Protein AF-A0A956IUW8-F1 (afdb_monomer)

Sequence (593 aa):
MRTRLPLTLGLLLALGGCNRPQGAADGGAAQDTKAEAGAAEAGPGASDAAPASGDVVAAVSAVSGPSGIRTADLAEGTFLGKGAKLRAGQVIQVPRGTLAELSLEGGGTLRINEASELVVHPASDRKVELRSGELVAIVTAGQTPLTIASGEDLLEVSQGEARALNRDGHRDYAVVYGAAKLRSGDKSVDLGPGATLQTPIEEAAPPQPVVSLRPLEDTSWARSFDLAAKMADEVPVGVGALTARRAGETQERYSLRLVDQKVNVTISGRIALTEVEQTFYNEAPLVLEGTYRFPLPADASISGLSLLVGNRWEDAAMLEKERARAIFKEIVEATVPRDPALLEWEQGNIFKLKIFPIPGRGERKIRLRYTQVLPAVGESLRYRYPLSGASSGASGTAIGDFDFKVTIDKGELPSDALAALKTPMADLERREHGDRIELSAHEREFRPVHDLGVDIPLPPEDRRMHAETHLDRDGQAYFMVAVQPDLPLAADDRPTHYAFVLDRSHSTTPELFTAASSLVQAIAGALDIDDRVTILACDTACDAAPGGLQAPTADALTAADAFLRGQTLAGASDLGGMLRSAADALHEADAKG

Mean predicted aligned error: 20.15 Å

Foldseek 3Di:
DDDDDDFDWKWKDDDDDDDDDDDDDDDDDDDDDDDDDDDDDDDDDDDPDDDDDFDFFKFWQAKDFDQEKDWPPDDPSDYDGHGDTDGAFIKIAAAPRMKTKMAGDQGKIKIFDHGWIKGDHHPVVLEIETAAAKMKIADDAPGCWHWYHYPQKIKTQNHAMKMWHDHPNKIKIAGQADWIKMDHPPDIDIHHHQDMDIPPHDDDDDDDNPNDCCVCVVDCCVVVVVVVVVVCVVQQALPKWKFWDAVPDDDRPDTWAWAEKAWEWEAFQQKIKIKIKTKTFAQAQDWIKIKIKGQDDPQKDWPWKWKDDPNDTDTIDMGGQVVLVVVLVVQSPDPDDDWMKIWDDDPDRMTIIITPTDHRRDMIMMMTIMMGGFDDDPFWGKDWRMGGQAVQVDWGRFHAKYKYKYKYFQVNADPVLVVVKDFPPDQFDWDDDPRIIMTIDIDGSDTDNHITIITGGDDPVVSAWDKDWDQDPVRDIDMDIDGDDDDPDDPPPDAEWEEAEAELAPSADPVNLVVSLVVCLVVLLVGDQSHWYWYWYDAPAIDTFPPQTGGSDPVSSVSRSVVSVPDHRHHHHPVVNRVVVRVVSRVVVVVPD

pLDDT: mean 72.69, std 20.97, range [21.41, 97.19]

Structure (mmCIF, N/CA/C/O backbone):
data_AF-A0A956IUW8-F1
#
_entry.id   AF-A0A956IUW8-F1
#
loop_
_atom_site.group_PDB
_atom_site.id
_atom_site.type_symbol
_atom_site.label_atom_id
_atom_site.label_alt_id
_atom_site.label_comp_id
_atom_site.label_asym_id
_atom_site.label_entity_id
_atom_site.label_seq_id
_atom_site.pdbx_PDB_ins_code
_atom_site.Cartn_x
_atom_site.Cartn_y
_atom_site.Cartn_z
_atom_site.occupancy
_atom_site.B_iso_or_equiv
_atom_site.auth_seq_id
_atom_site.auth_comp_id
_atom_site.auth_asym_id
_atom_site.auth_atom_id
_atom_site.pdbx_PDB_model_num
ATOM 1 N N . MET A 1 1 ? -7.632 -36.272 -3.424 1.00 32.16 1 MET A N 1
ATOM 2 C CA . MET A 1 1 ? -8.021 -35.639 -2.138 1.00 32.16 1 MET A CA 1
ATOM 3 C C . MET A 1 1 ? -9.072 -34.559 -2.390 1.00 32.16 1 MET A C 1
ATOM 5 O O . MET A 1 1 ? -9.225 -34.168 -3.538 1.00 32.16 1 MET A O 1
ATOM 9 N N . ARG A 1 2 ? -9.795 -34.086 -1.361 1.00 21.86 2 ARG A N 1
ATOM 10 C CA . ARG A 1 2 ? -10.688 -32.916 -1.477 1.00 21.86 2 ARG A CA 1
ATOM 11 C C . ARG A 1 2 ? -9.903 -31.635 -1.186 1.00 21.86 2 ARG A C 1
ATOM 13 O O . ARG A 1 2 ? -9.500 -31.433 -0.045 1.00 21.86 2 ARG A O 1
ATOM 20 N N . THR A 1 3 ? -9.719 -30.782 -2.186 1.00 22.61 3 THR A N 1
ATOM 21 C CA . THR A 1 3 ? -9.330 -29.379 -1.990 1.00 22.61 3 THR A CA 1
ATOM 22 C C . THR A 1 3 ? -10.438 -28.645 -1.230 1.00 22.61 3 THR A C 1
ATOM 24 O O . THR A 1 3 ? -11.620 -28.814 -1.534 1.00 22.61 3 THR A O 1
ATOM 27 N N . ARG A 1 4 ? -10.071 -27.851 -0.219 1.00 23.38 4 ARG A N 1
ATOM 28 C CA . ARG A 1 4 ? -10.976 -26.891 0.433 1.00 23.38 4 ARG A CA 1
ATOM 29 C C . ARG A 1 4 ? -10.746 -25.510 -0.180 1.00 23.38 4 ARG A C 1
ATOM 31 O O . ARG A 1 4 ? -9.607 -25.167 -0.479 1.00 23.38 4 ARG A O 1
ATOM 38 N N . LEU A 1 5 ? -11.820 -24.744 -0.358 1.00 21.41 5 LEU A N 1
ATOM 39 C CA . LEU A 1 5 ? -11.738 -23.325 -0.711 1.00 21.41 5 LEU A CA 1
ATOM 40 C C . LEU A 1 5 ? -11.191 -22.514 0.482 1.00 21.41 5 LEU A C 1
ATOM 42 O O . LEU A 1 5 ? -11.357 -22.952 1.626 1.00 21.41 5 LEU A O 1
ATOM 46 N N . PRO A 1 6 ? -10.592 -21.332 0.245 1.00 23.91 6 PRO A N 1
ATOM 47 C CA . PRO A 1 6 ? -10.298 -20.382 1.313 1.00 23.91 6 PRO A CA 1
ATOM 48 C C . PRO A 1 6 ? -11.608 -19.867 1.932 1.00 23.91 6 PRO A C 1
ATOM 50 O O . PRO A 1 6 ? -12.455 -19.308 1.238 1.00 23.91 6 PRO A O 1
ATOM 53 N N . LEU A 1 7 ? -11.777 -20.062 3.241 1.00 24.36 7 LEU A N 1
ATOM 54 C CA . LEU A 1 7 ? -12.889 -19.494 4.011 1.00 24.36 7 LEU A CA 1
ATOM 55 C C . LEU A 1 7 ? -12.572 -18.041 4.379 1.00 24.36 7 LEU A C 1
ATOM 57 O O . LEU A 1 7 ? -11.457 -17.730 4.794 1.00 24.36 7 LEU A O 1
ATOM 61 N N . THR A 1 8 ? -13.544 -17.146 4.205 1.00 30.27 8 THR A N 1
ATOM 62 C CA . THR A 1 8 ? -13.378 -15.706 4.448 1.00 30.27 8 THR A CA 1
ATOM 63 C C . THR A 1 8 ? -14.008 -15.332 5.788 1.00 30.27 8 THR A C 1
ATOM 65 O O . THR A 1 8 ? -15.187 -14.979 5.861 1.00 30.27 8 THR A O 1
ATOM 68 N N . LEU A 1 9 ? -13.218 -15.423 6.859 1.00 29.03 9 LEU A N 1
ATOM 69 C CA . LEU A 1 9 ? -13.686 -15.154 8.219 1.00 29.03 9 LEU A CA 1
ATOM 70 C C . LEU A 1 9 ? -14.057 -13.672 8.446 1.00 29.03 9 LEU A C 1
ATOM 72 O O . LEU A 1 9 ? -13.603 -12.763 7.749 1.00 29.03 9 LEU A O 1
ATOM 76 N N . GLY A 1 10 ? -14.893 -13.438 9.458 1.00 34.81 10 GLY A N 1
ATOM 77 C CA . GLY A 1 10 ? -15.290 -12.126 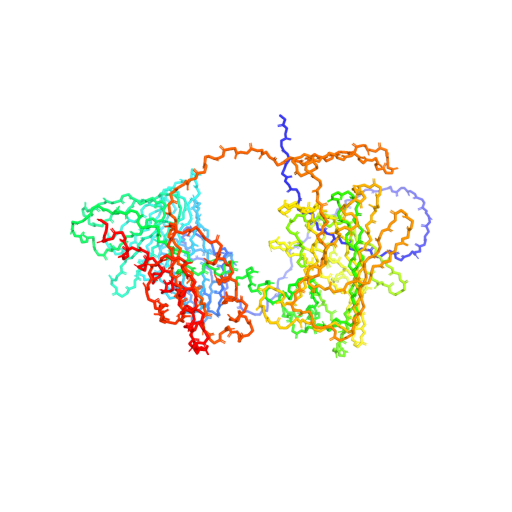9.968 1.00 34.81 10 GLY A CA 1
ATOM 78 C C . GLY A 1 10 ? -15.537 -12.199 11.478 1.00 34.81 10 GLY A C 1
ATOM 79 O O . GLY A 1 10 ? -16.311 -13.022 11.949 1.00 34.81 10 GLY A O 1
ATOM 80 N N . LEU A 1 11 ? -14.841 -11.363 12.241 1.00 40.12 11 LEU A N 1
ATOM 81 C CA . LEU A 1 11 ? -14.861 -11.290 13.712 1.00 40.12 11 LEU A CA 1
ATOM 82 C C . LEU A 1 11 ? -16.165 -10.687 14.257 1.00 40.12 11 LEU A C 1
ATOM 84 O O . LEU A 1 11 ? -16.755 -9.803 13.629 1.00 40.12 11 LEU A O 1
ATOM 88 N N . LEU A 1 12 ? -16.519 -11.047 15.494 1.00 33.72 12 LEU A N 1
ATOM 89 C CA . LEU A 1 12 ? -17.507 -10.306 16.284 1.00 33.72 12 LEU A CA 1
ATOM 90 C C . LEU A 1 12 ? -17.184 -10.321 17.789 1.00 33.72 12 LEU A C 1
ATOM 92 O O . LEU A 1 12 ? -16.767 -11.340 18.340 1.00 33.72 12 LEU A O 1
ATOM 96 N N . LEU A 1 13 ? -17.434 -9.197 18.464 1.00 34.41 13 LEU A N 1
ATOM 97 C CA . LEU A 1 13 ? -17.529 -9.101 19.928 1.00 34.41 13 LEU A CA 1
ATOM 98 C C . LEU A 1 13 ? -18.975 -9.319 20.397 1.00 34.41 13 LEU A C 1
ATOM 100 O O . LEU A 1 13 ? -19.903 -8.726 19.853 1.00 34.41 13 LEU A O 1
ATOM 104 N N . ALA A 1 14 ? -19.157 -10.116 21.452 1.00 32.19 14 ALA A N 1
ATOM 105 C CA . ALA A 1 14 ? -20.437 -10.286 22.138 1.00 32.19 14 ALA A CA 1
ATOM 106 C C . ALA A 1 14 ? -20.224 -10.279 23.662 1.00 32.19 14 ALA A C 1
ATOM 108 O O . ALA A 1 14 ? -19.811 -11.278 24.251 1.00 32.19 14 ALA A O 1
ATOM 109 N N . LEU A 1 15 ? -20.494 -9.142 24.309 1.00 33.22 15 LEU A N 1
ATOM 110 C CA . LEU A 1 15 ? -20.246 -8.964 25.743 1.00 33.22 15 LEU A CA 1
ATOM 111 C C . LEU A 1 15 ? -21.325 -9.642 26.610 1.00 33.22 15 LEU A C 1
ATOM 113 O O . LEU A 1 15 ? -22.527 -9.363 26.500 1.00 33.22 15 LEU A O 1
ATOM 117 N N . GLY A 1 16 ? -20.876 -10.530 27.502 1.00 26.36 16 GLY A N 1
ATOM 118 C CA . GLY A 1 16 ? -21.711 -11.292 28.431 1.00 26.36 16 GLY A CA 1
ATOM 119 C C . GLY A 1 16 ? -21.682 -10.741 29.859 1.00 26.36 16 GLY A C 1
ATOM 120 O O . GLY A 1 16 ? -20.725 -10.964 30.594 1.00 26.36 16 GLY A O 1
ATOM 121 N N . GLY A 1 17 ? -22.759 -10.071 30.279 1.00 27.06 17 GLY A N 1
ATOM 122 C CA . GLY A 1 17 ? -23.008 -9.736 31.686 1.00 27.06 17 GLY A CA 1
ATOM 123 C C . GLY A 1 17 ? -23.751 -10.867 32.408 1.00 27.06 17 GLY A C 1
ATOM 124 O O . GLY A 1 17 ? -24.813 -11.293 31.958 1.00 27.06 17 GLY A O 1
ATOM 125 N N . CYS A 1 18 ? -23.207 -11.360 33.522 1.00 26.03 18 CYS A N 1
ATOM 126 C CA . CYS A 1 18 ? -23.746 -12.514 34.248 1.00 26.03 18 CYS A CA 1
ATOM 127 C C . CYS A 1 18 ? -24.928 -12.176 35.173 1.00 26.03 18 CYS A C 1
ATOM 129 O O . CYS A 1 18 ? -24.801 -11.294 36.021 1.00 26.03 18 CYS A O 1
ATOM 131 N N . ASN A 1 19 ? -25.970 -13.020 35.178 1.00 26.56 19 ASN A N 1
ATOM 132 C CA . ASN A 1 19 ? -26.501 -13.545 36.444 1.00 26.56 19 ASN A CA 1
ATOM 133 C C . ASN A 1 19 ? -27.151 -14.943 36.295 1.00 26.56 19 ASN A C 1
ATOM 135 O O . ASN A 1 19 ? -27.389 -15.417 35.188 1.00 26.56 19 ASN A O 1
ATOM 139 N N . ARG A 1 20 ? -27.346 -15.620 37.433 1.00 28.64 20 ARG A N 1
ATOM 140 C CA . ARG A 1 20 ? -27.762 -17.031 37.635 1.00 28.64 20 ARG A CA 1
ATOM 141 C C . ARG A 1 20 ? -29.307 -17.206 37.660 1.00 28.64 20 ARG A C 1
ATOM 143 O O . ARG A 1 20 ? -29.971 -16.173 37.730 1.00 28.64 20 ARG A O 1
ATOM 150 N N . PRO A 1 21 ? -29.905 -18.435 37.643 1.00 30.31 21 PRO A N 1
ATOM 151 C CA . PRO A 1 21 ? -29.431 -19.666 38.311 1.00 30.31 21 PRO A CA 1
ATOM 152 C C . PRO A 1 21 ? -29.606 -21.013 37.560 1.00 30.31 21 PRO A C 1
ATOM 154 O O . PRO A 1 21 ? -29.918 -21.069 36.378 1.00 30.31 21 PRO A O 1
ATOM 157 N N . GLN A 1 22 ? -29.339 -22.110 38.282 1.00 26.03 22 GLN A N 1
ATOM 158 C CA . GLN A 1 22 ? -29.505 -23.515 37.873 1.00 26.03 22 GLN A CA 1
ATOM 159 C C . GLN A 1 22 ? -30.969 -23.976 38.020 1.00 26.03 22 GLN A C 1
ATOM 161 O O . GLN A 1 22 ? -31.631 -23.542 38.963 1.00 26.03 22 GLN A O 1
ATOM 166 N N . GLY A 1 23 ? -31.435 -24.945 37.216 1.00 25.64 23 GLY A N 1
ATOM 167 C CA . GLY A 1 23 ? -32.666 -25.682 37.549 1.00 25.64 23 GLY A CA 1
ATOM 168 C C . GLY A 1 23 ? -33.265 -26.591 36.466 1.00 25.64 23 GLY A C 1
ATOM 169 O O . GLY A 1 23 ? -33.839 -26.092 35.511 1.00 25.64 23 GLY A O 1
ATOM 170 N N . ALA A 1 24 ? -33.248 -27.904 36.737 1.00 25.30 24 ALA A N 1
ATOM 171 C CA . ALA A 1 24 ? -34.145 -28.940 36.194 1.00 25.30 24 ALA A CA 1
ATOM 172 C C . ALA A 1 24 ? -34.130 -29.231 34.671 1.00 25.30 24 ALA A C 1
ATOM 174 O O . ALA A 1 24 ? -33.376 -28.649 33.897 1.00 25.30 24 ALA A O 1
ATOM 175 N N . ALA A 1 25 ? -34.908 -30.252 34.297 1.00 25.83 25 ALA A N 1
ATOM 176 C CA . ALA A 1 25 ? -35.001 -30.864 32.972 1.00 25.83 25 ALA A CA 1
ATOM 177 C C . ALA A 1 25 ? -36.484 -31.007 32.552 1.00 25.83 25 ALA A C 1
ATOM 179 O O . ALA A 1 25 ? -37.342 -30.332 33.115 1.00 25.83 25 ALA A O 1
ATOM 180 N N . ASP A 1 26 ? -36.753 -31.906 31.600 1.00 26.78 26 ASP A N 1
ATOM 181 C CA . ASP A 1 26 ? -38.023 -32.121 30.891 1.00 26.78 26 ASP A CA 1
ATOM 182 C C . ASP A 1 26 ? -38.423 -30.956 29.953 1.00 26.78 26 ASP A C 1
ATOM 184 O O . ASP A 1 26 ? -38.070 -29.800 30.157 1.00 26.78 26 ASP A O 1
ATOM 188 N N . GLY A 1 27 ? -39.124 -31.181 28.839 1.00 24.72 27 GLY A N 1
ATOM 189 C CA . GLY A 1 27 ? -39.624 -32.453 28.307 1.00 24.72 27 GLY A CA 1
ATOM 190 C C . GLY A 1 27 ? -41.054 -32.307 27.794 1.00 24.72 27 GLY A C 1
ATOM 191 O O . GLY A 1 27 ? -42.001 -32.622 28.504 1.00 24.72 27 GLY A O 1
ATOM 192 N N . GLY A 1 28 ? -41.227 -31.827 26.560 1.00 24.25 28 GLY A N 1
ATOM 193 C CA . GLY A 1 28 ? -42.555 -31.647 25.971 1.00 24.25 28 GLY A CA 1
ATOM 194 C C . GLY A 1 28 ? -42.504 -31.308 24.485 1.00 24.25 28 GLY A C 1
ATOM 195 O O . GLY A 1 28 ? -41.657 -30.529 24.053 1.00 24.25 28 GLY A O 1
ATOM 196 N N . ALA A 1 29 ? -43.415 -31.898 23.711 1.00 24.56 29 ALA A N 1
ATOM 197 C CA . ALA A 1 29 ? -43.579 -31.644 22.285 1.00 24.56 29 ALA A CA 1
ATOM 198 C C . ALA A 1 29 ? -45.069 -31.485 21.941 1.00 24.56 29 ALA A C 1
ATOM 200 O O . ALA A 1 29 ? -45.883 -32.332 22.302 1.00 24.56 29 ALA A O 1
ATOM 201 N N . ALA A 1 30 ? -45.388 -30.403 21.234 1.00 24.67 30 ALA A N 1
ATOM 202 C CA . ALA A 1 30 ? -46.651 -30.099 20.555 1.00 24.67 30 ALA A CA 1
ATOM 203 C C . ALA A 1 30 ? -46.303 -29.044 19.466 1.00 24.67 30 ALA A C 1
ATOM 205 O O . ALA A 1 30 ? -45.335 -28.307 19.651 1.00 24.67 30 ALA A O 1
ATOM 206 N N . GLN A 1 31 ? -46.875 -28.981 18.258 1.00 23.14 31 GLN A N 1
ATOM 207 C CA . GLN A 1 31 ? -48.290 -29.034 17.849 1.00 23.14 31 GLN A CA 1
ATOM 208 C C . GLN A 1 31 ? -49.114 -27.873 18.440 1.00 23.14 31 GLN A C 1
ATOM 210 O O . GLN A 1 31 ? -49.134 -27.693 19.649 1.00 23.14 31 GLN A O 1
ATOM 215 N N . ASP A 1 32 ? -49.799 -27.017 17.676 1.00 23.27 32 ASP A N 1
ATOM 216 C CA . ASP A 1 32 ? -49.875 -26.819 16.213 1.00 23.27 32 ASP A CA 1
ATOM 217 C C . ASP A 1 32 ? -49.786 -25.290 15.923 1.00 23.27 32 ASP A C 1
ATOM 219 O O . ASP A 1 32 ? -49.632 -24.486 16.839 1.00 23.27 32 ASP A O 1
ATOM 223 N N . THR A 1 33 ? -49.835 -24.769 14.693 1.00 24.31 33 THR A N 1
ATOM 224 C CA . THR A 1 33 ? -51.092 -24.479 13.960 1.00 24.31 33 THR A CA 1
ATOM 225 C C . THR A 1 33 ? -50.791 -23.782 12.620 1.00 24.31 33 THR A C 1
ATOM 227 O O . THR A 1 33 ? -49.668 -23.353 12.364 1.00 24.31 33 THR A O 1
ATOM 230 N N . LYS A 1 34 ? -51.801 -23.685 11.739 1.00 23.62 34 LYS A N 1
ATOM 231 C CA . LYS A 1 34 ? -51.696 -23.159 10.367 1.00 23.62 34 LYS A CA 1
ATOM 232 C C . LYS A 1 34 ? -52.861 -22.207 10.051 1.00 23.62 34 LYS A C 1
ATOM 234 O O . LYS A 1 34 ? -53.966 -22.683 9.813 1.00 23.62 34 LYS A O 1
ATOM 239 N N . ALA A 1 35 ? -52.589 -20.903 10.022 1.00 23.20 35 ALA A N 1
ATOM 240 C CA . ALA A 1 35 ? -53.462 -19.792 9.599 1.00 23.20 35 ALA A CA 1
ATOM 241 C C . ALA A 1 35 ? -52.625 -18.490 9.644 1.00 23.20 35 ALA A C 1
ATOM 243 O O . ALA A 1 35 ? -51.681 -18.437 10.426 1.00 23.20 35 ALA A O 1
ATOM 244 N N . GLU A 1 36 ? -52.877 -17.397 8.921 1.00 21.69 36 GLU A N 1
ATOM 245 C CA . GLU A 1 36 ? -53.487 -17.156 7.598 1.00 21.69 36 GLU A CA 1
ATOM 246 C C . GLU A 1 36 ? -52.987 -15.760 7.124 1.00 21.69 36 GLU A C 1
ATOM 248 O O . GLU A 1 36 ? -52.139 -15.162 7.788 1.00 21.69 36 GLU A O 1
ATOM 253 N N . ALA A 1 37 ? -53.427 -15.235 5.974 1.00 24.94 37 ALA A N 1
ATOM 254 C CA . ALA A 1 37 ? -52.898 -13.968 5.439 1.00 24.94 37 ALA A CA 1
ATOM 255 C C . ALA A 1 37 ? -53.484 -12.706 6.115 1.00 24.94 37 ALA A C 1
ATOM 257 O O . ALA A 1 37 ? -54.665 -12.672 6.453 1.00 24.94 37 ALA A O 1
ATOM 258 N N . GLY A 1 38 ? -52.688 -11.632 6.224 1.00 22.11 38 GLY A N 1
ATOM 259 C CA . GLY A 1 38 ? -53.137 -10.345 6.771 1.00 22.11 38 GLY A CA 1
ATOM 260 C C . GLY A 1 38 ? -52.308 -9.143 6.303 1.00 22.11 38 GLY A C 1
ATOM 261 O O . GLY A 1 38 ? -51.179 -8.991 6.741 1.00 22.11 38 GLY A O 1
ATOM 262 N N . ALA A 1 39 ? -52.920 -8.322 5.438 1.00 23.53 39 ALA A N 1
ATOM 263 C CA . ALA A 1 39 ? -52.628 -6.921 5.078 1.00 23.53 39 ALA A CA 1
ATOM 264 C C . ALA A 1 39 ? -51.166 -6.435 4.904 1.00 23.53 39 ALA A C 1
ATOM 266 O O . ALA A 1 39 ? -50.355 -6.443 5.823 1.00 23.53 39 ALA A O 1
ATOM 267 N N . ALA A 1 40 ? -50.895 -5.830 3.743 1.00 23.78 40 ALA A N 1
ATOM 268 C CA . ALA A 1 40 ? -49.790 -4.887 3.566 1.00 23.78 40 ALA A CA 1
ATOM 269 C C . ALA A 1 40 ? -50.284 -3.441 3.760 1.00 23.78 40 ALA A C 1
ATOM 271 O O . ALA A 1 40 ? -51.382 -3.106 3.315 1.00 23.78 40 ALA A O 1
ATOM 272 N N . GLU A 1 41 ? -49.445 -2.577 4.333 1.00 25.81 41 GLU A N 1
ATOM 273 C CA . GLU A 1 41 ? -49.547 -1.119 4.187 1.00 25.81 41 GLU A CA 1
ATOM 274 C C . GLU A 1 41 ? -48.366 -0.614 3.348 1.00 25.81 41 GLU A C 1
ATOM 276 O O . GLU A 1 41 ? -47.261 -1.153 3.433 1.00 25.81 41 GLU A O 1
ATOM 281 N N . ALA A 1 42 ? -48.599 0.403 2.516 1.00 26.25 42 ALA A N 1
ATOM 282 C CA . ALA A 1 42 ? -47.621 0.907 1.554 1.00 26.25 42 ALA A CA 1
ATOM 283 C C . ALA A 1 42 ? -47.267 2.380 1.815 1.00 26.25 42 ALA A C 1
ATOM 285 O O . ALA A 1 42 ? -48.147 3.220 2.007 1.00 26.25 42 ALA A O 1
ATOM 286 N N . GLY A 1 43 ? -45.968 2.689 1.766 1.00 23.89 43 GLY A N 1
ATOM 287 C CA . GLY A 1 43 ? -45.395 4.037 1.823 1.00 23.89 43 GLY A CA 1
ATOM 288 C C . GLY A 1 43 ? -44.447 4.259 0.634 1.00 23.89 43 GLY A C 1
ATOM 289 O O . GLY A 1 43 ? -43.885 3.287 0.130 1.00 23.89 43 GLY A O 1
ATOM 290 N N . PRO A 1 44 ? -44.325 5.489 0.105 1.00 32.22 44 PRO A N 1
ATOM 291 C CA . PRO A 1 44 ? -44.239 5.669 -1.347 1.00 32.22 44 PRO A CA 1
ATOM 292 C C . PRO A 1 44 ? -42.813 5.795 -1.902 1.00 32.22 44 PRO A C 1
ATOM 294 O O . PRO A 1 44 ? -41.924 6.316 -1.233 1.00 32.22 44 PRO A O 1
ATOM 297 N N . GLY A 1 45 ? -42.625 5.436 -3.181 1.00 27.95 45 GLY A N 1
ATOM 298 C CA . GLY A 1 45 ? -41.442 5.870 -3.942 1.00 27.95 45 GLY A CA 1
ATOM 299 C C . GLY A 1 45 ? -40.977 4.996 -5.112 1.00 27.95 45 GLY A C 1
ATOM 300 O O . GLY A 1 45 ? -40.155 5.463 -5.893 1.00 27.95 45 GLY A O 1
ATOM 301 N N . ALA A 1 46 ? -41.482 3.768 -5.270 1.00 27.98 46 ALA A N 1
ATOM 302 C CA . ALA A 1 46 ? -41.134 2.884 -6.389 1.00 27.98 46 ALA A CA 1
ATOM 303 C C . ALA A 1 46 ? -42.375 2.531 -7.223 1.00 27.98 46 ALA A C 1
ATOM 305 O O . ALA A 1 46 ? -43.450 2.294 -6.677 1.00 27.98 46 ALA A O 1
ATOM 306 N N . SER A 1 47 ? -42.226 2.518 -8.550 1.00 31.02 47 SER A N 1
ATOM 307 C CA . SER A 1 47 ? -43.313 2.242 -9.493 1.00 31.02 47 SER A CA 1
ATOM 308 C C . SER A 1 47 ? -43.347 0.760 -9.873 1.00 31.02 47 SER A C 1
ATOM 310 O O . SER A 1 47 ? -42.662 0.358 -10.814 1.00 31.02 47 SER A O 1
ATOM 312 N N . ASP A 1 48 ? -44.190 -0.031 -9.207 1.00 32.84 48 ASP A N 1
ATOM 313 C CA . ASP A 1 48 ? -44.543 -1.386 -9.655 1.00 32.84 48 ASP A CA 1
ATOM 314 C C . ASP A 1 48 ? -45.395 -1.325 -10.937 1.00 32.84 48 ASP A C 1
ATOM 316 O O . ASP A 1 48 ? -46.627 -1.362 -10.919 1.00 32.84 48 ASP A O 1
ATOM 320 N N . ALA A 1 49 ? -44.723 -1.210 -12.083 1.00 29.80 49 ALA A N 1
ATOM 321 C CA . ALA A 1 49 ? -45.348 -1.329 -13.393 1.00 29.80 49 ALA A CA 1
ATOM 322 C C . ALA A 1 49 ? -45.603 -2.811 -13.722 1.00 29.80 49 ALA A C 1
ATOM 324 O O . ALA A 1 49 ? -44.669 -3.609 -13.835 1.00 29.80 49 ALA A O 1
ATOM 325 N N . ALA A 1 50 ? -46.876 -3.181 -13.899 1.00 31.16 50 ALA A N 1
ATOM 326 C CA . ALA A 1 50 ? -47.270 -4.541 -14.266 1.00 31.16 50 ALA A CA 1
ATOM 327 C C . ALA A 1 50 ? -46.624 -4.986 -15.604 1.00 31.16 50 ALA A C 1
ATOM 329 O O . ALA A 1 50 ? -46.428 -4.164 -16.504 1.00 31.16 50 ALA A O 1
ATOM 330 N N . PRO A 1 51 ? -46.263 -6.274 -15.761 1.00 33.41 51 PRO A N 1
ATOM 331 C CA . PRO A 1 51 ? -45.309 -6.683 -16.787 1.00 33.41 51 PRO A CA 1
ATOM 332 C C . PRO A 1 51 ? -45.908 -6.765 -18.197 1.00 33.41 51 PRO A C 1
ATOM 334 O O . PRO A 1 51 ? -46.802 -7.565 -18.465 1.00 33.41 51 PRO A O 1
ATOM 337 N N . ALA A 1 52 ? -45.297 -6.041 -19.138 1.00 37.91 52 ALA A N 1
ATOM 338 C CA . ALA A 1 52 ? -45.293 -6.441 -20.542 1.00 37.91 52 ALA A CA 1
ATOM 339 C C . ALA A 1 52 ? -44.400 -7.687 -20.726 1.00 37.91 52 ALA A C 1
ATOM 341 O O . ALA A 1 52 ? -43.340 -7.804 -20.100 1.00 37.91 52 ALA A O 1
ATOM 342 N N . SER A 1 53 ? -44.835 -8.625 -21.569 1.00 46.72 53 SER A N 1
ATOM 343 C CA . SER A 1 53 ? -44.168 -9.912 -21.793 1.00 46.72 53 SER A CA 1
ATOM 344 C C . SER A 1 53 ? -42.909 -9.780 -22.657 1.00 46.72 53 SER A C 1
ATOM 346 O O . SER A 1 53 ? -42.994 -9.326 -23.796 1.00 46.72 53 SER A O 1
ATOM 348 N N . GLY A 1 54 ? -41.771 -10.245 -22.144 1.00 56.16 54 GLY A N 1
ATOM 349 C CA . GLY A 1 54 ? -40.516 -10.383 -22.883 1.00 56.16 54 GLY A CA 1
ATOM 350 C C . GLY A 1 54 ? -39.429 -10.997 -22.000 1.00 56.16 54 GLY A C 1
ATOM 351 O O . GLY A 1 54 ? -39.416 -10.750 -20.791 1.00 56.16 54 GLY A O 1
ATOM 352 N N . ASP A 1 55 ? -38.552 -11.802 -22.598 1.00 72.75 55 ASP A N 1
ATOM 353 C CA . ASP A 1 55 ? -37.530 -12.571 -21.879 1.00 72.75 55 ASP A CA 1
ATOM 354 C C . ASP A 1 55 ? -36.419 -11.679 -21.301 1.00 72.75 55 ASP A C 1
ATOM 356 O O . ASP A 1 55 ? -36.096 -10.616 -21.844 1.00 72.75 55 ASP A O 1
ATOM 360 N N . VAL A 1 56 ? -35.850 -12.107 -20.168 1.00 81.50 56 VAL A N 1
ATOM 361 C CA . VAL A 1 56 ? -34.911 -11.320 -19.352 1.00 81.50 56 VAL A CA 1
ATOM 362 C C . VAL A 1 56 ? -33.467 -11.647 -19.726 1.00 81.50 56 VAL A C 1
ATOM 364 O O . VAL A 1 56 ? -32.817 -12.482 -19.107 1.00 81.50 56 VAL A O 1
ATOM 367 N N . VAL A 1 57 ? -32.958 -10.937 -20.728 1.00 86.81 57 VAL A N 1
ATOM 368 C CA . VAL A 1 57 ? -31.638 -11.183 -21.336 1.00 86.81 57 VAL A CA 1
ATOM 369 C C . VAL A 1 57 ? -30.454 -10.691 -20.502 1.00 86.81 57 VAL A C 1
ATOM 371 O O . VAL A 1 57 ? -29.318 -11.096 -20.744 1.00 86.81 57 VAL A O 1
ATOM 374 N N . ALA A 1 58 ? -30.686 -9.792 -19.542 1.00 86.88 58 ALA A N 1
ATOM 375 C CA . ALA A 1 58 ? -29.636 -9.254 -18.682 1.00 86.88 58 ALA A CA 1
ATOM 376 C C . ALA A 1 58 ? -30.175 -8.767 -17.329 1.00 86.88 58 ALA A C 1
ATOM 378 O O . ALA A 1 58 ? -31.356 -8.436 -17.180 1.00 86.88 58 ALA A O 1
ATOM 379 N N . ALA A 1 59 ? -29.283 -8.668 -16.345 1.00 89.75 59 ALA A N 1
ATOM 380 C CA . ALA A 1 59 ? -29.559 -8.064 -15.045 1.00 89.75 59 ALA A CA 1
ATOM 381 C C . ALA A 1 59 ? -28.488 -7.029 -14.683 1.00 89.75 59 ALA A C 1
ATOM 383 O O . ALA A 1 59 ? -27.296 -7.251 -14.892 1.00 89.75 59 ALA A O 1
ATOM 384 N N . VAL A 1 60 ? -28.911 -5.904 -14.108 1.00 87.44 60 VAL A N 1
ATOM 385 C CA . VAL A 1 60 ? -28.021 -4.818 -13.680 1.00 87.44 60 VAL A CA 1
ATOM 386 C C . VAL A 1 60 ? -27.255 -5.250 -12.427 1.00 87.44 60 VAL A C 1
ATOM 388 O O . VAL A 1 60 ? -27.829 -5.323 -11.336 1.00 87.44 60 VAL A O 1
ATOM 391 N N . SER A 1 61 ? -25.961 -5.539 -12.553 1.00 80.31 61 SER A N 1
ATOM 392 C CA . SER A 1 61 ? -25.118 -5.998 -11.443 1.00 80.31 61 SER A CA 1
ATOM 393 C C . SER A 1 61 ? -24.481 -4.846 -10.663 1.00 80.31 61 SER A C 1
ATOM 395 O O . SER A 1 61 ? -24.313 -4.975 -9.445 1.00 80.31 61 SER A O 1
ATOM 397 N N . ALA A 1 62 ? -24.225 -3.696 -11.290 1.00 70.81 62 ALA A N 1
ATOM 398 C CA . ALA A 1 62 ? -23.825 -2.463 -10.607 1.00 70.81 62 ALA A CA 1
ATOM 399 C C . ALA A 1 62 ? -24.246 -1.204 -11.385 1.00 70.81 62 ALA A C 1
ATOM 401 O O . ALA A 1 62 ? -24.416 -1.232 -12.601 1.00 70.81 62 ALA A O 1
ATOM 402 N N . VAL A 1 63 ? -24.393 -0.088 -10.666 1.00 75.25 63 VAL A N 1
ATOM 403 C CA . VAL A 1 63 ? -24.576 1.263 -11.222 1.00 75.25 63 VAL A CA 1
ATOM 404 C C . VAL A 1 63 ? -23.826 2.240 -10.320 1.00 75.25 63 VAL A C 1
ATOM 406 O O . VAL A 1 63 ? -23.867 2.085 -9.098 1.00 75.25 63 VAL A O 1
ATOM 409 N N . SER A 1 64 ? -23.159 3.235 -10.899 1.00 63.25 64 SER A N 1
ATOM 410 C CA . SER A 1 64 ? -22.486 4.316 -10.169 1.00 63.25 64 SER A CA 1
ATOM 411 C C . SER A 1 64 ? -22.770 5.652 -10.849 1.00 63.25 64 SER A C 1
ATOM 413 O O . SER A 1 64 ? -22.767 5.714 -12.073 1.00 63.25 64 SER A O 1
ATOM 415 N N . GLY A 1 65 ? -23.028 6.714 -10.085 1.00 65.69 65 GLY A N 1
ATOM 416 C CA . GLY A 1 65 ? -23.400 8.034 -10.611 1.00 65.69 65 GLY A CA 1
ATOM 417 C C . GLY A 1 65 ? -24.848 8.454 -10.310 1.00 65.69 65 GLY A C 1
ATOM 418 O O . GLY A 1 65 ? -25.611 7.684 -9.725 1.00 65.69 65 GLY A O 1
ATOM 419 N N . PRO A 1 66 ? -25.240 9.695 -10.662 1.00 56.31 66 PRO A N 1
ATOM 420 C CA . PRO A 1 66 ? -26.417 10.351 -10.088 1.00 56.31 66 PRO A CA 1
ATOM 421 C C . PRO A 1 66 ? -27.735 10.114 -10.842 1.00 56.31 66 PRO A C 1
ATOM 423 O O . PRO A 1 66 ? -28.780 10.495 -10.324 1.00 56.31 66 PRO A O 1
ATOM 426 N N . SER A 1 67 ? -27.714 9.557 -12.061 1.00 64.25 67 SER A N 1
ATOM 427 C CA . SER A 1 67 ? -28.907 9.482 -12.935 1.00 64.25 67 SER A CA 1
ATOM 428 C C . SER A 1 67 ? -29.422 8.072 -13.237 1.00 64.25 67 SER A C 1
ATOM 430 O O . SER A 1 67 ? -30.484 7.950 -13.848 1.00 64.25 67 SER A O 1
ATOM 432 N N . GLY A 1 68 ? -28.689 7.035 -12.817 1.00 73.69 68 GLY A N 1
ATOM 433 C CA . GLY A 1 68 ? -29.016 5.626 -13.050 1.00 73.69 68 GLY A CA 1
ATOM 434 C C . GLY A 1 68 ? -29.091 5.210 -14.526 1.00 73.69 68 GLY A C 1
ATOM 435 O O . GLY A 1 68 ? -28.816 5.999 -15.428 1.00 73.69 68 GLY A O 1
ATOM 436 N N . ILE A 1 69 ? -29.458 3.953 -14.784 1.00 86.00 69 ILE A N 1
ATOM 437 C CA . ILE A 1 69 ? -29.708 3.468 -16.151 1.00 86.00 69 ILE A CA 1
ATOM 438 C C . ILE A 1 69 ? -31.123 3.879 -16.572 1.00 86.00 69 ILE A C 1
ATOM 440 O O . ILE A 1 69 ? -32.056 3.785 -15.775 1.00 86.00 69 ILE A O 1
ATOM 444 N N . ARG A 1 70 ? -31.311 4.293 -17.826 1.00 85.62 70 ARG A N 1
ATOM 445 C CA . ARG A 1 70 ? -32.627 4.626 -18.391 1.00 85.62 70 ARG A CA 1
ATOM 446 C C . ARG A 1 70 ? -32.991 3.693 -19.540 1.00 85.62 70 ARG A C 1
ATOM 448 O O . ARG A 1 70 ? -32.118 3.168 -20.225 1.00 85.62 70 ARG A O 1
ATOM 455 N N . THR A 1 71 ? -34.287 3.514 -19.756 1.00 84.94 71 THR A N 1
ATOM 456 C CA . THR A 1 71 ? -34.861 2.771 -20.882 1.00 84.94 71 THR A CA 1
ATOM 457 C C . THR A 1 71 ? -36.108 3.506 -21.375 1.00 84.94 71 THR A C 1
ATOM 459 O O . THR A 1 71 ? -36.720 4.262 -20.621 1.00 84.94 71 THR A O 1
ATOM 462 N N . ALA A 1 72 ? -36.485 3.324 -22.643 1.00 72.88 72 ALA A N 1
ATOM 463 C CA . ALA A 1 72 ? -37.569 4.098 -23.270 1.00 72.88 72 ALA A CA 1
ATOM 464 C C . ALA A 1 72 ? -38.980 3.832 -22.691 1.00 72.88 72 ALA A C 1
ATOM 466 O O . ALA A 1 72 ? -39.914 4.574 -22.988 1.00 72.88 72 ALA A O 1
ATOM 467 N N . ASP A 1 73 ? -39.139 2.782 -21.883 1.00 71.00 73 ASP A N 1
ATOM 468 C CA . ASP A 1 73 ? -40.366 2.402 -21.173 1.00 71.00 73 ASP A CA 1
ATOM 469 C C . ASP A 1 73 ? -40.450 2.936 -19.727 1.00 71.00 73 ASP A C 1
ATOM 471 O O . ASP A 1 73 ? -41.466 2.731 -19.060 1.00 71.00 73 ASP A O 1
ATOM 475 N N . LEU A 1 74 ? -39.421 3.638 -19.236 1.00 75.88 74 LEU A N 1
ATOM 476 C CA . LEU A 1 74 ? -39.441 4.286 -17.922 1.00 75.88 74 LEU A CA 1
ATOM 477 C C . LEU A 1 74 ? -40.104 5.670 -17.948 1.00 75.88 74 LEU A C 1
ATOM 479 O O . LEU A 1 74 ? -39.953 6.448 -18.888 1.00 75.88 74 LEU A O 1
ATOM 483 N N . ALA A 1 75 ? -40.785 6.008 -16.851 1.00 70.94 75 ALA A N 1
ATOM 484 C CA . ALA A 1 75 ? -41.335 7.341 -16.633 1.00 70.94 75 ALA A CA 1
ATOM 485 C C . ALA A 1 75 ? -40.220 8.379 -16.412 1.00 70.94 75 ALA A C 1
ATOM 487 O O . ALA A 1 75 ? -39.182 8.080 -15.811 1.00 70.94 75 ALA A O 1
ATOM 488 N N . GLU A 1 76 ? -40.444 9.617 -16.854 1.00 64.94 76 GLU A N 1
ATOM 489 C CA . GLU A 1 76 ? -39.465 10.697 -16.724 1.00 64.94 76 GLU A CA 1
ATOM 490 C C . GLU A 1 76 ? -39.051 10.915 -15.255 1.00 64.94 76 GLU A C 1
ATOM 492 O O . GLU A 1 76 ? -39.883 10.983 -14.352 1.00 64.94 76 GLU A O 1
ATOM 497 N N . GLY A 1 77 ? -37.738 10.978 -15.011 1.00 59.75 77 GLY A N 1
ATOM 498 C CA . GLY A 1 77 ? -37.155 11.073 -13.667 1.00 59.75 77 GLY A CA 1
ATOM 499 C C . GLY A 1 77 ? -36.914 9.734 -12.954 1.00 59.75 77 GLY A C 1
ATOM 500 O O . GLY A 1 77 ? -36.209 9.724 -11.947 1.00 59.75 77 GLY A O 1
ATOM 501 N N . THR A 1 78 ? -37.417 8.606 -13.471 1.00 71.88 78 THR A N 1
ATOM 502 C CA . THR A 1 78 ? -37.118 7.265 -12.928 1.00 71.88 78 THR A CA 1
ATOM 503 C C . THR A 1 78 ? -35.893 6.626 -13.597 1.00 71.88 78 THR A C 1
ATOM 505 O O . THR A 1 78 ? -35.487 7.023 -14.692 1.00 71.88 78 THR A O 1
ATOM 508 N N . PHE A 1 79 ? -35.269 5.657 -12.921 1.00 81.69 79 PHE A N 1
ATOM 509 C CA . PHE A 1 79 ? -34.077 4.952 -13.401 1.00 81.69 79 PHE A CA 1
ATOM 510 C C . PHE A 1 79 ? -33.985 3.526 -12.838 1.00 81.69 79 PHE A C 1
ATOM 512 O O . PHE A 1 79 ? -34.501 3.232 -11.759 1.00 81.69 79 PHE A O 1
ATOM 519 N N . LEU A 1 80 ? -33.291 2.642 -13.557 1.00 80.69 80 LEU A N 1
ATOM 520 C CA . LEU A 1 80 ? -32.968 1.287 -13.116 1.00 80.69 80 LEU A CA 1
ATOM 521 C C . LEU A 1 80 ? -31.685 1.289 -12.272 1.00 80.69 80 LEU A C 1
ATOM 523 O O . LEU A 1 80 ? -30.669 1.882 -12.648 1.00 80.69 80 LEU A O 1
ATOM 527 N N . GLY A 1 81 ? -31.741 0.599 -11.132 1.00 74.44 81 GLY A N 1
ATOM 528 C CA . GLY A 1 81 ? -30.611 0.353 -10.234 1.00 74.44 81 GLY A CA 1
ATOM 529 C C . GLY A 1 81 ? -30.173 -1.116 -10.215 1.00 74.44 81 GLY A C 1
ATOM 530 O O . GLY A 1 81 ? -30.686 -1.952 -10.960 1.00 74.44 81 GLY A O 1
ATOM 531 N N . LYS A 1 82 ? -29.231 -1.445 -9.323 1.00 83.56 82 LYS A N 1
ATOM 532 C CA . LYS A 1 82 ? -28.747 -2.820 -9.107 1.00 83.56 82 LYS A CA 1
ATOM 533 C C . LYS A 1 82 ? -29.904 -3.785 -8.810 1.00 83.56 82 LYS A C 1
ATOM 535 O O . LYS A 1 82 ? -30.740 -3.510 -7.956 1.00 83.56 82 LYS A O 1
ATOM 540 N N . GLY A 1 83 ? -29.914 -4.930 -9.489 1.00 78.00 83 GLY A N 1
ATOM 541 C CA . GLY A 1 83 ? -30.958 -5.955 -9.406 1.00 78.00 83 GLY A CA 1
ATOM 542 C C . GLY A 1 83 ? -32.094 -5.797 -10.423 1.00 78.00 83 GLY A C 1
ATOM 543 O O . GLY A 1 83 ? -32.894 -6.722 -10.567 1.00 78.00 83 GLY A O 1
ATOM 544 N N . ALA A 1 84 ? -32.162 -4.680 -11.158 1.00 84.44 84 ALA A N 1
ATOM 545 C CA . ALA A 1 84 ? -33.134 -4.514 -12.234 1.00 84.44 84 ALA A CA 1
ATOM 546 C C . ALA A 1 84 ? -32.900 -5.521 -13.374 1.00 84.44 84 ALA A C 1
ATOM 548 O O . ALA A 1 84 ? -31.765 -5.885 -13.688 1.00 84.44 84 ALA A O 1
ATOM 549 N N . LYS A 1 85 ? -33.998 -5.959 -13.994 1.00 87.50 85 LYS A N 1
ATOM 550 C CA . LYS A 1 85 ? -34.033 -6.949 -15.076 1.00 87.50 85 LYS A CA 1
ATOM 551 C C . LYS A 1 85 ? -34.329 -6.260 -16.405 1.00 87.50 85 LYS A C 1
ATOM 553 O O . LYS A 1 85 ? -35.282 -5.490 -16.487 1.00 87.50 85 LYS A O 1
ATOM 558 N N . LEU A 1 86 ? -33.523 -6.554 -17.419 1.00 87.12 86 LEU A N 1
ATOM 559 C CA . LEU A 1 86 ? -33.582 -5.954 -18.753 1.00 87.12 86 LEU A CA 1
ATOM 560 C C . LEU A 1 86 ? -34.125 -6.966 -19.764 1.00 87.12 86 LEU A C 1
ATOM 562 O O . LEU A 1 86 ? -33.823 -8.159 -19.670 1.00 87.12 86 LEU A O 1
ATOM 566 N N . ARG A 1 87 ? -34.930 -6.495 -20.720 1.00 86.62 87 ARG A N 1
ATOM 567 C CA . ARG A 1 87 ? -35.617 -7.337 -21.712 1.00 86.62 87 ARG A CA 1
ATOM 568 C C . ARG A 1 87 ? -34.918 -7.330 -23.073 1.00 86.62 87 ARG A C 1
ATOM 570 O O . ARG A 1 87 ? -34.266 -6.354 -23.440 1.00 86.62 87 ARG A O 1
ATOM 577 N N . ALA A 1 88 ? -35.107 -8.403 -23.842 1.00 84.94 88 ALA A N 1
ATOM 578 C CA . ALA A 1 88 ? -34.646 -8.484 -25.229 1.00 84.94 88 ALA A CA 1
ATOM 579 C C . ALA A 1 88 ? -35.125 -7.281 -26.066 1.00 84.94 88 ALA A C 1
ATOM 581 O O . ALA A 1 88 ? -36.307 -6.934 -26.040 1.00 84.94 88 ALA A O 1
ATOM 582 N N . GLY A 1 89 ? -34.221 -6.658 -26.825 1.00 81.69 89 GLY A N 1
ATOM 583 C CA . GLY A 1 89 ? -34.549 -5.538 -27.718 1.00 81.69 89 GLY A CA 1
ATOM 584 C C . GLY A 1 89 ? -34.823 -4.198 -27.019 1.00 81.69 89 GLY A C 1
ATOM 585 O O . GLY A 1 89 ? -35.130 -3.216 -27.693 1.00 81.69 89 GLY A O 1
ATOM 586 N N . GLN A 1 90 ? -34.707 -4.129 -25.689 1.00 85.75 90 GLN A N 1
ATOM 587 C CA . GLN A 1 90 ? -34.879 -2.893 -24.928 1.00 85.75 90 GLN A CA 1
ATOM 588 C C . GLN A 1 90 ? -33.692 -1.948 -25.171 1.00 85.75 90 GLN A C 1
ATOM 590 O O . GLN A 1 90 ? -32.534 -2.349 -25.050 1.00 85.75 90 GLN A O 1
ATOM 595 N N . VAL A 1 91 ? -33.981 -0.686 -25.504 1.00 89.38 91 VAL A N 1
ATOM 596 C CA . VAL A 1 91 ? -32.959 0.364 -25.631 1.00 89.38 91 VAL A CA 1
ATOM 597 C C . VAL A 1 91 ? -32.538 0.815 -24.238 1.00 89.38 91 VAL A C 1
ATOM 599 O O . VAL A 1 91 ? -33.375 1.258 -23.448 1.00 89.38 91 VAL A O 1
ATOM 602 N N . ILE A 1 92 ? -31.244 0.695 -23.955 1.00 90.88 92 ILE A N 1
ATOM 603 C CA . ILE A 1 92 ? -30.600 1.013 -22.683 1.00 90.88 92 ILE A CA 1
ATOM 604 C C . ILE A 1 92 ? -29.755 2.267 -22.892 1.00 90.88 92 ILE A C 1
ATOM 606 O O . ILE A 1 92 ? -28.872 2.285 -23.746 1.00 90.88 92 ILE A O 1
ATOM 610 N N . GLN A 1 93 ? -30.005 3.299 -22.093 1.00 90.69 93 GLN A N 1
ATOM 611 C CA . GLN A 1 93 ? -29.251 4.550 -22.091 1.00 90.69 93 GLN A CA 1
ATOM 612 C C . GLN A 1 93 ? -28.539 4.733 -20.749 1.00 90.69 93 GLN A C 1
ATOM 614 O O . GLN A 1 93 ? -29.147 4.614 -19.681 1.00 90.69 93 GLN A O 1
ATOM 619 N N . VAL A 1 94 ? -27.251 5.062 -20.806 1.00 85.88 94 VAL A N 1
ATOM 620 C CA . VAL A 1 94 ? -26.406 5.367 -19.646 1.00 85.88 94 VAL A CA 1
ATOM 621 C C . VAL A 1 94 ? -26.034 6.857 -19.710 1.00 85.88 94 VAL A C 1
ATOM 623 O O . VAL A 1 94 ? -25.220 7.247 -20.551 1.00 85.88 94 VAL A O 1
ATOM 626 N N . PRO A 1 95 ? -26.663 7.726 -18.889 1.00 79.56 95 PRO A N 1
ATOM 627 C CA . PRO A 1 95 ? -26.473 9.176 -18.954 1.00 79.56 95 PRO A CA 1
ATOM 628 C C . PRO A 1 95 ? -25.049 9.632 -18.607 1.00 79.56 95 PRO A C 1
ATOM 630 O O . PRO A 1 95 ? -24.258 8.885 -18.033 1.00 79.56 95 PRO A O 1
ATOM 633 N N . ARG A 1 96 ? -24.744 10.907 -18.891 1.00 77.56 96 ARG A N 1
ATOM 634 C CA . ARG A 1 96 ? -23.500 11.546 -18.428 1.00 77.56 96 ARG A CA 1
ATOM 635 C C . ARG A 1 96 ? -23.349 11.468 -16.903 1.00 77.56 96 ARG A C 1
ATOM 637 O O . ARG A 1 96 ? -24.338 11.486 -16.163 1.00 77.56 96 ARG A O 1
ATOM 644 N N . GLY A 1 97 ? -22.108 11.339 -16.446 1.00 61.16 97 GLY A N 1
ATOM 645 C CA . GLY A 1 97 ? -21.733 11.106 -15.052 1.00 61.16 97 GLY A CA 1
ATOM 646 C C . GLY A 1 97 ? -22.197 9.769 -14.458 1.00 61.16 97 GLY A C 1
ATOM 647 O O . GLY A 1 97 ? -22.103 9.608 -13.242 1.00 61.16 97 GLY A O 1
ATOM 648 N N . THR A 1 98 ? -22.726 8.836 -15.259 1.00 70.69 98 THR A N 1
ATOM 649 C CA . THR A 1 98 ? -23.232 7.531 -14.795 1.00 70.69 98 THR A CA 1
ATOM 650 C C . THR A 1 98 ? -22.517 6.382 -15.506 1.00 70.69 98 THR A C 1
ATOM 652 O O . THR A 1 98 ? -22.269 6.454 -16.702 1.00 70.69 98 THR A O 1
ATOM 655 N N . LEU A 1 99 ? -22.205 5.316 -14.769 1.00 76.31 99 LEU A N 1
ATOM 656 C CA . LEU A 1 99 ? -21.577 4.077 -15.233 1.00 76.31 99 LEU A CA 1
ATOM 657 C C . LEU A 1 99 ? -22.472 2.886 -14.877 1.00 76.31 99 LEU A C 1
ATOM 659 O O . LEU A 1 99 ? -23.125 2.894 -13.827 1.00 76.31 99 LEU A O 1
ATOM 663 N N . ALA A 1 100 ? -22.468 1.847 -15.710 1.00 79.81 100 ALA A N 1
ATOM 664 C CA . ALA A 1 100 ? -23.299 0.659 -15.520 1.00 79.81 100 ALA A CA 1
ATOM 665 C C . ALA A 1 100 ? -22.533 -0.649 -15.750 1.00 79.81 100 ALA A C 1
ATOM 667 O O . ALA A 1 100 ? -21.659 -0.728 -16.611 1.00 79.81 100 ALA A O 1
ATOM 668 N N . GLU A 1 101 ? -22.919 -1.692 -15.017 1.00 86.62 101 GLU A N 1
ATOM 669 C CA . GLU A 1 101 ? -22.476 -3.071 -15.220 1.00 86.62 101 GLU A CA 1
ATOM 670 C C . GLU A 1 101 ? -23.701 -3.988 -15.346 1.00 86.62 101 GLU A C 1
ATOM 672 O O . GLU A 1 101 ? -24.617 -3.930 -14.516 1.00 86.62 101 GLU A O 1
ATOM 677 N N . LEU A 1 102 ? -23.718 -4.827 -16.385 1.00 87.56 102 LEU A N 1
ATOM 678 C CA . LEU A 1 102 ? -24.771 -5.800 -16.667 1.00 87.56 102 LEU A CA 1
ATOM 679 C C . LEU A 1 102 ? -24.187 -7.215 -16.705 1.00 87.56 102 LEU A C 1
ATOM 681 O O . LEU A 1 102 ? -23.229 -7.480 -17.429 1.00 87.56 102 LEU A O 1
ATOM 685 N N . SER A 1 103 ? -24.822 -8.148 -16.004 1.00 89.12 103 SER A N 1
ATOM 686 C CA . SER A 1 103 ? -24.599 -9.586 -16.189 1.00 89.12 103 SER A CA 1
ATOM 687 C C . SER A 1 103 ? -25.539 -10.108 -17.277 1.00 89.12 103 SER A C 1
ATOM 689 O O . SER A 1 103 ? -26.750 -9.882 -17.189 1.00 89.12 103 SER A O 1
ATOM 691 N N . LEU A 1 104 ? -25.004 -10.791 -18.292 1.00 88.38 104 LEU A N 1
ATOM 692 C CA . LEU A 1 104 ? -25.791 -11.323 -19.410 1.00 88.38 104 LEU A CA 1
ATOM 693 C C . LEU A 1 104 ? -26.315 -12.738 -19.137 1.00 88.38 104 LEU A C 1
ATOM 695 O O . LEU A 1 104 ? -25.615 -13.588 -18.579 1.00 88.38 104 LEU A O 1
ATOM 699 N N . GLU A 1 105 ? -27.525 -13.024 -19.611 1.00 82.38 105 GLU A N 1
ATOM 700 C CA . GLU A 1 105 ? -28.021 -14.393 -19.721 1.00 82.38 105 GLU A CA 1
ATOM 701 C C . GLU A 1 105 ? -27.181 -15.170 -20.762 1.00 82.38 105 GLU A C 1
ATOM 703 O O . GLU A 1 105 ? -26.729 -14.632 -21.776 1.00 82.38 105 GLU A O 1
ATOM 708 N N . GLY A 1 106 ? -26.859 -16.430 -20.457 1.00 75.12 106 GLY A N 1
ATOM 709 C CA . GLY A 1 106 ? -25.814 -17.186 -21.166 1.00 75.12 106 GLY A CA 1
ATOM 710 C C . GLY A 1 106 ? -24.370 -16.853 -20.742 1.00 75.12 106 GLY A C 1
ATOM 711 O O . GLY A 1 106 ? -23.442 -17.523 -21.187 1.00 75.12 106 GLY A O 1
ATOM 712 N N . GLY A 1 107 ? -24.164 -15.880 -19.846 1.00 81.44 107 GLY A N 1
ATOM 713 C CA . GLY A 1 107 ? -22.873 -15.584 -19.217 1.00 81.44 107 GLY A CA 1
ATOM 714 C C . GLY A 1 107 ? -22.054 -14.483 -19.899 1.00 81.44 107 GLY A C 1
ATOM 715 O O . GLY A 1 107 ? -22.301 -14.098 -21.043 1.00 81.44 107 GLY A O 1
ATOM 716 N N . GLY A 1 108 ? -21.059 -13.980 -19.172 1.00 82.81 108 GLY A N 1
ATOM 717 C CA . GLY A 1 108 ? -20.296 -12.786 -19.534 1.00 82.81 108 GLY A CA 1
ATOM 718 C C . GLY A 1 108 ? -20.900 -11.505 -18.952 1.00 82.81 108 GLY A C 1
ATOM 719 O O . GLY A 1 108 ? -22.065 -11.468 -18.540 1.00 82.81 108 GLY A O 1
ATOM 720 N N . THR A 1 109 ? -20.083 -10.456 -18.906 1.00 86.88 109 THR A N 1
ATOM 721 C CA . THR A 1 109 ? -20.404 -9.181 -18.247 1.00 86.88 109 THR A CA 1
ATOM 722 C C . THR A 1 109 ? -20.163 -8.029 -19.209 1.00 86.88 109 THR A C 1
ATOM 724 O O . THR A 1 109 ? -19.104 -7.961 -19.831 1.00 86.88 109 THR A O 1
ATOM 727 N N . LEU A 1 110 ? -21.115 -7.102 -19.295 1.00 87.19 110 LEU A N 1
ATOM 728 C CA . LEU A 1 110 ? -20.929 -5.808 -19.947 1.00 87.19 110 LEU A CA 1
ATOM 729 C C . LEU A 1 110 ? -20.648 -4.731 -18.907 1.00 87.19 110 LEU A C 1
ATOM 731 O O . LEU A 1 110 ? -21.321 -4.663 -17.879 1.00 87.19 110 LEU A O 1
ATOM 735 N N . ARG A 1 111 ? -19.733 -3.828 -19.232 1.00 84.06 111 ARG A N 1
ATOM 736 C CA . ARG A 1 111 ? -19.582 -2.518 -18.595 1.00 84.06 111 ARG A CA 1
ATOM 737 C C . ARG A 1 111 ? -19.901 -1.466 -19.637 1.00 84.06 111 ARG A C 1
ATOM 739 O O . ARG A 1 111 ? -19.542 -1.637 -20.799 1.00 84.06 111 ARG A O 1
ATOM 746 N N . ILE A 1 112 ? -20.570 -0.399 -19.234 1.00 85.44 112 ILE A N 1
ATOM 747 C CA . ILE A 1 112 ? -21.028 0.658 -20.132 1.00 85.44 112 ILE A CA 1
ATOM 748 C C . ILE A 1 112 ? -20.589 1.993 -19.532 1.00 85.44 112 ILE A C 1
ATOM 750 O O . ILE A 1 112 ? -20.909 2.285 -18.372 1.00 85.44 112 ILE A O 1
ATOM 754 N N . ASN A 1 113 ? -19.838 2.771 -20.311 1.00 80.44 113 ASN A N 1
ATOM 755 C CA . ASN A 1 113 ? -19.348 4.083 -19.893 1.00 80.44 113 ASN A CA 1
ATOM 756 C C . ASN A 1 113 ? -20.453 5.146 -20.026 1.00 80.44 113 ASN A C 1
ATOM 758 O O . ASN A 1 113 ? -21.514 4.906 -20.613 1.00 80.44 113 ASN A O 1
ATOM 762 N N . GLU A 1 114 ? -20.201 6.341 -19.507 1.00 81.81 114 GLU A N 1
ATOM 763 C CA . GLU A 1 114 ? -21.151 7.442 -19.580 1.00 81.81 114 GLU A CA 1
ATOM 764 C C . GLU A 1 114 ? -21.431 7.908 -21.024 1.00 81.81 114 GLU A C 1
ATOM 766 O O . GLU A 1 114 ? -20.583 7.811 -21.918 1.00 81.81 114 GLU A O 1
ATOM 771 N N . ALA A 1 115 ? -22.635 8.451 -21.233 1.00 83.06 115 ALA A N 1
ATOM 772 C CA . ALA A 1 115 ? -23.148 8.884 -22.536 1.00 83.06 115 ALA A CA 1
ATOM 773 C C . ALA A 1 115 ? -23.182 7.769 -23.601 1.00 83.06 115 ALA A C 1
ATOM 775 O O . ALA A 1 115 ? -22.778 7.991 -24.744 1.00 83.06 115 ALA A O 1
ATOM 776 N N . SER A 1 116 ? -23.692 6.592 -23.225 1.00 87.56 116 SER A N 1
ATOM 777 C CA . SER A 1 116 ? -23.805 5.431 -24.118 1.00 87.56 116 SER A CA 1
ATOM 778 C C . SER A 1 116 ? -25.252 4.988 -24.338 1.00 87.56 116 SER A C 1
ATOM 780 O O . SER A 1 116 ? -26.061 5.016 -23.407 1.00 87.56 116 SER A O 1
ATOM 782 N N . GLU A 1 117 ? -25.562 4.522 -25.551 1.00 92.69 117 GLU A N 1
ATOM 783 C CA . GLU A 1 117 ? -26.810 3.829 -25.891 1.00 92.69 117 GLU A CA 1
ATOM 784 C C . GLU A 1 117 ? -26.509 2.456 -26.508 1.00 92.69 117 GLU A C 1
ATOM 786 O O . GLU A 1 117 ? -25.707 2.335 -27.440 1.00 92.69 117 GLU A O 1
ATOM 791 N N . LEU A 1 118 ? -27.186 1.420 -26.007 1.00 93.81 118 LEU A N 1
ATOM 792 C CA . LEU A 1 118 ? -27.064 0.049 -26.496 1.00 93.81 118 LEU A CA 1
ATOM 793 C C . LEU A 1 118 ? -28.397 -0.715 -26.487 1.00 93.81 118 LEU A C 1
ATOM 795 O O . LEU A 1 118 ? -29.349 -0.334 -25.806 1.00 93.81 118 LEU A O 1
ATOM 799 N N . VAL A 1 119 ? -28.435 -1.837 -27.204 1.00 92.75 119 VAL A N 1
ATOM 800 C CA . VAL A 1 119 ? -29.526 -2.823 -27.177 1.00 92.75 119 VAL A CA 1
ATOM 801 C C . VAL A 1 119 ? -28.943 -4.213 -26.923 1.00 92.75 119 VAL A C 1
ATOM 803 O O . VAL A 1 119 ? -27.963 -4.604 -27.557 1.00 92.75 119 VAL A O 1
ATOM 806 N N . VAL A 1 120 ? -29.550 -4.985 -26.019 1.00 87.94 120 VAL A N 1
ATOM 807 C CA . VAL A 1 120 ? -29.188 -6.395 -25.785 1.00 87.94 120 VAL A CA 1
ATOM 808 C C . VAL A 1 120 ? -30.199 -7.298 -26.498 1.00 87.94 120 VAL A C 1
ATOM 810 O O . VAL A 1 120 ? -31.412 -7.155 -26.320 1.00 87.94 120 VAL A O 1
ATOM 813 N N . HIS A 1 121 ? -29.708 -8.209 -27.339 1.00 87.69 121 HIS A N 1
ATOM 814 C CA . HIS A 1 121 ? -30.530 -9.184 -28.067 1.00 87.69 121 HIS A CA 1
ATOM 815 C C . HIS A 1 121 ? -30.858 -10.413 -27.190 1.00 87.69 121 HIS A C 1
ATOM 817 O O . HIS A 1 121 ? -30.288 -10.553 -26.106 1.00 87.69 121 HIS A O 1
ATOM 823 N N . PRO A 1 122 ? -31.771 -11.310 -27.619 1.00 83.00 122 PRO A N 1
ATOM 824 C CA . PRO A 1 122 ? -32.005 -12.595 -26.958 1.00 83.00 122 PRO A CA 1
ATOM 825 C C . PRO A 1 122 ? -30.717 -13.369 -26.641 1.00 83.00 122 PRO A C 1
ATOM 827 O O . PRO A 1 122 ? -29.755 -13.344 -27.409 1.00 83.00 122 PRO A O 1
ATOM 830 N N . ALA A 1 123 ? -30.714 -14.113 -25.530 1.00 76.00 123 ALA A N 1
ATOM 831 C CA . ALA A 1 123 ? -29.549 -14.884 -25.084 1.00 76.00 123 ALA A CA 1
ATOM 832 C C . ALA A 1 123 ? -29.083 -15.944 -26.108 1.00 76.00 123 ALA A C 1
ATOM 834 O O . ALA A 1 123 ? -27.899 -16.280 -26.146 1.00 76.00 123 ALA A O 1
ATOM 835 N N . SER A 1 124 ? -29.994 -16.416 -26.971 1.00 77.00 124 SER A N 1
ATOM 836 C CA . SER A 1 124 ? -29.711 -17.275 -28.132 1.00 77.00 124 SER A CA 1
ATOM 837 C C . SER A 1 124 ? -28.741 -16.654 -29.133 1.00 77.00 124 SER A C 1
ATOM 839 O O . SER A 1 124 ? -27.955 -17.369 -29.750 1.00 77.00 124 SER A O 1
ATOM 841 N N . ASP A 1 125 ? -28.801 -15.334 -29.290 1.00 80.50 125 ASP A N 1
ATOM 842 C CA . ASP A 1 125 ? -28.131 -14.601 -30.362 1.00 80.50 125 ASP A CA 1
ATOM 843 C C . ASP A 1 125 ? -26.741 -14.126 -29.923 1.00 80.50 125 ASP A C 1
ATOM 845 O O . ASP A 1 125 ? -25.942 -13.706 -30.758 1.00 80.50 125 ASP A O 1
ATOM 849 N N . ARG A 1 126 ? -26.468 -14.152 -28.605 1.00 88.06 126 ARG A N 1
ATOM 850 C CA . ARG A 1 126 ? -25.212 -13.708 -27.972 1.00 88.06 126 ARG A CA 1
ATOM 851 C C . ARG A 1 126 ? -24.736 -12.330 -28.461 1.00 88.06 126 ARG A C 1
ATOM 853 O O . ARG A 1 126 ? -23.537 -12.071 -28.548 1.00 88.06 126 ARG A O 1
ATOM 860 N N . LYS A 1 127 ? -25.682 -11.438 -28.776 1.00 91.69 127 LYS A N 1
ATOM 861 C CA . LYS A 1 127 ? -25.427 -10.178 -29.481 1.00 91.69 127 LYS A CA 1
ATOM 862 C C . LYS A 1 127 ? -25.784 -8.946 -28.649 1.00 91.69 127 LYS A C 1
ATOM 864 O O . LYS A 1 127 ? -26.816 -8.892 -27.980 1.00 91.69 127 LYS A O 1
ATOM 869 N N . VAL A 1 128 ? -24.956 -7.916 -28.774 1.00 92.75 128 VAL A N 1
ATOM 870 C CA . VAL A 1 128 ? -25.162 -6.577 -28.210 1.00 92.75 128 VAL A CA 1
ATOM 871 C C . VAL A 1 128 ? -24.969 -5.558 -29.330 1.00 92.75 128 VAL A C 1
ATOM 873 O O . VAL A 1 128 ? -24.035 -5.686 -30.111 1.00 92.75 128 VAL A O 1
ATOM 876 N N . GLU A 1 129 ? -25.841 -4.565 -29.446 1.00 94.81 129 GLU A N 1
ATOM 877 C CA . GLU A 1 129 ? -25.735 -3.468 -30.417 1.00 94.81 129 GLU A CA 1
ATOM 878 C C . GLU A 1 129 ? -25.330 -2.187 -29.680 1.00 94.81 129 GLU A C 1
ATOM 880 O O . GLU A 1 129 ? -26.107 -1.688 -28.871 1.00 94.81 129 GLU A O 1
ATOM 885 N N . LEU A 1 130 ? -24.131 -1.661 -29.943 1.00 93.81 130 LEU A N 1
ATOM 886 C CA . LEU A 1 130 ? -23.659 -0.364 -29.453 1.00 93.81 130 LEU A CA 1
ATOM 887 C C . LEU A 1 130 ? -23.999 0.717 -30.486 1.00 93.81 130 LEU A C 1
ATOM 889 O O . LEU A 1 130 ? -23.428 0.755 -31.579 1.00 93.81 130 LEU A O 1
ATOM 893 N N . ARG A 1 131 ? -24.917 1.617 -30.135 1.00 93.06 131 ARG A N 1
ATOM 894 C CA . ARG A 1 131 ? -25.373 2.697 -31.026 1.00 93.06 131 ARG A CA 1
ATOM 895 C C . ARG A 1 131 ? -24.532 3.955 -30.901 1.00 93.06 131 ARG A C 1
ATOM 897 O O . ARG A 1 131 ? -24.309 4.638 -31.896 1.00 93.06 131 ARG A O 1
ATOM 904 N N . SER A 1 132 ? -24.095 4.254 -29.684 1.00 90.38 132 SER A N 1
ATOM 905 C CA . SER A 1 132 ? -23.217 5.376 -29.361 1.00 90.38 132 SER A CA 1
ATOM 906 C C . SER A 1 132 ? -22.598 5.186 -27.977 1.00 90.38 132 SER A C 1
ATOM 908 O O . SER A 1 132 ? -23.128 4.449 -27.142 1.00 90.38 132 SER A O 1
ATOM 910 N N . GLY A 1 133 ? -21.482 5.865 -27.728 1.00 84.56 133 GLY A N 1
ATOM 911 C CA . GLY A 1 133 ? -20.727 5.759 -26.486 1.00 84.56 133 GLY A CA 1
ATOM 912 C C . GLY A 1 133 ? -19.787 4.561 -26.495 1.00 84.56 133 GLY A C 1
ATOM 913 O O . GLY A 1 133 ? -19.101 4.321 -27.486 1.00 84.56 133 GLY A O 1
ATOM 914 N N . GLU A 1 134 ? -19.694 3.851 -25.378 1.00 84.50 134 GLU A N 1
ATOM 915 C CA . GLU A 1 134 ? -18.607 2.907 -25.126 1.00 84.50 134 GLU A CA 1
ATOM 916 C C . GLU A 1 134 ? -19.036 1.759 -24.213 1.00 84.50 134 GLU A C 1
ATOM 918 O O . GLU A 1 134 ? -19.670 1.972 -23.172 1.00 84.50 134 GLU A O 1
ATOM 923 N N . LEU A 1 135 ? -18.629 0.540 -24.575 1.00 88.00 135 LEU A N 1
ATOM 924 C CA . LEU A 1 135 ? -18.769 -0.633 -23.721 1.00 88.00 135 LEU A CA 1
ATOM 925 C C . LEU A 1 135 ? -17.497 -1.484 -23.676 1.00 88.00 135 LEU A C 1
ATOM 927 O O . LEU A 1 135 ? -16.667 -1.466 -24.587 1.00 88.00 135 LEU A O 1
ATOM 931 N N . VAL A 1 136 ? -17.383 -2.268 -22.608 1.00 87.06 136 VAL A N 1
ATOM 932 C CA . VAL A 1 136 ? -16.385 -3.329 -22.440 1.00 87.06 136 VAL A CA 1
ATOM 933 C C . VAL A 1 136 ? -17.125 -4.631 -22.165 1.00 87.06 136 VAL A C 1
ATOM 935 O O . VAL A 1 136 ? -18.015 -4.666 -21.314 1.00 87.06 136 VAL A O 1
ATOM 938 N N . ALA A 1 137 ? -16.765 -5.701 -22.866 1.00 87.00 137 ALA A N 1
ATOM 939 C CA . ALA A 1 137 ? -17.290 -7.040 -22.635 1.00 87.00 137 ALA A CA 1
ATOM 940 C C . ALA A 1 137 ? -16.213 -7.944 -22.027 1.00 87.00 137 ALA A C 1
ATOM 942 O O . ALA A 1 137 ? -15.129 -8.077 -22.595 1.00 87.00 137 ALA A O 1
ATOM 943 N N . ILE A 1 138 ? -16.541 -8.612 -20.916 1.00 84.62 138 ILE A N 1
ATOM 944 C CA . ILE A 1 138 ? -15.802 -9.777 -20.417 1.00 84.62 138 ILE A CA 1
ATOM 945 C C . ILE A 1 138 ? -16.537 -11.047 -20.844 1.00 84.62 138 ILE A C 1
ATOM 947 O O . ILE A 1 138 ? -17.712 -11.230 -20.511 1.00 84.62 138 ILE A O 1
ATOM 951 N N . VAL A 1 139 ? -15.816 -11.961 -21.491 1.00 88.56 139 VAL A N 1
ATOM 952 C CA . VAL A 1 139 ? -16.254 -13.335 -21.774 1.00 88.56 139 VAL A CA 1
ATOM 953 C C . VAL A 1 139 ? -15.284 -14.297 -21.088 1.00 88.56 139 VAL A C 1
ATOM 955 O O . VAL A 1 139 ? -14.087 -14.300 -21.372 1.00 88.56 139 VAL A O 1
ATOM 958 N N . THR A 1 140 ? -15.767 -15.115 -20.153 1.00 84.69 140 THR A N 1
ATOM 959 C CA . THR A 1 140 ? -14.909 -16.090 -19.459 1.00 84.69 140 THR A CA 1
ATOM 960 C C . THR A 1 140 ? -14.544 -17.236 -20.403 1.00 84.69 140 THR A C 1
ATOM 962 O O . THR A 1 140 ? -15.398 -17.727 -21.137 1.00 84.69 140 THR A O 1
ATOM 965 N N . ALA A 1 141 ? -13.291 -17.700 -20.364 1.00 79.88 141 ALA A N 1
ATOM 966 C CA . ALA A 1 141 ? -12.833 -18.831 -21.172 1.00 79.88 141 ALA A CA 1
ATOM 967 C C . ALA A 1 141 ? -13.766 -20.053 -21.024 1.00 79.88 141 ALA A C 1
ATOM 969 O O . ALA A 1 141 ? -14.076 -20.480 -19.910 1.00 79.88 141 ALA A O 1
ATOM 970 N N . GLY A 1 142 ? -14.222 -20.603 -22.153 1.00 77.31 142 GLY A N 1
ATOM 971 C CA . GLY A 1 142 ? -15.185 -21.711 -22.202 1.00 77.31 142 GLY A CA 1
ATOM 972 C C . GLY A 1 142 ? -16.668 -21.307 -22.206 1.00 77.31 142 GLY A C 1
ATOM 973 O O . GLY A 1 142 ? -17.519 -22.187 -22.326 1.00 77.31 142 GLY A O 1
ATOM 974 N N . GLN A 1 143 ? -17.003 -20.015 -22.112 1.00 84.31 143 GLN A N 1
ATOM 975 C CA . GLN A 1 143 ? -18.344 -19.517 -22.448 1.00 84.31 143 GLN A CA 1
ATOM 976 C C . GLN A 1 143 ? -18.531 -19.432 -23.971 1.00 84.31 143 GLN A C 1
ATOM 978 O O . GLN A 1 143 ? -17.567 -19.411 -24.735 1.00 84.31 143 GLN A O 1
ATOM 983 N N . THR A 1 144 ? -19.783 -19.356 -24.425 1.00 86.06 144 THR A N 1
ATOM 984 C CA . THR A 1 144 ? -20.087 -18.992 -25.816 1.00 86.06 144 THR A CA 1
ATOM 985 C C . THR A 1 144 ? -19.632 -17.554 -26.096 1.00 86.06 144 THR A C 1
ATOM 987 O O . THR A 1 144 ? -19.929 -16.686 -25.259 1.00 86.06 144 THR A O 1
ATOM 990 N N . PRO A 1 145 ? -18.994 -17.278 -27.256 1.00 90.75 145 PRO A N 1
ATOM 991 C CA . PRO A 1 145 ? -18.588 -15.933 -27.660 1.00 90.75 145 PRO A CA 1
ATOM 992 C C . PRO A 1 145 ? -19.705 -14.890 -27.541 1.00 90.75 145 PRO A C 1
ATOM 994 O O . PRO A 1 145 ? -20.892 -15.227 -27.461 1.00 90.75 145 PRO A O 1
ATOM 997 N N . LEU A 1 146 ? -19.319 -13.615 -27.519 1.00 94.06 146 LEU A N 1
ATOM 998 C CA . LEU A 1 146 ? -20.240 -12.482 -27.504 1.00 94.06 146 LEU A CA 1
ATOM 999 C C . LEU A 1 146 ? -19.957 -11.559 -28.693 1.00 94.06 146 LEU A C 1
ATOM 1001 O O . LEU A 1 146 ? -18.838 -11.072 -28.843 1.00 94.06 146 LEU A O 1
ATOM 1005 N N . THR A 1 147 ? -20.963 -11.291 -29.521 1.00 95.31 147 THR A N 1
ATOM 1006 C CA . THR A 1 147 ? -20.835 -10.395 -30.676 1.00 95.31 147 THR A CA 1
ATOM 1007 C C . THR A 1 147 ? -21.312 -8.989 -30.328 1.00 95.31 147 THR A C 1
ATOM 1009 O O . THR A 1 147 ? -22.493 -8.770 -30.055 1.00 95.31 147 THR A O 1
ATOM 1012 N N . ILE A 1 148 ? -20.411 -8.014 -30.397 1.00 95.00 148 ILE A N 1
ATOM 1013 C CA . ILE A 1 148 ? -20.737 -6.590 -30.303 1.00 95.00 148 ILE A CA 1
ATOM 1014 C C . ILE A 1 148 ? -20.895 -6.053 -31.729 1.00 95.00 148 ILE A C 1
ATOM 1016 O O . ILE A 1 148 ? -19.952 -6.090 -32.515 1.00 95.00 148 ILE A O 1
ATOM 1020 N N . ALA A 1 149 ? -22.082 -5.565 -32.071 1.00 94.19 149 ALA A N 1
ATOM 1021 C CA . ALA A 1 149 ? -22.360 -4.868 -33.321 1.00 94.19 149 ALA A CA 1
ATOM 1022 C C . ALA A 1 149 ? -22.290 -3.353 -33.120 1.00 94.19 149 ALA A C 1
ATOM 1024 O O . ALA A 1 149 ? -22.792 -2.847 -32.117 1.00 94.19 149 ALA A O 1
ATOM 1025 N N . SER A 1 150 ? -21.712 -2.634 -34.078 1.00 92.94 150 SER A N 1
ATOM 1026 C CA . SER A 1 150 ? -21.579 -1.175 -34.027 1.00 92.94 150 SER A CA 1
ATOM 1027 C C . SER A 1 150 ? -21.555 -0.620 -35.453 1.00 92.94 150 SER A C 1
ATOM 1029 O O . SER A 1 150 ? -20.577 -0.771 -36.184 1.00 92.94 150 SER A O 1
ATOM 1031 N N . GLY A 1 151 ? -22.675 -0.039 -35.891 1.00 87.56 151 GLY A N 1
ATOM 1032 C CA . GLY A 1 151 ? -22.874 0.321 -37.297 1.00 87.56 151 GLY A CA 1
ATOM 1033 C C . GLY A 1 151 ? -22.837 -0.911 -38.211 1.00 87.56 151 GLY A C 1
ATOM 1034 O O . GLY A 1 151 ? -23.668 -1.808 -38.081 1.00 87.56 151 GLY A O 1
ATOM 1035 N N . GLU A 1 152 ? -21.878 -0.942 -39.137 1.00 87.94 152 GLU A N 1
ATOM 1036 C CA . GLU A 1 152 ? -21.625 -2.071 -40.049 1.00 87.94 152 GLU A CA 1
ATOM 1037 C C . GLU A 1 152 ? -20.670 -3.136 -39.473 1.00 87.94 152 GLU A C 1
ATOM 1039 O O . GLU A 1 152 ? -20.514 -4.207 -40.065 1.00 87.94 152 GLU A O 1
ATOM 1044 N N . ASP A 1 153 ? -20.035 -2.854 -38.331 1.00 91.62 153 ASP A N 1
ATOM 1045 C CA . ASP A 1 153 ? -19.002 -3.711 -37.757 1.00 91.62 153 ASP A CA 1
ATOM 1046 C C . ASP A 1 153 ? -19.563 -4.745 -36.783 1.00 91.62 153 ASP A C 1
ATOM 1048 O O . ASP A 1 153 ? -20.572 -4.530 -36.101 1.00 91.62 153 ASP A O 1
ATOM 1052 N N . LEU A 1 154 ? -18.840 -5.859 -36.669 1.00 94.00 154 LEU A N 1
ATOM 1053 C CA . LEU A 1 154 ? -19.109 -6.953 -35.744 1.00 94.00 154 LEU A CA 1
ATOM 1054 C C . LEU A 1 154 ? -17.797 -7.396 -35.085 1.00 94.00 154 LEU A C 1
ATOM 1056 O O . LEU A 1 154 ? -16.931 -7.959 -35.755 1.00 94.00 154 LEU A O 1
ATOM 1060 N N . LEU A 1 155 ? -17.661 -7.159 -33.780 1.00 93.88 155 LEU A N 1
ATOM 1061 C CA . LEU A 1 155 ? -16.569 -7.657 -32.944 1.00 93.88 155 LEU A CA 1
ATOM 1062 C C . LEU A 1 155 ? -17.040 -8.906 -32.186 1.00 93.88 155 LEU A C 1
ATOM 1064 O O . LEU A 1 155 ? -17.834 -8.810 -31.252 1.00 93.88 155 LEU A O 1
ATOM 1068 N N . GLU A 1 156 ? -16.559 -10.081 -32.579 1.00 95.38 156 GLU A N 1
ATOM 1069 C CA . GLU A 1 156 ? -16.833 -11.348 -31.898 1.00 95.38 156 GLU A CA 1
ATOM 1070 C C . GLU A 1 156 ? -15.772 -11.611 -30.822 1.00 95.38 156 GLU A C 1
ATOM 1072 O O . GLU A 1 156 ? -14.638 -11.984 -31.121 1.00 95.38 156 GLU A O 1
ATOM 1077 N N . VAL A 1 157 ? -16.133 -11.408 -29.555 1.00 91.94 157 VAL A N 1
ATOM 1078 C CA . VAL A 1 157 ? -15.266 -11.638 -28.393 1.00 91.94 157 VAL A CA 1
ATOM 1079 C C . VAL A 1 157 ? -15.354 -13.110 -28.001 1.00 91.94 157 VAL A C 1
ATOM 1081 O O . VAL A 1 157 ? -16.372 -13.556 -27.471 1.00 91.94 157 VAL A O 1
ATOM 1084 N N . SER A 1 158 ? -14.295 -13.877 -28.269 1.00 90.69 158 SER A N 1
ATOM 1085 C CA . SER A 1 158 ? -14.258 -15.317 -27.974 1.00 90.69 158 SER A CA 1
ATOM 1086 C C . SER A 1 158 ? -13.982 -15.598 -26.497 1.00 90.69 158 SER A C 1
ATOM 1088 O O . SER A 1 158 ? -14.604 -16.476 -25.905 1.00 90.69 158 SER A O 1
ATOM 1090 N N . GLN A 1 159 ? -13.038 -14.864 -25.904 1.00 85.44 159 GLN A N 1
ATOM 1091 C CA . GLN A 1 159 ? -12.684 -14.943 -24.484 1.00 85.44 159 GLN A CA 1
ATOM 1092 C C . GLN A 1 159 ? -11.828 -13.740 -24.076 1.00 85.44 159 GLN A C 1
ATOM 1094 O O . GLN A 1 159 ? -11.128 -13.168 -24.911 1.00 85.44 159 GLN A O 1
ATOM 1099 N N . GLY A 1 160 ? -11.814 -13.424 -22.783 1.00 78.19 160 GLY A N 1
ATOM 1100 C CA . GLY A 1 160 ? -11.066 -12.310 -22.209 1.00 78.19 160 GLY A CA 1
ATOM 1101 C C . GLY A 1 160 ? -11.887 -11.029 -22.155 1.00 78.19 160 GLY A C 1
ATOM 1102 O O . GLY A 1 160 ? -13.091 -11.084 -21.902 1.00 78.19 160 GLY A O 1
ATOM 1103 N N . GLU A 1 161 ? -11.234 -9.889 -22.357 1.00 79.06 161 GLU A N 1
ATOM 1104 C CA . GLU A 1 161 ? -11.821 -8.564 -22.168 1.00 79.06 161 GLU A CA 1
ATOM 1105 C C . GLU A 1 161 ? -11.549 -7.660 -23.372 1.00 79.06 161 GLU A C 1
ATOM 1107 O O . GLU A 1 161 ? -10.394 -7.440 -23.748 1.00 79.06 161 GLU A O 1
ATOM 1112 N N . ALA A 1 162 ? -12.618 -7.138 -23.977 1.00 78.62 162 ALA A N 1
ATOM 1113 C CA . ALA A 1 162 ? -12.548 -6.334 -25.192 1.00 78.62 162 ALA A CA 1
ATOM 1114 C C . ALA A 1 162 ? -13.465 -5.103 -25.138 1.00 78.62 162 ALA A C 1
ATOM 1116 O O . ALA A 1 162 ? -14.580 -5.155 -24.615 1.00 78.62 162 ALA A O 1
ATOM 1117 N N . ARG A 1 163 ? -12.978 -4.000 -25.706 1.00 86.56 163 ARG A N 1
ATOM 1118 C CA . ARG A 1 163 ? -13.609 -2.679 -25.786 1.00 86.56 163 ARG A CA 1
ATOM 1119 C C . ARG A 1 163 ? -14.244 -2.474 -27.161 1.00 86.56 163 ARG A C 1
ATOM 1121 O O . ARG A 1 163 ? -13.641 -2.826 -28.175 1.00 86.56 163 ARG A O 1
ATOM 1128 N N . ALA A 1 164 ? -15.400 -1.817 -27.185 1.00 86.19 164 ALA A N 1
ATOM 1129 C CA . ALA A 1 164 ? -15.952 -1.182 -28.376 1.00 86.19 164 ALA A CA 1
ATOM 1130 C C . ALA A 1 164 ? -16.359 0.265 -28.053 1.00 86.19 164 ALA A C 1
ATOM 1132 O O . ALA A 1 164 ? -17.128 0.509 -27.119 1.00 86.19 164 ALA A O 1
ATOM 1133 N N . LEU A 1 165 ? -15.855 1.212 -28.842 1.00 85.50 165 LEU A N 1
ATOM 1134 C CA . LEU A 1 165 ? -16.178 2.637 -28.798 1.00 85.50 165 LEU A CA 1
ATOM 1135 C C . LEU A 1 165 ? -16.875 3.037 -30.106 1.00 85.50 165 LEU A C 1
ATOM 1137 O O . LEU A 1 165 ? -16.474 2.604 -31.184 1.00 85.50 165 LEU A O 1
ATOM 1141 N N . ASN A 1 166 ? -17.899 3.882 -30.013 1.00 89.06 166 ASN A N 1
ATOM 1142 C CA . ASN A 1 166 ? -18.624 4.458 -31.144 1.00 89.06 166 ASN A CA 1
ATOM 1143 C C . ASN A 1 166 ? -19.014 5.907 -30.802 1.00 89.06 166 ASN A C 1
ATOM 1145 O O . ASN A 1 166 ? -19.991 6.146 -30.085 1.00 89.06 166 ASN A O 1
ATOM 1149 N N . ARG A 1 167 ? -18.230 6.886 -31.265 1.00 82.62 167 ARG A N 1
ATOM 1150 C CA . ARG A 1 167 ? -18.483 8.320 -31.032 1.00 82.62 167 ARG A CA 1
ATOM 1151 C C . ARG A 1 167 ? -18.230 9.114 -32.309 1.00 82.62 167 ARG A C 1
ATOM 1153 O O . ARG A 1 167 ? -17.232 8.909 -32.988 1.00 82.62 167 ARG A O 1
ATOM 1160 N N . ASP A 1 168 ? -19.157 10.016 -32.626 1.00 74.44 168 ASP A N 1
ATOM 1161 C CA . ASP A 1 168 ? -19.032 11.023 -33.690 1.00 74.44 168 ASP A CA 1
ATOM 1162 C C . ASP A 1 168 ? -18.657 10.467 -35.085 1.00 74.44 168 ASP A C 1
ATOM 1164 O O . ASP A 1 168 ? -18.035 11.141 -35.900 1.00 74.44 168 ASP A O 1
ATOM 1168 N N . GLY A 1 169 ? -19.066 9.224 -35.370 1.00 70.19 169 GLY A N 1
ATOM 1169 C CA . GLY A 1 169 ? -18.795 8.508 -36.624 1.00 70.19 169 GLY A CA 1
ATOM 1170 C C . GLY A 1 169 ? -17.527 7.645 -36.612 1.00 70.19 169 GLY A C 1
ATOM 1171 O O . GLY A 1 169 ? -17.388 6.774 -37.468 1.00 70.19 169 GLY A O 1
ATOM 1172 N N . HIS A 1 170 ? -16.648 7.823 -35.624 1.00 78.12 170 HIS A N 1
ATOM 1173 C CA . HIS A 1 170 ? -15.456 7.002 -35.422 1.00 78.12 170 HIS A CA 1
ATOM 1174 C C . HIS A 1 170 ? -15.769 5.795 -34.531 1.00 78.12 170 HIS A C 1
ATOM 1176 O O . HIS A 1 170 ? -16.458 5.917 -33.511 1.00 78.12 170 HIS A O 1
ATOM 1182 N N . ARG A 1 171 ? -15.235 4.623 -34.899 1.00 86.75 171 ARG A N 1
ATOM 1183 C CA . ARG A 1 171 ? -15.387 3.389 -34.116 1.00 86.75 171 ARG A CA 1
ATOM 1184 C C . ARG A 1 171 ? -14.026 2.727 -33.904 1.00 86.75 171 ARG A C 1
ATOM 1186 O O . ARG A 1 171 ? -13.283 2.507 -34.864 1.00 86.75 171 ARG A O 1
ATOM 1193 N N . ASP A 1 172 ? -13.716 2.453 -32.642 1.00 82.69 172 ASP A N 1
ATOM 1194 C CA . ASP A 1 172 ? -12.424 1.969 -32.141 1.00 82.69 172 ASP A CA 1
ATOM 1195 C C . ASP A 1 172 ? -12.658 0.697 -31.317 1.00 82.69 172 ASP A C 1
ATOM 1197 O O . ASP A 1 172 ? -13.592 0.622 -30.508 1.00 82.69 172 ASP A O 1
ATOM 1201 N N . TYR A 1 173 ? -11.834 -0.317 -31.563 1.00 82.81 173 TYR A N 1
ATOM 1202 C CA . TYR A 1 173 ? -11.931 -1.631 -30.940 1.00 82.81 173 TYR A CA 1
ATOM 1203 C C . TYR A 1 173 ? -10.590 -2.012 -30.337 1.00 82.81 173 TYR A C 1
ATOM 1205 O O . TYR A 1 173 ? -9.546 -1.833 -30.967 1.00 82.81 173 TYR A O 1
ATOM 1213 N N . ALA A 1 174 ? -10.616 -2.597 -29.142 1.00 74.19 174 ALA A N 1
ATOM 1214 C CA . ALA A 1 174 ? -9.405 -3.056 -28.476 1.00 74.19 174 ALA A CA 1
ATOM 1215 C C . ALA A 1 174 ? -9.621 -4.363 -27.718 1.00 74.19 174 ALA A C 1
ATOM 1217 O O . ALA A 1 174 ? -10.717 -4.625 -27.224 1.00 74.19 174 ALA A O 1
ATOM 1218 N N . VAL A 1 175 ? -8.563 -5.155 -27.569 1.00 75.25 175 VAL A N 1
ATOM 1219 C CA . VAL A 1 175 ? -8.551 -6.359 -26.726 1.00 75.25 175 VAL A CA 1
ATOM 1220 C C . VAL A 1 175 ? -7.521 -6.155 -25.621 1.00 75.25 175 VAL A C 1
ATOM 1222 O O . VAL A 1 175 ? -6.327 -6.069 -25.891 1.00 75.25 175 VAL A O 1
ATOM 1225 N N . VAL A 1 176 ? -7.972 -6.081 -24.367 1.00 59.69 176 VAL A N 1
ATOM 1226 C CA . VAL A 1 176 ? -7.082 -5.923 -23.203 1.00 59.69 176 VAL A CA 1
ATOM 1227 C C . VAL A 1 176 ? -6.283 -7.213 -23.009 1.00 59.69 176 VAL A C 1
ATOM 1229 O O . VAL A 1 176 ? -5.056 -7.208 -22.962 1.00 59.69 176 VAL A O 1
ATOM 1232 N N . TYR A 1 177 ? -6.990 -8.344 -22.969 1.00 66.69 177 TYR A N 1
ATOM 1233 C CA . TYR A 1 177 ? -6.429 -9.693 -22.954 1.00 66.69 177 TYR A CA 1
ATOM 1234 C C . TYR A 1 177 ? -7.441 -10.686 -23.535 1.00 66.69 177 TYR A C 1
ATOM 1236 O O . TYR A 1 177 ? -8.639 -10.410 -23.584 1.00 66.69 177 TYR A O 1
ATOM 1244 N N . GLY A 1 178 ? -6.966 -11.865 -23.940 1.00 78.75 178 GLY A N 1
ATOM 1245 C CA . GLY A 1 178 ? -7.784 -12.882 -24.602 1.00 78.75 178 GLY A CA 1
ATOM 1246 C C . GLY A 1 178 ? -7.763 -12.748 -26.123 1.00 78.75 178 GLY A C 1
ATOM 1247 O O . GLY A 1 178 ? -6.703 -12.508 -26.697 1.00 78.75 178 GLY A O 1
ATOM 1248 N N . ALA A 1 179 ? -8.904 -12.975 -26.775 1.00 83.56 179 ALA A N 1
ATOM 1249 C CA . ALA A 1 179 ? -9.012 -12.976 -28.232 1.00 83.56 179 ALA A CA 1
ATOM 1250 C C . ALA A 1 179 ? -10.405 -12.540 -28.708 1.00 83.56 179 ALA A C 1
ATOM 1252 O O . ALA A 1 179 ? -11.430 -13.017 -28.204 1.00 83.56 179 ALA A O 1
ATOM 1253 N N . ALA A 1 180 ? -10.426 -11.690 -29.733 1.00 88.75 180 ALA A N 1
ATOM 1254 C CA . ALA A 1 180 ? -11.630 -11.299 -30.453 1.00 88.75 180 ALA A CA 1
ATOM 1255 C C . ALA A 1 180 ? -11.372 -11.246 -31.968 1.00 88.75 180 ALA A C 1
ATOM 1257 O O . ALA A 1 180 ? -10.226 -11.204 -32.409 1.00 88.75 180 ALA A O 1
ATOM 1258 N N . LYS A 1 181 ? -12.433 -11.226 -32.774 1.00 93.25 181 LYS A N 1
ATOM 1259 C CA . LYS A 1 181 ? -12.354 -11.092 -34.234 1.00 93.25 181 LYS A CA 1
ATOM 1260 C C . LYS A 1 181 ? -13.247 -9.953 -34.696 1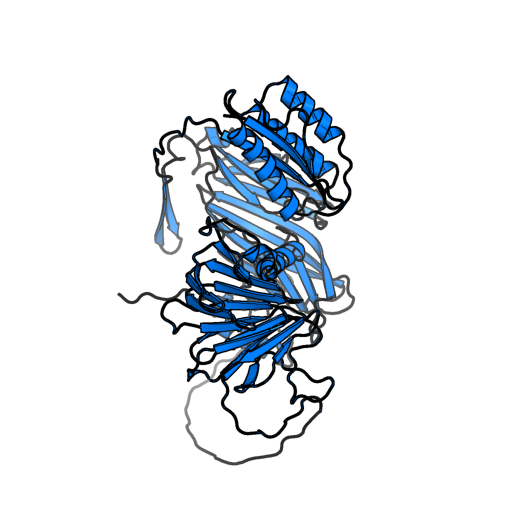.00 93.25 181 LYS A C 1
ATOM 1262 O O . LYS A 1 181 ? -14.452 -9.988 -34.459 1.00 93.25 181 LYS A O 1
ATOM 1267 N N . LEU A 1 182 ? -12.672 -8.952 -35.354 1.00 91.62 182 LEU A N 1
ATOM 1268 C CA . LEU A 1 182 ? -13.435 -7.870 -35.969 1.00 91.62 182 LEU A CA 1
ATOM 1269 C C . LEU A 1 182 ? -13.797 -8.244 -37.411 1.00 91.62 182 LEU A C 1
ATOM 1271 O O . LEU A 1 182 ? -12.979 -8.797 -38.152 1.00 91.62 182 LEU A O 1
ATOM 1275 N N . ARG A 1 183 ? -15.011 -7.900 -37.835 1.00 91.62 183 ARG A N 1
ATOM 1276 C CA . ARG A 1 183 ? -15.423 -7.832 -39.239 1.00 91.62 183 ARG A CA 1
ATOM 1277 C C . ARG A 1 183 ? -16.008 -6.451 -39.520 1.00 91.62 183 ARG A C 1
ATOM 1279 O O . ARG A 1 183 ? -16.867 -6.004 -38.768 1.00 91.62 183 ARG A O 1
ATOM 1286 N N . SER A 1 184 ? -15.552 -5.818 -40.595 1.00 88.12 184 SER A N 1
ATOM 1287 C CA . SER A 1 184 ? -15.977 -4.495 -41.064 1.00 88.12 184 SER A CA 1
ATOM 1288 C C . SER A 1 184 ? -16.145 -4.574 -42.583 1.00 88.12 184 SER A C 1
ATOM 1290 O O . SER A 1 184 ? -15.168 -4.754 -43.317 1.00 88.12 184 SER A O 1
ATOM 1292 N N . GLY A 1 185 ? -17.396 -4.570 -43.055 1.00 83.75 185 GLY A N 1
ATOM 1293 C CA . GLY A 1 185 ? -17.722 -4.957 -44.432 1.00 83.75 185 GLY A CA 1
ATOM 1294 C C . GLY A 1 185 ? -17.186 -6.356 -44.784 1.00 83.75 185 GLY A C 1
ATOM 1295 O O . GLY A 1 185 ? -17.354 -7.308 -44.019 1.00 83.75 185 GLY A O 1
ATOM 1296 N N . ASP A 1 186 ? -16.505 -6.465 -45.928 1.00 80.69 186 ASP A N 1
ATOM 1297 C CA . ASP A 1 186 ? -15.850 -7.701 -46.388 1.00 80.69 186 ASP A CA 1
ATOM 1298 C C . ASP A 1 186 ? -14.487 -7.975 -45.712 1.00 80.69 186 ASP A C 1
ATOM 1300 O O . ASP A 1 186 ? -13.930 -9.066 -45.857 1.00 80.69 186 ASP A O 1
ATOM 1304 N N . LYS A 1 187 ? -13.927 -7.011 -44.963 1.00 82.31 187 LYS A N 1
ATOM 1305 C CA . LYS A 1 187 ? -12.640 -7.162 -44.264 1.00 82.31 187 LYS A CA 1
ATOM 1306 C C . LYS A 1 187 ? -12.850 -7.802 -42.888 1.00 82.31 187 LYS A C 1
ATOM 1308 O O . LYS A 1 187 ? -13.793 -7.471 -42.171 1.00 82.31 187 LYS A O 1
ATOM 1313 N N . SER A 1 188 ? -11.943 -8.687 -42.474 1.00 87.06 188 SER A N 1
ATOM 1314 C CA . SER A 1 188 ? -11.928 -9.244 -41.116 1.00 87.06 188 SER A CA 1
ATOM 1315 C C . SER A 1 188 ? -10.504 -9.393 -40.589 1.00 87.06 188 SER A C 1
ATOM 1317 O O . SER A 1 188 ? -9.598 -9.751 -41.340 1.00 87.06 188 SER A O 1
ATOM 1319 N N . VAL A 1 189 ? -10.322 -9.096 -39.301 1.00 86.19 189 VAL A N 1
ATOM 1320 C CA . VAL A 1 189 ? -9.030 -9.050 -38.606 1.00 86.19 189 VAL A CA 1
ATOM 1321 C C . VAL A 1 189 ? -9.172 -9.754 -37.257 1.00 86.19 189 VAL A C 1
ATOM 1323 O O . VAL A 1 189 ? -10.106 -9.480 -36.505 1.00 86.19 189 VAL A O 1
ATOM 1326 N N . ASP A 1 190 ? -8.253 -10.667 -36.951 1.00 86.88 190 ASP A N 1
ATOM 1327 C CA . ASP A 1 190 ? -8.145 -11.293 -35.631 1.00 86.88 190 ASP A CA 1
ATOM 1328 C C . ASP A 1 190 ? -7.347 -10.380 -34.684 1.00 86.88 190 ASP A C 1
ATOM 1330 O O . ASP A 1 190 ? -6.275 -9.890 -35.040 1.00 86.88 190 ASP A O 1
ATOM 1334 N N . LEU A 1 191 ? -7.876 -10.139 -33.482 1.00 78.88 191 LEU A N 1
ATOM 1335 C CA . LEU A 1 191 ? -7.332 -9.225 -32.476 1.00 78.88 191 LEU A CA 1
ATOM 1336 C C . LEU A 1 191 ? -6.901 -10.011 -31.227 1.00 78.88 191 LEU A C 1
ATOM 1338 O O . LEU A 1 191 ? -7.722 -10.630 -30.544 1.00 78.88 191 LEU A O 1
ATOM 1342 N N . GLY A 1 192 ? -5.598 -9.983 -30.938 1.00 67.19 192 GLY A N 1
ATOM 1343 C CA . GLY A 1 192 ? -4.993 -10.559 -29.732 1.00 67.19 192 GLY A CA 1
ATOM 1344 C C . GLY A 1 192 ? -4.787 -9.535 -28.604 1.00 67.19 192 GLY A C 1
ATOM 1345 O O . GLY A 1 192 ? -5.149 -8.370 -28.762 1.00 67.19 192 GLY A O 1
ATOM 1346 N N . PRO A 1 193 ? -4.183 -9.936 -27.470 1.00 64.75 193 PRO A N 1
ATOM 1347 C CA . PRO A 1 193 ? -3.933 -9.053 -26.327 1.00 64.75 193 PRO A CA 1
ATOM 1348 C C . PRO A 1 193 ? -3.147 -7.791 -26.707 1.00 64.75 193 PRO A C 1
ATOM 1350 O O . PRO A 1 193 ? -2.160 -7.870 -27.437 1.00 64.75 193 PRO A O 1
ATOM 1353 N N . GLY A 1 194 ? -3.581 -6.634 -26.206 1.00 50.78 194 GLY A N 1
ATOM 1354 C CA . GLY A 1 194 ? -2.993 -5.322 -26.492 1.00 50.78 194 GLY A CA 1
ATOM 1355 C C . GLY A 1 194 ? -3.338 -4.735 -27.867 1.00 50.78 194 GLY A C 1
ATOM 1356 O O . GLY A 1 194 ? -3.041 -3.566 -28.106 1.00 50.78 194 GLY A O 1
ATOM 1357 N N . ALA A 1 195 ? -3.971 -5.498 -28.768 1.00 63.66 195 ALA A N 1
ATOM 1358 C CA . ALA A 1 195 ? -4.301 -5.018 -30.107 1.00 63.66 195 ALA A CA 1
ATOM 1359 C C . ALA A 1 195 ? -5.408 -3.952 -30.072 1.00 63.66 195 ALA A C 1
ATOM 1361 O O . ALA A 1 195 ? -6.416 -4.100 -29.376 1.00 63.66 195 ALA A O 1
ATOM 1362 N N . THR A 1 196 ? -5.232 -2.912 -30.888 1.00 72.25 196 THR A N 1
ATOM 1363 C CA . THR A 1 196 ? -6.214 -1.848 -31.145 1.00 72.25 196 THR A CA 1
ATOM 1364 C C . THR A 1 196 ? -6.447 -1.724 -32.651 1.00 72.25 196 THR A C 1
ATOM 1366 O O . THR A 1 196 ? -5.535 -1.977 -33.442 1.00 72.25 196 THR A O 1
ATOM 1369 N N . LEU A 1 197 ? -7.668 -1.383 -33.066 1.00 79.19 197 LEU A N 1
ATOM 1370 C CA . LEU A 1 197 ? -8.027 -1.202 -34.473 1.00 79.19 197 LEU A CA 1
ATOM 1371 C C . LEU A 1 197 ? -9.176 -0.199 -34.615 1.00 79.19 197 LEU A C 1
ATOM 1373 O O . LEU A 1 197 ? -10.222 -0.340 -33.983 1.00 79.19 197 LEU A O 1
ATOM 1377 N N . GLN A 1 198 ? -8.985 0.790 -35.486 1.00 82.44 198 GLN A N 1
ATOM 1378 C CA . GLN A 1 198 ? -10.003 1.773 -35.854 1.00 82.44 198 GLN A CA 1
ATOM 1379 C C . GLN A 1 198 ? -10.647 1.419 -37.196 1.00 82.44 198 GLN A C 1
ATOM 1381 O O . GLN A 1 198 ? -10.077 0.685 -38.006 1.00 82.44 198 GLN A O 1
ATOM 1386 N N . THR A 1 199 ? -11.861 1.922 -37.410 1.00 80.38 199 THR A N 1
ATOM 1387 C CA . THR A 1 199 ? -12.656 1.669 -38.620 1.00 80.38 199 THR A CA 1
ATOM 1388 C C . THR A 1 199 ? -13.253 2.969 -39.182 1.00 80.38 199 THR A C 1
ATOM 1390 O O . THR A 1 199 ? -13.471 3.907 -38.407 1.00 80.38 199 THR A O 1
ATOM 1393 N N . PRO A 1 200 ? -13.540 3.054 -40.501 1.00 75.94 200 PRO A N 1
ATOM 1394 C CA . PRO A 1 200 ? -13.377 2.018 -41.534 1.00 75.94 200 PRO A CA 1
ATOM 1395 C C . PRO A 1 200 ? -11.913 1.599 -41.740 1.00 75.94 200 PRO A C 1
ATOM 1397 O O . PRO A 1 200 ? -11.002 2.398 -41.558 1.00 75.94 200 PRO A O 1
ATOM 1400 N N . ILE A 1 201 ? -11.682 0.323 -42.072 1.00 74.75 201 ILE A N 1
ATOM 1401 C CA . ILE A 1 201 ? -10.323 -0.239 -42.156 1.00 74.75 201 ILE A CA 1
ATOM 1402 C C . ILE A 1 201 ? -9.622 0.286 -43.419 1.00 74.75 201 ILE A C 1
ATOM 1404 O O . ILE A 1 201 ? -9.807 -0.255 -44.521 1.00 74.75 201 ILE A O 1
ATOM 1408 N N . GLU A 1 202 ? -8.813 1.332 -43.238 1.00 61.91 202 GLU A N 1
ATOM 1409 C CA . GLU A 1 202 ? -7.897 1.860 -44.252 1.00 61.91 202 GLU A CA 1
ATOM 1410 C C . GLU A 1 202 ? -6.922 0.778 -44.750 1.00 61.91 202 GLU A C 1
ATOM 1412 O O . GLU A 1 202 ? -6.726 -0.272 -44.134 1.00 61.91 202 GLU A O 1
ATOM 1417 N N . GLU A 1 203 ? -6.373 0.978 -45.944 1.00 48.88 203 GLU A N 1
ATOM 1418 C CA . GLU A 1 203 ? -5.678 -0.074 -46.683 1.00 48.88 203 GLU A CA 1
ATOM 1419 C C . GLU A 1 203 ? -4.151 0.083 -46.633 1.00 48.88 203 GLU A C 1
ATOM 1421 O O . GLU A 1 203 ? -3.636 1.192 -46.708 1.00 48.88 203 GLU A O 1
ATOM 1426 N N . ALA A 1 204 ? -3.446 -1.055 -46.583 1.00 42.75 204 ALA A N 1
ATOM 1427 C CA . ALA A 1 204 ? -1.984 -1.198 -46.651 1.00 42.75 204 ALA A CA 1
ATOM 1428 C C . ALA A 1 204 ? -1.141 -0.989 -45.366 1.00 42.75 204 ALA A C 1
ATOM 1430 O O . ALA A 1 204 ? -0.088 -0.358 -45.407 1.00 42.75 204 ALA A O 1
ATOM 1431 N N . ALA A 1 205 ? -1.477 -1.704 -44.285 1.00 38.22 205 ALA A N 1
ATOM 1432 C CA . ALA A 1 205 ? -0.463 -2.364 -43.445 1.00 38.22 205 ALA A CA 1
ATOM 1433 C C . ALA A 1 205 ? -1.040 -3.622 -42.758 1.00 38.22 205 ALA A C 1
ATOM 1435 O O . ALA A 1 205 ? -2.212 -3.609 -42.377 1.00 38.22 205 ALA A O 1
ATOM 1436 N N . PRO A 1 206 ? -0.264 -4.708 -42.554 1.00 40.25 206 PRO A N 1
ATOM 1437 C CA . PRO A 1 206 ? -0.603 -5.681 -41.520 1.00 40.25 206 PRO A CA 1
ATOM 1438 C C . PRO A 1 206 ? -0.468 -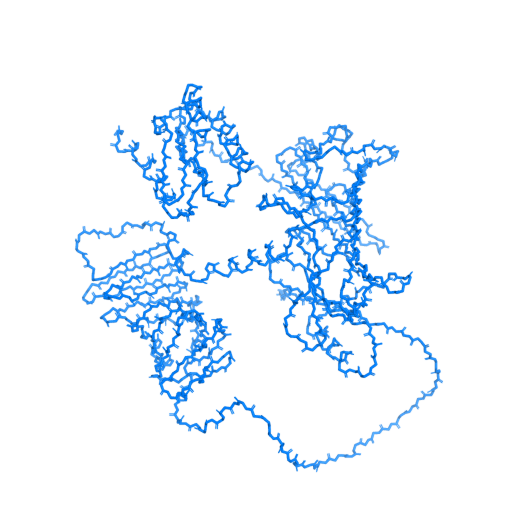4.994 -40.147 1.00 40.25 206 PRO A C 1
ATOM 1440 O O . PRO A 1 206 ? 0.520 -4.284 -39.939 1.00 40.25 206 PRO A O 1
ATOM 1443 N N . PRO A 1 207 ? -1.415 -5.171 -39.207 1.00 40.78 207 PRO A N 1
ATOM 1444 C CA . PRO A 1 207 ? -1.337 -4.515 -37.908 1.00 40.78 207 PRO A CA 1
ATOM 1445 C C . PRO A 1 207 ? -0.137 -5.048 -37.116 1.00 40.78 207 PRO A C 1
ATOM 1447 O O . PRO A 1 207 ? -0.161 -6.162 -36.593 1.00 40.78 207 PRO A O 1
ATOM 1450 N N . GLN A 1 208 ? 0.916 -4.232 -37.023 1.00 40.06 208 GLN A N 1
ATOM 1451 C CA . GLN A 1 208 ? 1.952 -4.384 -36.002 1.00 40.06 208 GLN A CA 1
ATOM 1452 C C . GLN A 1 208 ? 1.257 -4.338 -34.629 1.00 40.06 208 GLN A C 1
ATOM 1454 O O . GLN A 1 208 ? 0.453 -3.425 -34.409 1.00 40.06 208 GLN A O 1
ATOM 1459 N N . PRO A 1 209 ? 1.525 -5.275 -33.702 1.00 35.47 209 PRO A N 1
ATOM 1460 C CA . PRO A 1 209 ? 0.924 -5.259 -32.374 1.00 35.47 209 PRO A CA 1
ATOM 1461 C C . PRO A 1 209 ? 1.554 -4.148 -31.523 1.00 35.47 209 PRO A C 1
ATOM 1463 O O . PRO A 1 209 ? 2.424 -4.390 -30.689 1.00 35.47 209 PRO A O 1
ATOM 1466 N N . VAL A 1 210 ? 1.107 -2.909 -31.741 1.00 42.81 210 VAL A N 1
ATOM 1467 C CA . VAL A 1 210 ? 1.391 -1.786 -30.846 1.00 42.81 210 VAL A CA 1
ATOM 1468 C C . VAL A 1 210 ? 0.764 -2.120 -29.498 1.00 42.81 210 VAL A C 1
ATOM 1470 O O . VAL A 1 210 ? -0.461 -2.151 -29.383 1.00 42.81 210 VAL A O 1
ATOM 1473 N N . VAL A 1 211 ? 1.597 -2.373 -28.486 1.00 38.91 211 VAL A N 1
ATOM 1474 C CA . VAL A 1 211 ? 1.155 -2.600 -27.104 1.00 38.91 211 VAL A CA 1
ATOM 1475 C C . VAL A 1 211 ? 0.618 -1.279 -26.558 1.00 38.91 211 VAL A C 1
ATOM 1477 O O . VAL A 1 211 ? 1.339 -0.482 -25.961 1.00 38.91 211 VAL A O 1
ATOM 1480 N N . SER A 1 212 ? -0.655 -1.009 -26.834 1.00 43.84 212 SER A N 1
ATOM 1481 C CA . SER A 1 212 ? -1.312 0.217 -26.405 1.00 43.84 212 SER A CA 1
ATOM 1482 C C . SER A 1 212 ? -1.872 0.035 -25.001 1.00 43.84 212 SER A C 1
ATOM 1484 O O . SER A 1 212 ? -2.663 -0.876 -24.763 1.00 43.84 212 SER A O 1
ATOM 1486 N N . LEU A 1 213 ? -1.507 0.929 -24.081 1.00 42.34 213 LEU A N 1
ATOM 1487 C CA . LEU A 1 213 ? -2.124 1.002 -22.754 1.00 42.34 213 LEU A CA 1
ATOM 1488 C C . LEU A 1 213 ? -3.450 1.783 -22.765 1.00 42.34 213 LEU A C 1
ATOM 1490 O O . LEU A 1 213 ? -4.174 1.738 -21.777 1.00 42.34 213 LEU A O 1
ATOM 1494 N N . ARG A 1 214 ? -3.852 2.389 -23.896 1.00 41.28 214 ARG A N 1
ATOM 1495 C CA . ARG A 1 214 ? -5.157 3.064 -24.059 1.00 41.28 214 ARG A CA 1
ATOM 1496 C C . ARG A 1 214 ? -6.380 2.271 -23.568 1.00 41.28 214 ARG A C 1
ATOM 1498 O O . ARG A 1 214 ? -7.277 2.894 -23.013 1.00 41.28 214 ARG A O 1
ATOM 1505 N N . PRO A 1 215 ? -6.464 0.930 -23.698 1.00 42.75 215 PRO A N 1
ATOM 1506 C CA . PRO A 1 215 ? -7.586 0.164 -23.148 1.00 42.75 215 PRO A CA 1
ATOM 1507 C C . PRO A 1 215 ? -7.638 0.164 -21.608 1.00 42.75 215 PRO A C 1
ATOM 1509 O O . PRO A 1 215 ? -8.707 -0.042 -21.036 1.00 42.75 215 PRO A O 1
ATOM 1512 N N . LEU A 1 216 ? -6.509 0.412 -20.936 1.00 40.06 216 LEU A N 1
ATOM 1513 C CA . LEU A 1 216 ? -6.424 0.650 -19.491 1.00 40.06 216 LEU A CA 1
ATOM 1514 C C . LEU A 1 216 ? -6.634 2.135 -19.143 1.00 40.06 216 LEU A C 1
ATOM 1516 O O . LEU A 1 216 ? -7.218 2.416 -18.104 1.00 40.06 216 LEU A O 1
ATOM 1520 N N . GLU A 1 217 ? -6.194 3.067 -19.998 1.00 42.94 217 GLU A N 1
ATOM 1521 C CA . GLU A 1 217 ? -6.333 4.522 -19.788 1.00 42.94 217 GLU A CA 1
ATOM 1522 C C . GLU A 1 217 ? -7.783 5.018 -19.974 1.00 42.94 217 GLU A C 1
ATOM 1524 O O . GLU A 1 217 ? -8.306 5.741 -19.128 1.00 42.94 217 GLU A O 1
ATOM 1529 N N . ASP A 1 218 ? -8.445 4.630 -21.070 1.00 44.03 218 ASP A N 1
ATOM 1530 C CA . ASP A 1 218 ? -9.776 5.137 -21.435 1.00 44.03 218 ASP A CA 1
ATOM 1531 C C . ASP A 1 218 ? -10.917 4.453 -20.667 1.00 44.03 218 ASP A C 1
ATOM 1533 O O . ASP A 1 218 ? -11.983 5.046 -20.460 1.00 44.03 218 ASP A O 1
ATOM 1537 N N . THR A 1 219 ? -10.752 3.181 -20.284 1.00 41.84 219 THR A N 1
ATOM 1538 C CA . THR A 1 219 ? -11.845 2.464 -19.627 1.00 41.84 219 THR A CA 1
ATOM 1539 C C . THR A 1 219 ? -12.013 2.992 -18.210 1.00 41.84 219 THR A C 1
ATOM 1541 O O . THR A 1 219 ? -11.111 2.942 -17.378 1.00 41.84 219 THR A O 1
ATOM 1544 N N . SER A 1 220 ? -13.226 3.426 -17.866 1.00 41.78 220 SER A N 1
ATOM 1545 C CA . SER A 1 220 ? -13.557 3.932 -16.527 1.00 41.78 220 SER A CA 1
ATOM 1546 C C . SER A 1 220 ? -13.479 2.867 -15.411 1.00 41.78 220 SER A C 1
ATOM 1548 O O . SER A 1 220 ? -13.949 3.112 -14.301 1.00 41.78 220 SER A O 1
ATOM 1550 N N . TRP A 1 221 ? -12.900 1.690 -15.690 1.00 37.62 221 TRP A N 1
ATOM 1551 C CA . TRP A 1 221 ? -12.430 0.686 -14.730 1.00 37.62 221 TRP A CA 1
ATOM 1552 C C . TRP A 1 221 ? -10.978 0.867 -14.287 1.00 37.62 221 TRP A C 1
ATOM 1554 O O . TRP A 1 221 ? -10.609 0.243 -13.285 1.00 37.62 221 TRP A O 1
ATOM 1564 N N . ALA A 1 222 ? -10.220 1.787 -14.894 1.00 39.59 222 ALA A N 1
ATOM 1565 C CA . ALA A 1 222 ? -9.119 2.451 -14.200 1.00 39.59 222 ALA A CA 1
ATOM 1566 C C . ALA A 1 222 ? -9.588 2.859 -12.793 1.00 39.59 222 ALA A C 1
ATOM 1568 O O . ALA A 1 222 ? -8.957 2.489 -11.815 1.00 39.59 222 ALA A O 1
ATOM 1569 N N . ARG A 1 223 ? -10.825 3.375 -12.659 1.00 40.19 223 ARG A N 1
ATOM 1570 C CA . ARG A 1 223 ? -11.476 3.671 -11.368 1.00 40.19 223 ARG A CA 1
ATOM 1571 C C . ARG A 1 223 ? -11.825 2.487 -10.464 1.00 40.19 223 ARG A C 1
ATOM 1573 O O . ARG A 1 223 ? -12.347 2.729 -9.385 1.00 40.19 223 ARG A O 1
ATOM 1580 N N . SER A 1 224 ? -11.559 1.230 -10.815 1.00 39.94 224 SER A N 1
ATOM 1581 C CA . SER A 1 224 ? -11.481 0.178 -9.781 1.00 39.94 224 SER A CA 1
ATOM 1582 C C . SER A 1 224 ? -10.133 0.222 -9.057 1.00 39.94 224 SER A C 1
ATOM 1584 O O . SER A 1 224 ? -10.096 0.056 -7.839 1.00 39.94 224 SER A O 1
ATOM 1586 N N . PHE A 1 225 ? -9.064 0.580 -9.772 1.00 34.19 225 PHE A N 1
ATOM 1587 C CA . PHE A 1 225 ? -7.778 0.940 -9.192 1.00 34.19 225 PHE A CA 1
ATOM 1588 C C . PHE A 1 225 ? -7.793 2.372 -8.645 1.00 34.19 225 PHE A C 1
ATOM 1590 O O . PHE A 1 225 ? -7.312 2.536 -7.539 1.00 34.19 225 PHE A O 1
ATOM 1597 N N . ASP A 1 226 ? -8.455 3.364 -9.262 1.00 37.28 226 ASP A N 1
ATOM 1598 C CA . ASP A 1 226 ? -8.634 4.685 -8.626 1.00 37.28 226 ASP A CA 1
ATOM 1599 C C . ASP A 1 226 ? -9.615 4.644 -7.450 1.00 37.28 226 ASP A C 1
ATOM 1601 O O . ASP A 1 226 ? -9.618 5.580 -6.666 1.00 37.28 226 ASP A O 1
ATOM 1605 N N . LEU A 1 227 ? -10.472 3.623 -7.299 1.00 36.19 227 LEU A N 1
ATOM 1606 C CA . LEU A 1 227 ? -11.270 3.454 -6.077 1.00 36.19 227 LEU A CA 1
ATOM 1607 C C . LEU A 1 227 ? -10.475 2.703 -5.010 1.00 36.19 227 LEU A C 1
ATOM 1609 O O . LEU A 1 227 ? -10.581 3.065 -3.850 1.00 36.19 227 LEU A O 1
ATOM 1613 N N . ALA A 1 228 ? -9.633 1.730 -5.371 1.00 34.38 228 ALA A N 1
ATOM 1614 C CA . ALA A 1 228 ? -8.678 1.145 -4.428 1.00 34.38 228 ALA A CA 1
ATOM 1615 C C . ALA A 1 228 ? -7.630 2.178 -3.963 1.00 34.38 228 ALA A C 1
ATOM 1617 O O . ALA A 1 228 ? -7.351 2.264 -2.773 1.00 34.38 228 ALA A O 1
ATOM 1618 N N . ALA A 1 229 ? -7.119 3.003 -4.881 1.00 34.00 229 ALA A N 1
ATOM 1619 C CA . ALA A 1 229 ? -6.181 4.089 -4.626 1.00 34.00 229 ALA A CA 1
ATOM 1620 C C . ALA A 1 229 ? -6.865 5.251 -3.905 1.00 34.00 229 ALA A C 1
ATOM 1622 O O . ALA A 1 229 ? -6.381 5.632 -2.853 1.00 34.00 229 ALA A O 1
ATOM 1623 N N . LYS A 1 230 ? -8.058 5.715 -4.318 1.00 37.22 230 LYS A N 1
ATOM 1624 C CA . LYS A 1 230 ? -8.805 6.693 -3.504 1.00 37.22 230 LYS A CA 1
ATOM 1625 C C . LYS A 1 230 ? -9.213 6.141 -2.153 1.00 37.22 230 LYS A C 1
ATOM 1627 O O . LYS A 1 230 ? -9.216 6.905 -1.210 1.00 37.22 230 LYS A O 1
ATOM 1632 N N . MET A 1 231 ? -9.487 4.848 -1.991 1.00 36.81 231 MET A N 1
ATOM 1633 C CA . MET A 1 231 ? -9.675 4.266 -0.656 1.00 36.81 231 MET A CA 1
ATOM 1634 C C . MET A 1 231 ? -8.357 4.121 0.122 1.00 36.81 231 MET A C 1
ATOM 1636 O O . MET A 1 231 ? -8.418 3.996 1.340 1.00 36.81 231 MET A O 1
ATOM 1640 N N . ALA A 1 232 ? -7.193 4.181 -0.532 1.00 36.50 232 ALA A N 1
ATOM 1641 C CA . ALA A 1 232 ? -5.864 4.270 0.082 1.00 36.50 232 ALA A CA 1
ATOM 1642 C C . ALA A 1 232 ? -5.336 5.721 0.230 1.00 36.50 232 ALA A C 1
ATOM 1644 O O . ALA A 1 232 ? -4.345 5.927 0.922 1.00 36.50 232 ALA A O 1
ATOM 1645 N N . ASP A 1 233 ? -6.011 6.712 -0.364 1.00 37.16 233 ASP A N 1
ATOM 1646 C CA . ASP A 1 233 ? -5.808 8.153 -0.145 1.00 37.16 233 ASP A CA 1
ATOM 1647 C C . ASP A 1 233 ? -6.803 8.695 0.909 1.00 37.16 233 ASP A C 1
ATOM 1649 O O . ASP A 1 233 ? -6.440 9.481 1.783 1.00 37.16 233 ASP A O 1
ATOM 1653 N N . GLU A 1 234 ? -8.066 8.247 0.863 1.00 40.59 234 GLU A N 1
ATOM 1654 C CA . GLU A 1 234 ? -9.137 8.525 1.839 1.00 40.59 234 GLU A CA 1
ATOM 1655 C C . GLU A 1 234 ? -8.938 7.752 3.154 1.00 40.59 234 GLU A C 1
ATOM 1657 O O . GLU A 1 234 ? -9.452 8.165 4.197 1.00 40.59 234 GLU A O 1
ATOM 1662 N N . VAL A 1 235 ? -8.177 6.650 3.132 1.00 40.56 235 VAL A N 1
ATOM 1663 C CA . VAL A 1 235 ? -7.541 6.082 4.328 1.00 40.56 235 VAL A CA 1
ATOM 1664 C C . VAL A 1 235 ? -6.105 6.585 4.364 1.00 40.56 235 VAL A C 1
ATOM 1666 O O . VAL A 1 235 ? -5.292 6.066 3.607 1.00 40.56 235 VAL A O 1
ATOM 1669 N N . PRO A 1 236 ? -5.750 7.524 5.260 1.00 44.69 236 PRO A N 1
ATOM 1670 C CA . PRO A 1 236 ? -4.361 7.864 5.530 1.00 44.69 236 PRO A CA 1
ATOM 1671 C C . PRO A 1 236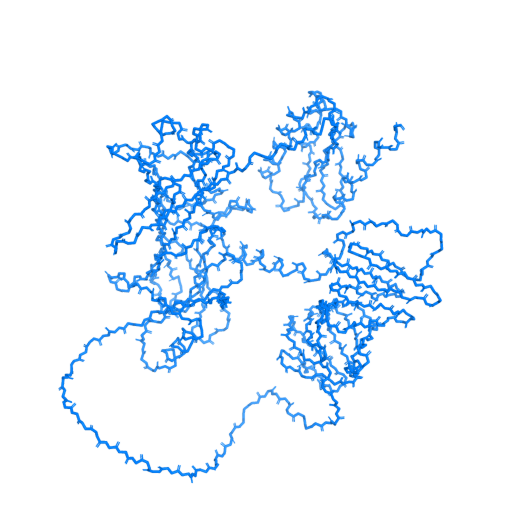 ? -3.503 6.601 5.682 1.00 44.69 236 PRO A C 1
ATOM 1673 O O . PRO A 1 236 ? -3.715 5.797 6.591 1.00 44.69 236 PRO A O 1
ATOM 1676 N N . VAL A 1 237 ? -2.553 6.409 4.763 1.00 47.53 237 VAL A N 1
ATOM 1677 C CA . VAL A 1 237 ? -1.706 5.208 4.714 1.00 47.53 237 VAL A CA 1
ATOM 1678 C C . VAL A 1 237 ? -1.031 4.976 6.069 1.00 47.53 237 VAL A C 1
ATOM 1680 O O . VAL A 1 237 ? -0.581 5.914 6.707 1.00 47.53 237 VAL A O 1
ATOM 1683 N N . GLY A 1 238 ? -0.988 3.737 6.550 1.00 53.50 238 GLY A N 1
ATOM 1684 C CA . GLY A 1 238 ? -0.295 3.306 7.771 1.00 53.50 238 GLY A CA 1
ATOM 1685 C C . GLY A 1 238 ? -0.821 3.795 9.130 1.00 53.50 238 GLY A C 1
ATOM 1686 O O . GLY A 1 238 ? -0.872 3.028 10.091 1.00 53.50 238 GLY A O 1
ATOM 1687 N N . VAL A 1 239 ? -1.268 5.044 9.229 1.00 60.91 239 VAL A N 1
ATOM 1688 C CA . VAL A 1 239 ? -1.926 5.590 10.420 1.00 60.91 239 VAL A CA 1
ATOM 1689 C C . VAL A 1 239 ? -3.407 5.251 10.321 1.00 60.91 239 VAL A C 1
ATOM 1691 O O . VAL A 1 239 ? -4.178 5.980 9.702 1.00 60.91 239 VAL A O 1
ATOM 1694 N N . GLY A 1 240 ? -3.795 4.122 10.928 1.00 68.31 240 GLY A N 1
ATOM 1695 C CA . GLY A 1 240 ? -5.180 3.649 10.927 1.00 68.31 240 GLY A CA 1
ATOM 1696 C C . GLY A 1 240 ? -6.167 4.768 11.262 1.00 68.31 240 GLY A C 1
ATOM 1697 O O . GLY A 1 240 ? -5.922 5.561 12.171 1.00 68.31 240 GLY A O 1
ATOM 1698 N N . ALA A 1 241 ? -7.262 4.842 10.513 1.00 81.19 241 ALA A N 1
ATOM 1699 C CA . ALA A 1 241 ? -8.173 5.976 10.499 1.00 81.19 241 ALA A CA 1
ATOM 1700 C C . ALA A 1 241 ? -9.571 5.571 10.971 1.00 81.19 241 ALA A C 1
ATOM 1702 O O . ALA A 1 241 ? -10.077 4.506 10.612 1.00 81.19 241 ALA A O 1
ATOM 1703 N N . LEU A 1 242 ? -10.214 6.435 11.758 1.00 82.94 242 LEU A N 1
ATOM 1704 C CA . LEU A 1 242 ? -11.568 6.227 12.267 1.00 82.94 242 LEU A CA 1
ATOM 1705 C C . LEU A 1 242 ? -12.501 7.323 11.747 1.00 82.94 242 LEU A C 1
ATOM 1707 O O . LEU A 1 242 ? -12.641 8.388 12.351 1.00 82.94 242 LEU A O 1
ATOM 1711 N N . THR A 1 243 ? -13.157 7.046 10.621 1.00 85.75 243 THR A N 1
ATOM 1712 C CA . THR A 1 243 ? -14.311 7.831 10.168 1.00 85.75 243 THR A CA 1
ATOM 1713 C C . THR A 1 243 ? -15.560 7.389 10.928 1.00 85.75 243 THR A C 1
ATOM 1715 O O . THR A 1 243 ? -15.607 6.293 11.492 1.00 85.75 243 THR A O 1
ATOM 1718 N N . ALA A 1 244 ? -16.591 8.229 10.976 1.00 84.38 244 ALA A N 1
ATOM 1719 C CA . ALA A 1 244 ? -17.817 7.926 11.698 1.00 84.38 244 ALA A CA 1
ATOM 1720 C C . ALA A 1 244 ? -19.060 8.622 11.130 1.00 84.38 244 ALA A C 1
ATOM 1722 O O . ALA A 1 244 ? -18.999 9.633 10.424 1.00 84.38 244 ALA A O 1
ATOM 1723 N N . ARG A 1 245 ? -20.215 8.058 11.476 1.00 83.56 245 ARG A N 1
ATOM 1724 C CA . ARG A 1 245 ? -21.560 8.499 11.100 1.00 83.56 245 ARG A CA 1
ATOM 1725 C C . ARG A 1 245 ? -22.458 8.557 12.331 1.00 83.56 245 ARG A C 1
ATOM 1727 O O . ARG A 1 245 ? -22.179 7.941 13.362 1.00 83.56 245 ARG A O 1
ATOM 1734 N N . ARG A 1 246 ? -23.578 9.267 12.225 1.00 83.19 246 ARG A N 1
ATOM 1735 C CA . ARG A 1 246 ? -24.664 9.128 13.199 1.00 83.19 246 ARG A CA 1
ATOM 1736 C C . ARG A 1 246 ? -25.354 7.779 12.979 1.00 83.19 246 ARG A C 1
ATOM 1738 O O . ARG A 1 246 ? -25.571 7.390 11.834 1.00 83.19 246 ARG A O 1
ATOM 1745 N N . ALA A 1 247 ? -25.738 7.093 14.055 1.00 67.94 247 ALA A N 1
ATOM 1746 C CA . ALA A 1 247 ? -26.529 5.867 13.950 1.00 67.94 247 ALA A CA 1
ATOM 1747 C C . ALA A 1 247 ? -27.804 6.114 13.112 1.00 67.94 247 ALA A C 1
ATOM 1749 O O . ALA A 1 247 ? -28.567 7.039 13.397 1.00 67.94 247 ALA A O 1
ATOM 1750 N N . GLY A 1 248 ? -27.997 5.307 12.064 1.00 62.00 248 GLY A N 1
ATOM 1751 C CA . GLY A 1 248 ? -29.092 5.439 11.093 1.00 62.00 248 GLY A CA 1
ATOM 1752 C C . GLY A 1 248 ? -28.785 6.276 9.840 1.00 62.00 248 GLY A C 1
ATOM 1753 O O . GLY A 1 248 ? -29.539 6.191 8.874 1.00 62.00 248 GLY A O 1
ATOM 1754 N N . GLU A 1 249 ? -27.686 7.038 9.792 1.00 73.00 249 GLU A N 1
ATOM 1755 C CA . GLU A 1 249 ? -27.257 7.752 8.576 1.00 73.00 249 GLU A CA 1
ATOM 1756 C C . GLU A 1 249 ? -26.376 6.860 7.678 1.00 73.00 249 GLU A C 1
ATOM 1758 O O . GLU A 1 249 ? -25.687 5.955 8.147 1.00 73.00 249 GLU A O 1
ATOM 1763 N N . THR A 1 250 ? -26.377 7.094 6.362 1.00 67.06 250 THR A N 1
ATOM 1764 C CA . THR A 1 250 ? -25.612 6.291 5.383 1.00 67.06 250 THR A CA 1
ATOM 1765 C C . THR A 1 250 ? -24.232 6.852 5.038 1.00 67.06 250 THR A C 1
ATOM 1767 O O . THR A 1 250 ? -23.441 6.144 4.424 1.00 67.06 250 THR A O 1
ATOM 1770 N N . GLN A 1 251 ? -23.929 8.096 5.419 1.00 71.00 251 GLN A N 1
ATOM 1771 C CA . GLN A 1 251 ? -22.673 8.776 5.088 1.00 71.00 251 GLN A CA 1
ATOM 1772 C C . GLN A 1 251 ? -21.772 8.923 6.316 1.00 71.00 251 GLN A C 1
ATOM 1774 O O . GLN A 1 251 ? -22.201 9.413 7.360 1.00 71.00 251 GLN A O 1
ATOM 1779 N N . GLU A 1 252 ? -20.504 8.547 6.167 1.00 72.50 252 GLU A N 1
ATOM 1780 C CA . GLU A 1 252 ? -19.447 8.803 7.148 1.00 72.50 252 GLU A CA 1
ATOM 1781 C C . GLU A 1 252 ? -18.996 10.267 7.006 1.00 72.50 252 GLU A C 1
ATOM 1783 O O . GLU A 1 252 ? -18.301 10.628 6.063 1.00 72.50 252 GLU A O 1
ATOM 1788 N N . ARG A 1 253 ? -19.485 11.136 7.900 1.00 76.75 253 ARG A N 1
ATOM 1789 C CA . ARG A 1 253 ? -19.325 12.606 7.836 1.00 76.75 253 ARG A CA 1
ATOM 1790 C C . ARG A 1 253 ? -18.386 13.178 8.896 1.00 76.75 253 ARG A C 1
ATOM 1792 O O . ARG A 1 253 ? -18.085 14.367 8.866 1.00 76.75 253 ARG A O 1
ATOM 1799 N N . TYR A 1 254 ? -17.956 12.352 9.842 1.00 76.69 254 TYR A N 1
ATOM 1800 C CA . TYR A 1 254 ? -17.021 12.717 10.897 1.00 76.69 254 TYR A CA 1
ATOM 1801 C C . TYR A 1 254 ? -15.705 11.972 10.669 1.00 76.69 254 TYR A C 1
ATOM 1803 O O . TYR A 1 254 ? -15.722 10.785 10.352 1.00 76.69 254 TYR A O 1
ATOM 1811 N N . SER A 1 255 ? -14.577 12.646 10.873 1.00 83.44 255 SER A N 1
ATOM 1812 C CA . SER A 1 255 ? -13.271 12.006 11.048 1.00 83.44 255 SER A CA 1
ATOM 1813 C C . SER A 1 255 ? -12.814 12.272 12.477 1.00 83.44 255 SER A C 1
ATOM 1815 O O . SER A 1 255 ? -13.006 13.384 12.979 1.00 83.44 255 SER A O 1
ATOM 1817 N N . LEU A 1 256 ? -12.297 11.255 13.165 1.00 87.12 256 LEU A N 1
ATOM 1818 C CA . LEU A 1 256 ? -11.877 11.376 14.558 1.00 87.12 256 LEU A CA 1
ATOM 1819 C C . LEU A 1 256 ? -10.378 11.637 14.655 1.00 87.12 256 LEU A C 1
ATOM 1821 O O . LEU A 1 256 ? -9.572 10.980 13.997 1.00 87.12 256 LEU A O 1
ATOM 1825 N N . ARG A 1 257 ? -10.002 12.572 15.530 1.00 88.00 257 ARG A N 1
ATOM 1826 C CA . ARG A 1 257 ? -8.600 12.923 15.747 1.00 88.00 257 ARG A CA 1
ATOM 1827 C C . ARG A 1 257 ? -7.902 11.819 16.534 1.00 88.00 257 ARG A C 1
ATOM 1829 O O . ARG A 1 257 ? -8.361 11.433 17.609 1.00 88.00 257 ARG A O 1
ATOM 1836 N N . LEU A 1 258 ? -6.785 11.337 16.003 1.00 90.94 258 LEU A N 1
ATOM 1837 C CA . LEU A 1 258 ? -5.892 10.407 16.681 1.00 90.94 258 LEU A CA 1
ATOM 1838 C C . LEU A 1 258 ? -5.068 11.179 17.723 1.00 90.94 258 LEU A C 1
ATOM 1840 O O . LEU A 1 258 ? -4.262 12.042 17.376 1.00 90.94 258 LEU A O 1
ATOM 1844 N N . VAL A 1 259 ? -5.303 10.911 19.006 1.00 94.00 259 VAL A N 1
ATOM 1845 C CA . VAL A 1 259 ? -4.673 11.663 20.110 1.00 94.00 259 VAL A CA 1
ATOM 1846 C C . VAL A 1 259 ? -3.503 10.928 20.754 1.00 94.00 259 VAL A C 1
ATOM 1848 O O . VAL A 1 259 ? -2.661 11.571 21.367 1.00 94.00 259 VAL A O 1
ATOM 1851 N N . ASP A 1 260 ? -3.432 9.609 20.595 1.00 94.88 260 ASP A N 1
ATOM 1852 C CA . ASP A 1 260 ? -2.364 8.759 21.121 1.00 94.88 260 ASP A CA 1
ATOM 1853 C C . ASP A 1 260 ? -2.222 7.522 20.217 1.00 94.88 260 ASP A C 1
ATOM 1855 O O . ASP A 1 260 ? -3.231 6.918 19.842 1.00 94.88 260 ASP A O 1
ATOM 1859 N N . GLN A 1 261 ? -0.994 7.171 19.831 1.00 94.38 261 GLN A N 1
ATOM 1860 C CA . GLN A 1 261 ? -0.677 5.939 19.102 1.00 94.38 261 GLN A CA 1
ATOM 1861 C C . GLN A 1 261 ? 0.611 5.322 19.644 1.00 94.38 261 GLN A C 1
ATOM 1863 O O . GLN A 1 261 ? 1.627 6.006 19.756 1.00 94.38 261 GLN A O 1
ATOM 1868 N N . LYS A 1 262 ? 0.583 4.015 19.917 1.00 96.38 262 LYS A N 1
ATOM 1869 C CA . LYS A 1 262 ? 1.738 3.258 20.416 1.00 96.38 262 LYS A CA 1
ATOM 1870 C C . LYS A 1 262 ? 1.985 2.039 19.541 1.00 96.38 262 LYS A C 1
ATOM 1872 O O . LYS A 1 262 ? 1.085 1.226 19.346 1.00 96.38 262 LYS A O 1
ATOM 1877 N N . VAL A 1 263 ? 3.197 1.913 19.014 1.00 95.81 263 VAL A N 1
ATOM 1878 C CA . VAL A 1 263 ? 3.597 0.840 18.096 1.00 95.81 263 VAL A CA 1
ATOM 1879 C C . VAL A 1 263 ? 4.703 0.025 18.755 1.00 95.81 263 VAL A C 1
ATOM 1881 O O . VAL A 1 263 ? 5.841 0.482 18.854 1.00 95.81 263 VAL A O 1
ATOM 1884 N N . ASN A 1 264 ? 4.365 -1.181 19.209 1.00 96.44 264 ASN A N 1
ATOM 1885 C CA . ASN A 1 264 ? 5.292 -2.118 19.836 1.00 96.44 264 ASN A CA 1
ATOM 1886 C C . ASN A 1 264 ? 5.586 -3.270 18.873 1.00 96.44 264 ASN A C 1
ATOM 1888 O O . ASN A 1 264 ? 4.733 -4.122 18.624 1.00 96.44 264 ASN A O 1
ATOM 1892 N N . VAL A 1 265 ? 6.805 -3.310 18.346 1.00 95.31 265 VAL A N 1
ATOM 1893 C CA . VAL A 1 265 ? 7.289 -4.354 17.437 1.00 95.31 265 VAL A CA 1
ATOM 1894 C C . VAL A 1 265 ? 8.221 -5.287 18.203 1.00 95.31 265 VAL A C 1
ATOM 1896 O O . VAL A 1 265 ? 9.122 -4.825 18.904 1.00 95.31 265 VAL A O 1
ATOM 1899 N N . THR A 1 266 ? 8.039 -6.595 18.054 1.00 92.44 266 THR A N 1
ATOM 1900 C CA . THR A 1 266 ? 8.992 -7.620 18.506 1.00 92.44 266 THR A CA 1
ATOM 1901 C C . THR A 1 266 ? 9.477 -8.398 17.291 1.00 92.44 266 THR A C 1
ATOM 1903 O O . THR A 1 266 ? 8.660 -8.984 16.583 1.00 92.44 266 THR A O 1
ATOM 1906 N N . ILE A 1 267 ? 10.785 -8.385 17.040 1.00 89.50 267 ILE A N 1
ATOM 1907 C CA . ILE A 1 267 ? 11.440 -9.092 15.937 1.00 89.50 267 ILE A CA 1
ATOM 1908 C C . ILE A 1 267 ? 12.245 -10.255 16.516 1.00 89.50 267 ILE A C 1
ATOM 1910 O O . ILE A 1 267 ? 13.140 -10.047 17.339 1.00 89.50 267 ILE A O 1
ATOM 1914 N N . SER A 1 268 ? 11.925 -11.463 16.059 1.00 83.75 268 SER A N 1
ATOM 1915 C CA . SER A 1 268 ? 12.570 -12.716 16.448 1.00 83.75 268 SER A CA 1
ATOM 1916 C C . SER A 1 268 ? 12.840 -13.515 15.171 1.00 83.75 268 SER A C 1
ATOM 1918 O O . SER A 1 268 ? 11.906 -13.842 14.434 1.00 83.75 268 SER A O 1
ATOM 1920 N N . GLY A 1 269 ? 14.114 -13.747 14.849 1.00 80.31 269 GLY A N 1
ATOM 1921 C CA . GLY A 1 269 ? 14.530 -14.347 13.578 1.00 80.31 269 GLY A CA 1
ATOM 1922 C C . GLY A 1 269 ? 14.023 -13.538 12.382 1.00 80.31 269 GLY A C 1
ATOM 1923 O O . GLY A 1 269 ? 14.324 -12.347 12.250 1.00 80.31 269 GLY A O 1
ATOM 1924 N N . ARG A 1 270 ? 13.219 -14.170 11.516 1.00 82.94 270 ARG A N 1
ATOM 1925 C CA . ARG A 1 270 ? 12.550 -13.492 10.389 1.00 82.94 270 ARG A CA 1
ATOM 1926 C C . ARG A 1 270 ? 11.108 -13.061 10.670 1.00 82.94 270 ARG A C 1
ATOM 1928 O O . ARG A 1 270 ? 10.484 -12.493 9.774 1.00 82.94 270 ARG A O 1
ATOM 1935 N N . ILE A 1 271 ? 10.566 -13.291 11.864 1.00 82.75 271 ILE A N 1
ATOM 1936 C CA . ILE A 1 271 ? 9.188 -12.919 12.210 1.00 82.75 271 ILE A CA 1
ATOM 1937 C C . ILE A 1 271 ? 9.169 -11.591 12.966 1.00 82.75 271 ILE A C 1
ATOM 1939 O O . ILE A 1 271 ? 9.874 -11.416 13.959 1.00 82.75 271 ILE A O 1
ATOM 1943 N N . ALA A 1 272 ? 8.306 -10.671 12.533 1.00 87.75 272 ALA A N 1
ATOM 1944 C CA . ALA A 1 272 ? 7.933 -9.498 13.315 1.00 87.75 272 ALA A CA 1
ATOM 1945 C C . ALA A 1 272 ? 6.478 -9.616 13.787 1.00 87.75 272 ALA A C 1
ATOM 1947 O O . ALA A 1 272 ? 5.567 -9.802 12.978 1.00 87.75 272 ALA A O 1
ATOM 1948 N N . LEU A 1 273 ? 6.264 -9.491 15.097 1.00 89.50 273 LEU A N 1
ATOM 1949 C CA . LEU A 1 273 ? 4.959 -9.287 15.724 1.00 89.50 273 LEU A CA 1
ATOM 1950 C C . LEU A 1 273 ? 4.812 -7.798 16.045 1.00 89.50 273 LEU A C 1
ATOM 1952 O O . LEU A 1 273 ? 5.570 -7.275 16.862 1.00 89.50 273 LEU A O 1
ATOM 1956 N N . THR A 1 274 ? 3.822 -7.139 15.450 1.00 92.94 274 THR A N 1
ATOM 1957 C CA . THR A 1 274 ? 3.515 -5.729 15.707 1.00 92.94 274 THR A CA 1
ATOM 1958 C C . THR A 1 274 ? 2.188 -5.611 16.449 1.00 92.94 274 THR A C 1
ATOM 1960 O O . THR A 1 274 ? 1.154 -6.083 15.973 1.00 92.94 274 THR A O 1
ATOM 1963 N N . GLU A 1 275 ? 2.215 -4.962 17.612 1.00 94.38 275 GLU A N 1
ATOM 1964 C CA . GLU A 1 275 ? 1.040 -4.508 18.357 1.00 94.38 275 GLU A CA 1
ATOM 1965 C C . GLU A 1 275 ? 0.901 -2.988 18.192 1.00 94.38 275 GLU A C 1
ATOM 1967 O O . GLU A 1 275 ? 1.818 -2.229 18.508 1.00 94.38 275 GLU A O 1
ATOM 1972 N N . VAL A 1 276 ? -0.246 -2.551 17.675 1.00 94.00 276 VAL A N 1
ATOM 1973 C CA . VAL A 1 276 ? -0.596 -1.146 17.446 1.00 94.00 276 VAL A CA 1
ATOM 1974 C C . VAL A 1 276 ? -1.755 -0.782 18.363 1.00 94.00 276 VAL A C 1
ATOM 1976 O O . VAL A 1 276 ? -2.858 -1.305 18.200 1.00 94.00 276 VAL A O 1
ATOM 1979 N N . GLU A 1 277 ? -1.532 0.137 19.296 1.00 95.31 277 GLU A N 1
ATOM 1980 C CA . GLU A 1 277 ? -2.598 0.820 20.028 1.00 95.31 277 GLU A CA 1
ATOM 1981 C C . GLU A 1 277 ? -2.873 2.185 19.401 1.00 95.31 277 GLU A C 1
ATOM 1983 O O . GLU A 1 277 ? -1.942 2.918 19.069 1.00 95.31 277 GLU A O 1
ATOM 1988 N N . GLN A 1 278 ? -4.149 2.539 19.253 1.00 93.56 278 GLN A N 1
ATOM 1989 C CA . GLN A 1 278 ? -4.586 3.856 18.789 1.00 93.56 278 GLN A CA 1
ATOM 1990 C C . GLN A 1 278 ? -5.783 4.352 19.607 1.00 93.56 278 GLN A C 1
ATOM 1992 O O . GLN A 1 278 ? -6.785 3.646 19.772 1.00 93.56 278 GLN A O 1
ATOM 1997 N N . THR A 1 279 ? -5.693 5.595 20.075 1.00 94.81 279 THR A N 1
ATOM 1998 C CA . THR A 1 279 ? -6.743 6.329 20.784 1.00 94.81 279 THR A CA 1
ATOM 1999 C C . THR A 1 279 ? -7.328 7.410 19.885 1.00 94.81 279 THR A C 1
ATOM 2001 O O . THR A 1 279 ? -6.667 8.402 19.574 1.00 94.81 279 THR A O 1
ATOM 2004 N N . PHE A 1 280 ? -8.606 7.276 19.542 1.00 93.00 280 PHE A N 1
ATOM 2005 C CA . PHE A 1 280 ? -9.340 8.271 18.759 1.00 93.00 280 PHE A CA 1
ATOM 2006 C C . PHE A 1 280 ? -10.268 9.096 19.646 1.00 93.00 280 PHE A C 1
ATOM 2008 O O . PHE A 1 280 ? -11.004 8.533 20.460 1.00 93.00 280 PHE A O 1
ATOM 2015 N N . TYR A 1 281 ? -10.277 10.414 19.452 1.00 93.12 281 TYR A N 1
ATOM 2016 C CA . TYR A 1 281 ? -11.145 11.349 20.165 1.00 93.12 281 TYR A CA 1
ATOM 2017 C C . TYR A 1 281 ? -12.303 11.841 19.285 1.00 93.12 281 TYR A C 1
ATOM 2019 O O . TYR A 1 281 ? -12.108 12.284 18.149 1.00 93.12 281 TYR A O 1
ATOM 2027 N N . ASN A 1 282 ? -13.521 11.786 19.826 1.00 93.06 282 ASN A N 1
ATOM 2028 C CA . ASN A 1 282 ? -14.734 12.253 19.163 1.00 93.06 282 ASN A CA 1
ATOM 2029 C C . ASN A 1 282 ? -15.028 13.720 19.502 1.00 93.06 282 ASN A C 1
ATOM 2031 O O . ASN A 1 282 ? -15.548 14.040 20.572 1.00 93.06 282 ASN A O 1
ATOM 2035 N N . GLU A 1 283 ? -14.758 14.624 18.561 1.00 90.50 283 GLU A N 1
ATOM 2036 C CA . GLU A 1 283 ? -15.015 16.058 18.744 1.00 90.50 283 GLU A CA 1
ATOM 2037 C C . GLU A 1 283 ? -16.501 16.442 18.609 1.00 90.50 283 GLU A C 1
ATOM 2039 O O . GLU A 1 283 ? -16.887 17.553 18.982 1.00 90.50 283 GLU A O 1
ATOM 2044 N N . ALA A 1 284 ? -17.370 15.534 18.150 1.00 88.56 284 ALA A N 1
ATOM 2045 C CA . ALA A 1 284 ? -18.810 15.768 18.133 1.00 88.56 284 ALA A CA 1
ATOM 2046 C C . ALA A 1 284 ? -19.424 15.622 19.546 1.00 88.56 284 ALA A C 1
ATOM 2048 O O . ALA A 1 284 ? -18.997 14.780 20.337 1.00 88.56 284 ALA A O 1
ATOM 2049 N N . PRO A 1 285 ? -20.493 16.374 19.875 1.00 91.19 285 PRO A N 1
ATOM 2050 C CA . PRO A 1 285 ? -21.265 16.184 21.109 1.00 91.19 285 PRO A CA 1
ATOM 2051 C C . PRO A 1 285 ? -22.230 14.981 21.043 1.00 91.19 285 PRO A C 1
ATOM 2053 O O . PRO A 1 285 ? -23.048 14.800 21.940 1.00 91.19 285 PRO A O 1
ATOM 2056 N N . LEU A 1 286 ? -22.178 14.185 19.971 1.00 89.12 286 LEU A N 1
ATOM 2057 C CA . LEU A 1 286 ? -23.095 13.084 19.679 1.00 89.12 286 LEU A CA 1
ATOM 2058 C C . LEU A 1 286 ? -22.387 11.736 19.819 1.00 89.12 286 LEU A C 1
ATOM 2060 O O . LEU A 1 286 ? -21.200 11.623 19.516 1.00 89.12 286 LEU A O 1
ATOM 2064 N N . VAL A 1 287 ? -23.138 10.704 20.210 1.00 88.75 287 VAL A N 1
ATOM 2065 C CA . VAL A 1 287 ? -22.684 9.313 20.087 1.00 88.75 287 VAL A CA 1
ATOM 2066 C C . VAL A 1 287 ? -22.682 8.924 18.609 1.00 88.75 287 VAL A C 1
ATOM 2068 O O . VAL A 1 287 ? -23.678 9.143 17.915 1.00 88.75 287 VAL A O 1
ATOM 2071 N N . LEU A 1 288 ? -21.574 8.353 18.139 1.00 88.44 288 LEU A N 1
ATOM 2072 C CA . LEU A 1 288 ? -21.374 7.968 16.741 1.00 88.44 288 LEU A CA 1
ATOM 2073 C C . LEU A 1 288 ? -21.173 6.452 16.582 1.00 88.44 288 LEU A C 1
ATOM 2075 O O . LEU A 1 288 ? -20.800 5.746 17.522 1.00 88.44 288 LEU A O 1
ATOM 2079 N N . GLU A 1 289 ? -21.407 5.972 15.363 1.00 86.00 289 GLU A N 1
ATOM 2080 C CA . GLU A 1 289 ? -20.970 4.669 14.857 1.00 86.00 289 GLU A CA 1
ATOM 2081 C C . GLU A 1 289 ? -19.755 4.912 13.956 1.00 86.00 289 GLU A C 1
ATOM 2083 O O . GLU A 1 289 ? -19.834 5.715 13.025 1.00 86.00 289 GLU A O 1
ATOM 2088 N N . GLY A 1 290 ? -18.628 4.266 14.245 1.00 83.69 290 GLY A N 1
ATOM 2089 C CA . GLY A 1 290 ? -17.381 4.454 13.510 1.00 83.69 290 GLY A CA 1
ATOM 2090 C C . GLY A 1 290 ? -16.999 3.272 12.632 1.00 83.69 290 GLY A C 1
ATOM 2091 O O . GLY A 1 290 ? -17.301 2.123 12.955 1.00 83.69 290 GLY A O 1
ATOM 2092 N N . THR A 1 291 ? -16.263 3.564 11.567 1.00 83.94 291 THR A N 1
ATOM 2093 C CA . THR A 1 291 ? -15.599 2.593 10.702 1.00 83.94 291 THR A CA 1
ATOM 2094 C C . THR A 1 291 ? -14.093 2.825 10.800 1.00 83.94 291 THR A C 1
ATOM 2096 O O . THR A 1 291 ? -13.540 3.722 10.163 1.00 83.94 291 THR A O 1
ATOM 2099 N N . TYR A 1 292 ? -13.427 2.008 11.611 1.00 84.44 292 TYR A N 1
ATOM 2100 C CA . TYR A 1 292 ? -11.972 1.949 11.659 1.00 84.44 292 TYR A CA 1
ATOM 2101 C C . TYR A 1 292 ? -11.445 1.241 10.410 1.00 84.44 292 TYR A C 1
ATOM 2103 O O . TYR A 1 292 ? -11.977 0.195 10.025 1.00 84.44 292 TYR A O 1
ATOM 2111 N N . ARG A 1 293 ? -10.402 1.798 9.793 1.00 82.38 293 ARG A N 1
ATOM 2112 C CA . ARG A 1 293 ? -9.673 1.212 8.663 1.00 82.38 293 ARG A CA 1
ATOM 2113 C C . ARG A 1 293 ? -8.172 1.244 8.944 1.00 82.38 293 ARG A C 1
ATOM 2115 O O . ARG A 1 293 ? -7.666 2.264 9.401 1.00 82.38 293 ARG A O 1
ATOM 2122 N N . PHE A 1 294 ? -7.463 0.156 8.656 1.00 81.50 294 PHE A N 1
ATOM 2123 C CA . PHE A 1 294 ? -6.011 0.046 8.843 1.00 81.50 294 PHE A CA 1
ATOM 2124 C C . PHE A 1 294 ? -5.385 -0.686 7.644 1.00 81.50 294 PHE A C 1
ATOM 2126 O O . PHE A 1 294 ? -5.773 -1.820 7.373 1.00 81.50 294 PHE A O 1
ATOM 2133 N N . PRO A 1 295 ? -4.441 -0.102 6.895 1.00 76.12 295 PRO A N 1
ATOM 2134 C CA . PRO A 1 295 ? -3.767 -0.821 5.818 1.00 76.12 295 PRO A CA 1
ATOM 2135 C C . PRO A 1 295 ? -2.711 -1.770 6.400 1.00 76.12 295 PRO A C 1
ATOM 2137 O O . PRO A 1 295 ? -1.741 -1.338 7.020 1.00 76.12 295 PRO A O 1
ATOM 2140 N N . LEU A 1 296 ? -2.900 -3.074 6.205 1.00 76.31 296 LEU A N 1
ATOM 2141 C CA . LEU A 1 296 ? -1.916 -4.086 6.587 1.00 76.31 296 LEU A CA 1
ATOM 2142 C C . LEU A 1 296 ? -0.795 -4.162 5.534 1.00 76.31 296 LEU A C 1
ATOM 2144 O O . LEU A 1 296 ? -1.072 -4.003 4.342 1.00 76.31 296 LEU A O 1
ATOM 2148 N N . PRO A 1 297 ? 0.456 -4.465 5.917 1.00 73.81 297 PRO A N 1
ATOM 2149 C CA . PRO A 1 297 ? 1.469 -4.922 4.965 1.00 73.81 297 PRO A CA 1
ATOM 2150 C C . PRO A 1 297 ? 0.972 -6.149 4.180 1.00 73.81 297 PRO A C 1
ATOM 2152 O O . PRO A 1 297 ? 0.228 -6.964 4.721 1.00 73.81 297 PRO A O 1
ATOM 2155 N N . ALA A 1 298 ? 1.372 -6.293 2.912 1.00 65.62 298 ALA A N 1
ATOM 2156 C CA . ALA A 1 298 ? 0.839 -7.342 2.029 1.00 65.62 298 ALA A CA 1
ATOM 2157 C C . ALA A 1 298 ? 1.073 -8.769 2.568 1.00 65.62 298 ALA A C 1
ATOM 2159 O O . ALA A 1 298 ? 0.203 -9.627 2.437 1.00 65.62 298 ALA A O 1
ATOM 2160 N N . ASP A 1 299 ? 2.211 -8.985 3.232 1.00 68.69 299 ASP A N 1
ATOM 2161 C CA . ASP A 1 299 ? 2.623 -10.264 3.824 1.00 68.69 299 ASP A CA 1
ATOM 2162 C C . ASP A 1 299 ? 2.258 -10.394 5.321 1.00 68.69 299 ASP A C 1
ATOM 2164 O O . ASP A 1 299 ? 2.810 -11.241 6.030 1.00 68.69 299 ASP A O 1
ATOM 2168 N N . ALA A 1 300 ? 1.360 -9.540 5.837 1.00 75.06 300 ALA A N 1
ATOM 2169 C CA . ALA A 1 300 ? 0.943 -9.549 7.240 1.00 75.06 300 ALA A CA 1
ATOM 2170 C C . ALA A 1 300 ? -0.380 -10.296 7.483 1.00 75.06 300 ALA A C 1
ATOM 2172 O O . ALA A 1 300 ? -1.379 -10.094 6.792 1.00 75.06 300 ALA A O 1
ATOM 2173 N N . SER A 1 301 ? -0.419 -11.093 8.553 1.00 75.69 301 SER A N 1
ATOM 2174 C CA . SER A 1 301 ? -1.624 -11.752 9.063 1.00 75.69 301 SER A CA 1
ATOM 2175 C C . SER A 1 301 ? -2.046 -11.144 10.397 1.00 75.69 301 SER A C 1
ATOM 2177 O O . SER A 1 301 ? -1.235 -11.023 11.313 1.00 75.69 301 SER A O 1
ATOM 2179 N N . ILE A 1 302 ? -3.333 -10.825 10.558 1.00 80.81 302 ILE A N 1
ATOM 2180 C CA . ILE A 1 302 ? -3.884 -10.413 11.859 1.00 80.81 302 ILE A CA 1
ATOM 2181 C C . ILE A 1 302 ? -3.743 -11.579 12.847 1.00 80.81 302 ILE A C 1
ATOM 2183 O O . ILE A 1 302 ? -4.167 -12.697 12.559 1.00 80.81 302 ILE A O 1
ATOM 2187 N N . SER A 1 303 ? -3.171 -11.306 14.019 1.00 74.19 303 SER A N 1
ATOM 2188 C CA . SER A 1 303 ? -2.995 -12.258 15.124 1.00 74.19 303 SER A CA 1
ATOM 2189 C C . SER A 1 303 ? -3.841 -11.906 16.355 1.00 74.19 303 SER A C 1
ATOM 2191 O O . SER A 1 303 ? -4.003 -12.728 17.256 1.00 74.19 303 SER A O 1
ATOM 2193 N N . GLY A 1 304 ? -4.439 -10.711 16.400 1.00 78.06 304 GLY A N 1
ATOM 2194 C CA . GLY A 1 304 ? -5.442 -10.356 17.402 1.00 78.06 304 GLY A CA 1
ATOM 2195 C C . GLY A 1 304 ? -6.030 -8.960 17.214 1.00 78.06 304 GLY A C 1
ATOM 2196 O O . GLY A 1 304 ? -5.462 -8.112 16.532 1.00 78.06 304 GLY A O 1
ATOM 2197 N N . LEU A 1 305 ? -7.173 -8.719 17.851 1.00 84.88 305 LEU A N 1
ATOM 2198 C CA . LEU A 1 305 ? -7.828 -7.417 17.909 1.00 84.88 305 LEU A CA 1
ATOM 2199 C C . LEU A 1 305 ? -8.545 -7.284 19.257 1.00 84.88 305 LEU A C 1
ATOM 2201 O O . LEU A 1 305 ? -9.278 -8.192 19.652 1.00 84.88 305 LEU A O 1
ATOM 2205 N N . SER A 1 306 ? -8.376 -6.143 19.920 1.00 85.44 306 SER A N 1
ATOM 2206 C CA . SER A 1 306 ? -9.008 -5.823 21.202 1.00 85.44 306 SER A CA 1
ATOM 2207 C C . SER A 1 306 ? -9.575 -4.400 21.180 1.00 85.44 306 SER A C 1
ATOM 2209 O O . SER A 1 306 ? -9.009 -3.499 20.553 1.00 85.44 306 SER A O 1
ATOM 2211 N N . LEU A 1 307 ? -10.668 -4.165 21.906 1.00 87.12 307 LEU A N 1
ATOM 2212 C CA . LEU A 1 307 ? -11.204 -2.820 22.158 1.00 87.12 307 LEU A CA 1
ATOM 2213 C C . LEU A 1 307 ? -11.208 -2.529 23.656 1.00 87.12 307 LEU A C 1
ATOM 2215 O O . LEU A 1 307 ? -11.534 -3.408 24.454 1.00 87.12 307 LEU A O 1
ATOM 2219 N N . LEU A 1 308 ? -10.891 -1.292 24.048 1.00 85.75 308 LEU A N 1
ATOM 2220 C CA . LEU A 1 308 ? -11.010 -0.896 25.449 1.00 85.75 308 LEU A CA 1
ATOM 2221 C C . LEU A 1 308 ? -12.477 -0.580 25.781 1.00 85.75 308 LEU A C 1
ATOM 2223 O O . LEU A 1 308 ? -13.062 0.362 25.233 1.00 85.75 308 LEU A O 1
ATOM 2227 N N . VAL A 1 309 ? -13.065 -1.363 26.687 1.00 79.00 309 VAL A N 1
ATOM 2228 C CA . VAL A 1 309 ? -14.428 -1.199 27.210 1.00 79.00 309 VAL A CA 1
ATOM 2229 C C . VAL A 1 309 ? -14.334 -0.916 28.709 1.00 79.00 309 VAL A C 1
ATOM 2231 O O . VAL A 1 309 ? -13.890 -1.749 29.502 1.00 79.00 309 VAL A O 1
ATOM 2234 N N . GLY A 1 310 ? -14.700 0.304 29.110 1.00 79.12 310 GLY A N 1
ATOM 2235 C CA . GLY A 1 310 ? -14.376 0.809 30.445 1.00 79.12 310 GLY A CA 1
ATOM 2236 C C . GLY A 1 310 ? -12.860 0.790 30.668 1.00 79.12 310 GLY A C 1
ATOM 2237 O O . GLY A 1 310 ? -12.121 1.418 29.918 1.00 79.12 310 GLY A O 1
ATOM 2238 N N . ASN A 1 311 ? -12.405 0.026 31.664 1.00 81.62 311 ASN A N 1
ATOM 2239 C CA . ASN A 1 311 ? -10.987 -0.103 32.024 1.00 81.62 311 ASN A CA 1
ATOM 2240 C C . ASN A 1 311 ? -10.392 -1.479 31.654 1.00 81.62 311 ASN A C 1
ATOM 2242 O O . ASN A 1 311 ? -9.408 -1.900 32.264 1.00 81.62 311 ASN A O 1
ATOM 2246 N N . ARG A 1 312 ? -10.995 -2.221 30.713 1.00 84.62 312 ARG A N 1
ATOM 2247 C CA . ARG A 1 312 ? -10.496 -3.534 30.268 1.00 84.62 312 ARG A CA 1
ATOM 2248 C C . ARG A 1 312 ? -10.396 -3.609 28.754 1.00 84.62 312 ARG A C 1
ATOM 2250 O O . ARG A 1 312 ? -11.241 -3.068 28.048 1.00 84.62 312 ARG A O 1
ATOM 2257 N N . TRP A 1 313 ? -9.384 -4.320 28.273 1.00 84.88 313 TRP A N 1
ATOM 2258 C CA . TRP A 1 313 ? -9.335 -4.784 26.894 1.00 84.88 313 TRP A CA 1
ATOM 2259 C C . TRP A 1 313 ? -10.249 -6.001 26.760 1.00 84.88 313 TRP A C 1
ATOM 2261 O O . TRP A 1 313 ? -10.056 -6.994 27.460 1.00 84.88 313 TRP A O 1
ATOM 2271 N N . GLU A 1 314 ? -11.244 -5.909 25.885 1.00 80.81 314 GLU A N 1
ATOM 2272 C CA . GLU A 1 314 ? -12.108 -7.026 25.511 1.00 80.81 314 GLU A CA 1
ATOM 2273 C C . GLU A 1 314 ? -11.654 -7.513 24.124 1.00 80.81 314 GLU A C 1
ATOM 2275 O O . GLU A 1 314 ? -11.683 -6.755 23.148 1.00 80.81 314 GLU A O 1
ATOM 2280 N N . ASP A 1 315 ? -11.171 -8.755 24.054 1.00 74.12 315 ASP A N 1
ATOM 2281 C CA . ASP A 1 315 ? -10.672 -9.374 22.821 1.00 74.12 315 ASP A CA 1
ATOM 2282 C C . ASP A 1 315 ? -11.823 -9.777 21.889 1.00 74.12 315 ASP A C 1
ATOM 2284 O O . ASP A 1 315 ? -12.892 -10.212 22.328 1.00 74.12 315 ASP A O 1
ATOM 2288 N N . ALA A 1 316 ? -11.599 -9.653 20.581 1.00 67.62 316 ALA A N 1
ATOM 2289 C CA . ALA A 1 316 ? -12.621 -9.878 19.570 1.00 67.62 316 ALA A CA 1
ATOM 2290 C C . ALA A 1 316 ? -12.496 -11.252 18.884 1.00 67.62 316 ALA A C 1
ATOM 2292 O O . ALA A 1 316 ? -11.417 -11.672 18.466 1.00 67.62 316 ALA A O 1
ATOM 2293 N N . ALA A 1 317 ? -13.615 -11.980 18.787 1.00 53.78 317 ALA A N 1
ATOM 2294 C CA . ALA A 1 317 ? -13.613 -13.415 18.504 1.00 53.78 317 ALA A CA 1
ATOM 2295 C C . ALA A 1 317 ? -13.763 -13.749 17.009 1.00 53.78 317 ALA A C 1
ATOM 2297 O O . ALA A 1 317 ? -14.680 -13.270 16.338 1.00 53.78 317 ALA A O 1
ATOM 2298 N N . MET A 1 318 ? -12.885 -14.620 16.499 1.00 53.34 318 MET A N 1
ATOM 2299 C CA . MET A 1 318 ? -12.908 -15.110 15.115 1.00 53.34 318 MET A CA 1
ATOM 2300 C C . MET A 1 318 ? -14.154 -15.953 14.817 1.00 53.34 318 MET A C 1
ATOM 2302 O O . MET A 1 318 ? -14.345 -17.018 15.400 1.00 53.34 318 MET A O 1
ATOM 2306 N N . LEU A 1 319 ? -14.986 -15.476 13.884 1.00 49.44 319 LEU A N 1
ATOM 2307 C CA . LEU A 1 319 ? -16.174 -16.151 13.349 1.00 49.44 319 LEU A CA 1
ATOM 2308 C C . LEU A 1 319 ? -16.153 -16.107 11.806 1.00 49.44 319 LEU A C 1
ATOM 2310 O O . LEU A 1 319 ? -15.202 -15.622 11.201 1.00 49.44 319 LEU A O 1
ATOM 2314 N N . GLU A 1 320 ? -17.208 -16.604 11.160 1.00 44.22 320 GLU A N 1
ATOM 2315 C CA . GLU A 1 320 ? -17.410 -16.509 9.706 1.00 44.22 320 GLU A CA 1
ATOM 2316 C C . GLU A 1 320 ? -18.179 -15.234 9.314 1.00 44.22 320 GLU A C 1
ATOM 2318 O O . GLU A 1 320 ? -19.103 -14.816 10.022 1.00 44.22 320 GLU A O 1
ATOM 2323 N N . LYS A 1 321 ? -17.849 -14.644 8.155 1.00 50.34 321 LYS A N 1
ATOM 2324 C CA . LYS A 1 321 ? -18.343 -13.326 7.691 1.00 50.34 321 LYS A CA 1
ATOM 2325 C C . LYS A 1 321 ? -19.869 -13.174 7.698 1.00 50.34 321 LYS A C 1
ATOM 2327 O O . LYS A 1 321 ? -20.394 -12.137 8.104 1.00 50.34 321 LYS A O 1
ATOM 2332 N N . GLU A 1 322 ? -20.596 -14.206 7.288 1.00 50.16 322 GLU A N 1
ATOM 2333 C CA . GLU A 1 322 ? -22.068 -14.214 7.261 1.00 50.16 322 GLU A CA 1
ATOM 2334 C C . GLU A 1 322 ? -22.672 -14.293 8.670 1.00 50.16 322 GLU A C 1
ATOM 2336 O O . GLU A 1 322 ? -23.646 -13.604 8.980 1.00 50.16 322 GLU A O 1
ATOM 2341 N N . ARG A 1 323 ? -22.043 -15.075 9.557 1.00 45.69 323 ARG A N 1
ATOM 2342 C CA . ARG A 1 323 ? -22.455 -15.240 10.955 1.00 45.69 323 ARG A CA 1
ATOM 2343 C C . ARG A 1 323 ? -22.242 -13.957 11.757 1.00 45.69 323 ARG A C 1
ATOM 2345 O O . ARG A 1 323 ? -23.108 -13.582 12.541 1.00 45.69 323 ARG A O 1
ATOM 2352 N N . ALA A 1 324 ? -21.127 -13.266 11.530 1.00 49.09 324 ALA A N 1
ATOM 2353 C CA . ALA A 1 324 ? -20.841 -11.987 12.172 1.00 49.09 324 ALA A CA 1
ATOM 2354 C C . ALA A 1 324 ? -21.849 -10.898 11.750 1.00 49.09 324 ALA A C 1
ATOM 2356 O O . ALA A 1 324 ? -22.399 -10.199 12.602 1.00 49.09 324 ALA A O 1
ATOM 2357 N N . ARG A 1 325 ? -22.188 -10.813 10.454 1.00 57.94 325 ARG A N 1
ATOM 2358 C CA . ARG A 1 325 ? -23.227 -9.892 9.951 1.00 57.94 325 ARG A CA 1
ATOM 2359 C C . ARG A 1 325 ? -24.598 -10.119 10.591 1.00 57.94 325 ARG A C 1
ATOM 2361 O O . ARG A 1 325 ? -25.267 -9.143 10.926 1.00 57.94 325 ARG A O 1
ATOM 2368 N N . ALA A 1 326 ? -25.004 -11.378 10.774 1.00 58.75 326 ALA A N 1
ATOM 2369 C CA . ALA A 1 326 ? -26.274 -11.712 11.416 1.00 58.75 326 ALA A CA 1
ATOM 2370 C C . ALA A 1 326 ? -26.334 -11.202 12.868 1.00 58.75 326 ALA A C 1
ATOM 2372 O O . ALA A 1 326 ? -27.273 -10.494 13.225 1.00 58.75 326 ALA A O 1
ATOM 2373 N N . ILE A 1 327 ? -25.300 -11.483 13.670 1.00 54.94 327 ILE A N 1
ATOM 2374 C CA . ILE A 1 327 ? -25.277 -11.111 15.094 1.00 54.94 327 ILE A CA 1
ATOM 2375 C C . ILE A 1 327 ? -25.129 -9.588 15.276 1.00 54.94 327 ILE A C 1
ATOM 2377 O O . ILE A 1 327 ? -25.750 -9.017 16.166 1.00 54.94 327 ILE A O 1
ATOM 2381 N N . PHE A 1 328 ? -24.373 -8.891 14.417 1.00 52.25 328 PHE A N 1
ATOM 2382 C CA . PHE A 1 328 ? -24.320 -7.420 14.452 1.00 52.25 328 PHE A CA 1
ATOM 2383 C C . PHE A 1 328 ? -25.699 -6.798 14.216 1.00 52.25 328 PHE A C 1
ATOM 2385 O O . PHE A 1 328 ? -26.101 -5.902 14.957 1.00 52.25 328 PHE A O 1
ATOM 2392 N N . LYS A 1 329 ? -26.442 -7.297 13.217 1.00 59.22 329 LYS A N 1
ATOM 2393 C CA . LYS A 1 329 ? -27.811 -6.845 12.949 1.00 59.22 329 LYS A CA 1
ATOM 2394 C C . LYS A 1 329 ? -28.716 -7.099 14.161 1.00 59.22 329 LYS A C 1
ATOM 2396 O O . LYS A 1 329 ? -29.401 -6.183 14.599 1.00 59.22 329 LYS A O 1
ATOM 2401 N N . GLU A 1 330 ? -28.653 -8.299 14.735 1.00 56.28 330 GLU A N 1
ATOM 2402 C CA . GLU A 1 330 ? -29.419 -8.687 15.927 1.00 56.28 330 GLU A CA 1
ATOM 2403 C C . GLU A 1 330 ? -29.136 -7.777 17.138 1.00 56.28 330 GLU A C 1
ATOM 2405 O O . GLU A 1 330 ? -30.074 -7.335 17.796 1.00 56.28 330 GLU A O 1
ATOM 2410 N N . ILE A 1 331 ? -27.870 -7.430 17.410 1.00 53.25 331 ILE A N 1
ATOM 2411 C CA . ILE A 1 331 ? -27.515 -6.549 18.538 1.00 53.25 331 ILE A CA 1
ATOM 2412 C C . ILE A 1 331 ? -27.928 -5.088 18.282 1.00 53.25 331 ILE A C 1
ATOM 2414 O O . ILE A 1 331 ? -28.346 -4.412 19.218 1.00 53.25 331 ILE A O 1
ATOM 2418 N N . VAL A 1 332 ? -27.833 -4.593 17.042 1.00 51.75 332 VAL A N 1
ATOM 2419 C CA . VAL A 1 332 ? -28.212 -3.207 16.696 1.00 51.75 332 VAL A CA 1
ATOM 2420 C C . VAL A 1 332 ? -29.735 -3.019 16.630 1.00 51.75 332 VAL A C 1
ATOM 2422 O O . VAL A 1 332 ? -30.226 -1.935 16.945 1.00 51.75 332 VAL A O 1
ATOM 2425 N N . GLU A 1 333 ? -30.494 -4.053 16.258 1.00 53.59 333 GLU A N 1
ATOM 2426 C CA . GLU A 1 333 ? -31.966 -4.028 16.264 1.00 53.59 333 GLU A CA 1
ATOM 2427 C C . GLU A 1 333 ? -32.564 -4.348 17.649 1.00 53.59 333 GLU A C 1
ATOM 2429 O O . GLU A 1 333 ? -33.688 -3.936 17.949 1.00 53.59 333 GLU A O 1
ATOM 2434 N N . ALA A 1 334 ? -31.819 -5.022 18.533 1.00 46.19 334 ALA A N 1
ATOM 2435 C CA . ALA A 1 334 ? -32.226 -5.233 19.918 1.00 46.19 334 ALA A CA 1
ATOM 2436 C C . ALA A 1 334 ? -32.277 -3.911 20.705 1.00 46.19 334 ALA A C 1
ATOM 2438 O O . ALA A 1 334 ? -31.325 -3.136 20.752 1.00 46.19 334 ALA A O 1
ATOM 2439 N N . THR A 1 335 ? -33.374 -3.680 21.431 1.00 38.06 335 THR A N 1
ATOM 2440 C CA . THR A 1 335 ? -33.638 -2.441 22.195 1.00 38.06 335 THR A CA 1
ATOM 2441 C C . THR A 1 335 ? -32.812 -2.319 23.494 1.00 38.06 335 THR A C 1
ATOM 2443 O O . THR A 1 335 ? -33.245 -1.698 24.465 1.00 38.06 335 THR A O 1
ATOM 2446 N N . VAL A 1 336 ? -31.628 -2.935 23.548 1.00 41.22 336 VAL A N 1
ATOM 2447 C CA . VAL A 1 336 ? -30.713 -2.941 24.698 1.00 41.22 336 VAL A CA 1
ATOM 2448 C C . VAL A 1 336 ? -29.302 -2.630 24.194 1.00 41.22 336 VAL A C 1
ATOM 2450 O O . VAL A 1 336 ? -28.750 -3.447 23.457 1.00 41.22 336 VAL A O 1
ATOM 2453 N N . PRO A 1 337 ? -28.674 -1.510 24.599 1.00 41.34 337 PRO A N 1
ATOM 2454 C CA . PRO A 1 337 ? -27.329 -1.179 24.148 1.00 41.34 337 PRO A CA 1
ATOM 2455 C C . PRO A 1 337 ? -26.315 -2.196 24.691 1.00 41.34 337 PRO A C 1
ATOM 2457 O O . PRO A 1 337 ? -26.012 -2.223 25.885 1.00 41.34 337 PRO A O 1
ATOM 2460 N N . ARG A 1 338 ? -25.784 -3.029 23.793 1.00 47.69 338 ARG A N 1
ATOM 2461 C CA . ARG A 1 338 ? -24.568 -3.828 23.990 1.00 47.69 338 ARG A CA 1
ATOM 2462 C C . ARG A 1 338 ? -23.591 -3.470 22.882 1.00 47.69 338 ARG A C 1
ATOM 2464 O O . ARG A 1 338 ? -24.010 -3.381 21.734 1.00 47.69 338 ARG A O 1
ATOM 2471 N N . ASP A 1 339 ? -22.318 -3.303 23.217 1.00 49.72 339 ASP A N 1
ATOM 2472 C CA . ASP A 1 339 ? -21.280 -2.876 22.272 1.00 49.72 339 ASP A CA 1
ATOM 2473 C C . ASP A 1 339 ? -21.018 -3.962 21.202 1.00 49.72 339 ASP A C 1
ATOM 2475 O O . ASP A 1 339 ? -20.464 -5.014 21.541 1.00 49.72 339 ASP A O 1
ATOM 2479 N N . PRO A 1 340 ? -21.374 -3.751 19.917 1.00 49.59 340 PRO A N 1
ATOM 2480 C CA . PRO A 1 340 ? -21.193 -4.735 18.861 1.00 49.59 340 PRO A CA 1
ATOM 2481 C C . PRO A 1 340 ? -20.070 -4.280 17.925 1.00 49.59 340 PRO A C 1
ATOM 2483 O O . PRO A 1 340 ? -20.288 -3.495 16.999 1.00 49.59 340 PRO A O 1
ATOM 2486 N N . ALA A 1 341 ? -18.854 -4.774 18.148 1.00 49.97 341 ALA A N 1
ATOM 2487 C CA . ALA A 1 341 ? -17.788 -4.599 17.168 1.00 49.97 341 ALA A CA 1
ATOM 2488 C C . ALA A 1 341 ? -17.891 -5.696 16.101 1.00 49.97 341 ALA A C 1
ATOM 2490 O O . ALA A 1 341 ? -17.802 -6.883 16.424 1.00 49.97 341 ALA A O 1
ATOM 2491 N N . LEU A 1 342 ? -18.087 -5.290 14.843 1.00 53.12 342 LEU A N 1
ATOM 2492 C CA . LEU A 1 342 ? -18.165 -6.177 13.679 1.00 53.12 342 LEU A CA 1
ATOM 2493 C C . LEU A 1 342 ? -16.962 -5.933 12.774 1.00 53.12 342 LEU A C 1
ATOM 2495 O O . LEU A 1 342 ? -16.769 -4.827 12.269 1.00 53.12 342 LEU A O 1
ATOM 2499 N N . LEU A 1 343 ? -16.187 -6.980 12.526 1.00 51.44 343 LEU A N 1
ATOM 2500 C CA . LEU A 1 343 ? -15.080 -6.957 11.578 1.00 51.44 343 LEU A CA 1
ATOM 2501 C C . LEU A 1 343 ? -15.576 -7.388 10.197 1.00 51.44 343 LEU A C 1
ATOM 2503 O O . LEU A 1 343 ? -16.228 -8.425 10.061 1.00 51.44 343 LEU A O 1
ATOM 2507 N N . GLU A 1 344 ? -15.211 -6.637 9.161 1.00 49.66 344 GLU A N 1
ATOM 2508 C CA . GLU A 1 344 ? -15.487 -7.008 7.773 1.00 49.66 344 GLU A CA 1
ATOM 2509 C C . GLU A 1 344 ? -14.229 -6.816 6.930 1.00 49.66 344 GLU A C 1
ATOM 2511 O O . GLU A 1 344 ? -13.722 -5.707 6.827 1.00 49.66 344 GLU A O 1
ATOM 2516 N N . TRP A 1 345 ? -13.738 -7.879 6.292 1.00 42.59 345 TRP A N 1
ATOM 2517 C CA . TRP A 1 345 ? -12.637 -7.756 5.336 1.00 42.59 345 TRP A CA 1
ATOM 2518 C C . TRP A 1 345 ? -13.132 -7.086 4.041 1.00 42.59 345 TRP A C 1
ATOM 2520 O O . TRP A 1 345 ? -14.096 -7.570 3.421 1.00 42.59 345 TRP A O 1
ATOM 2530 N N . GLU A 1 346 ? -12.495 -5.968 3.682 1.00 43.41 346 GLU A N 1
ATOM 2531 C CA . GLU A 1 346 ? -12.729 -5.154 2.480 1.00 43.41 346 GLU A CA 1
ATOM 2532 C C . GLU A 1 346 ? -11.676 -5.494 1.402 1.00 43.41 346 GLU A C 1
ATOM 2534 O O . GLU A 1 346 ? -10.778 -6.291 1.650 1.00 43.41 346 GLU A O 1
ATOM 2539 N N . GLN A 1 347 ? -11.815 -4.994 0.171 1.00 41.88 347 GLN A N 1
ATOM 2540 C CA . GLN A 1 347 ? -10.931 -5.398 -0.933 1.00 41.88 347 GLN A CA 1
ATOM 2541 C C . GLN A 1 347 ? -9.517 -4.805 -0.793 1.00 41.88 347 GLN A C 1
ATOM 2543 O O . GLN A 1 347 ? -9.359 -3.649 -0.412 1.00 41.88 347 GLN A O 1
ATOM 2548 N N . GLY A 1 348 ? -8.497 -5.590 -1.160 1.00 53.88 348 GLY A N 1
ATOM 2549 C CA . GLY A 1 348 ? -7.084 -5.206 -1.068 1.00 53.88 348 GLY A CA 1
ATOM 2550 C C . GLY A 1 348 ? -6.437 -5.669 0.239 1.00 53.88 348 GLY A C 1
ATOM 2551 O O . GLY A 1 348 ? -6.764 -6.733 0.755 1.00 53.88 348 GLY A O 1
ATOM 2552 N N . ASN A 1 349 ? -5.513 -4.873 0.770 1.00 65.19 349 ASN A N 1
ATOM 2553 C CA . ASN A 1 349 ? -4.836 -5.083 2.057 1.00 65.19 349 ASN A CA 1
ATOM 2554 C C . ASN A 1 349 ? -5.423 -4.221 3.197 1.00 65.19 349 ASN A C 1
ATOM 2556 O O . ASN A 1 349 ? -4.844 -4.137 4.281 1.00 65.19 349 ASN A O 1
ATOM 2560 N N . ILE A 1 350 ? -6.564 -3.558 2.970 1.00 70.75 350 ILE A N 1
ATOM 2561 C CA . ILE A 1 350 ? -7.185 -2.659 3.949 1.00 70.75 350 ILE A CA 1
ATOM 2562 C C . ILE A 1 350 ? -8.072 -3.454 4.911 1.00 70.75 350 ILE A C 1
ATOM 2564 O O . ILE A 1 350 ? -9.130 -3.983 4.562 1.00 70.75 350 ILE A O 1
ATOM 2568 N N . PHE A 1 351 ? -7.641 -3.493 6.167 1.00 74.12 351 PHE A N 1
ATOM 2569 C CA . PHE A 1 351 ? -8.412 -4.010 7.281 1.00 74.12 351 PHE A CA 1
ATOM 2570 C C . PHE A 1 351 ? -9.540 -3.043 7.685 1.00 74.12 351 PHE A C 1
ATOM 2572 O O . PHE A 1 351 ? -9.336 -1.831 7.664 1.00 74.12 351 PHE A O 1
ATOM 2579 N N . LYS A 1 352 ? -10.715 -3.556 8.091 1.00 76.62 352 LYS A N 1
ATOM 2580 C CA . LYS A 1 352 ? -11.886 -2.740 8.452 1.00 76.62 352 LYS A CA 1
ATOM 2581 C C . LYS A 1 352 ? -12.726 -3.316 9.601 1.00 76.62 352 LYS A C 1
ATOM 2583 O O . LYS A 1 352 ? -13.042 -4.507 9.656 1.00 76.62 352 LYS A O 1
ATOM 2588 N N . LEU A 1 353 ? -13.118 -2.431 10.517 1.00 77.75 353 LEU A N 1
ATOM 2589 C CA . LEU A 1 353 ? -13.827 -2.740 11.760 1.00 77.75 353 LEU A CA 1
ATOM 2590 C C . LEU A 1 353 ? -14.888 -1.674 12.057 1.00 77.75 353 LEU A C 1
ATOM 2592 O O . LEU A 1 353 ? -14.573 -0.493 12.199 1.00 77.75 353 LEU A O 1
ATOM 2596 N N . LYS A 1 354 ? -16.143 -2.091 12.220 1.00 80.44 354 LYS A N 1
ATOM 2597 C CA . LYS A 1 354 ? -17.221 -1.237 12.731 1.00 80.44 354 LYS A CA 1
ATOM 2598 C C . LYS A 1 354 ? -17.184 -1.201 14.251 1.00 80.44 354 LYS A C 1
ATOM 2600 O O . LYS A 1 354 ? -17.072 -2.243 14.897 1.00 80.44 354 LYS A O 1
ATOM 2605 N N . ILE A 1 355 ? -17.296 -0.000 14.810 1.00 81.44 355 ILE A N 1
ATOM 2606 C CA . ILE A 1 355 ? -17.188 0.268 16.243 1.00 81.44 355 ILE A CA 1
ATOM 2607 C C . ILE A 1 355 ? -18.381 1.107 16.690 1.00 81.44 355 ILE A C 1
ATOM 2609 O O . ILE A 1 355 ? -18.547 2.256 16.283 1.00 81.44 355 ILE A O 1
ATOM 2613 N N . PHE A 1 356 ? -19.174 0.548 17.597 1.00 78.94 356 PHE A N 1
ATOM 2614 C CA . PHE A 1 356 ? -20.239 1.252 18.297 1.00 78.94 356 PHE A CA 1
ATOM 2615 C C . PHE A 1 356 ? -20.245 0.837 19.781 1.00 78.94 356 PHE A C 1
ATOM 2617 O O . PHE A 1 356 ? -19.875 -0.301 20.084 1.00 78.94 356 PHE A O 1
ATOM 2624 N N . PRO A 1 357 ? -20.639 1.724 20.711 1.00 84.00 357 PRO A N 1
ATOM 2625 C CA . PRO A 1 357 ? -20.777 3.170 20.548 1.00 84.00 357 PRO A CA 1
ATOM 2626 C C . PRO A 1 357 ? -19.417 3.886 20.593 1.00 84.00 357 PRO A C 1
ATOM 2628 O O . PRO A 1 357 ? -18.462 3.411 21.208 1.00 84.00 357 PRO A O 1
ATOM 2631 N N . ILE A 1 358 ? -19.350 5.071 19.986 1.00 88.62 358 ILE A N 1
ATOM 2632 C CA . ILE A 1 358 ? -18.280 6.050 20.210 1.00 88.62 358 ILE A CA 1
ATOM 2633 C C . ILE A 1 358 ? -18.889 7.235 20.976 1.00 88.62 358 ILE A C 1
ATOM 2635 O O . ILE A 1 358 ? -19.709 7.952 20.396 1.00 88.62 358 ILE A O 1
ATOM 2639 N N . PRO A 1 359 ? -18.549 7.462 22.261 1.00 90.38 359 PRO A N 1
ATOM 2640 C CA . PRO A 1 359 ? -19.160 8.524 23.064 1.00 90.38 359 PRO A CA 1
ATOM 2641 C C . PRO A 1 359 ? -18.905 9.930 22.504 1.00 90.38 359 PRO A C 1
ATOM 2643 O O . PRO A 1 359 ? -17.812 10.221 22.023 1.00 90.38 359 PRO A O 1
ATOM 2646 N N . GLY A 1 360 ? -19.892 10.824 22.600 1.00 92.88 360 GLY A N 1
ATOM 2647 C CA . GLY A 1 360 ? -19.705 12.247 22.291 1.00 92.88 360 GLY A CA 1
ATOM 2648 C C . GLY A 1 360 ? -18.729 12.898 23.271 1.00 92.88 360 GLY A C 1
ATOM 2649 O O . GLY A 1 360 ? -18.851 12.679 24.476 1.00 92.88 360 GLY A O 1
ATOM 2650 N N . ARG A 1 361 ? -17.761 13.678 22.771 1.00 93.88 361 ARG A N 1
ATOM 2651 C CA . ARG A 1 361 ? -16.647 14.258 23.557 1.00 93.88 361 ARG A CA 1
ATOM 2652 C C . ARG A 1 361 ? -15.791 13.237 24.325 1.00 93.88 361 ARG A C 1
ATOM 2654 O O . ARG A 1 361 ? -15.104 13.628 25.268 1.00 93.88 361 ARG A O 1
ATOM 2661 N N . GLY A 1 362 ? -15.813 11.964 23.926 1.00 91.94 362 GLY A N 1
ATOM 2662 C CA . GLY A 1 362 ? -15.050 10.879 24.547 1.00 91.94 362 GLY A CA 1
ATOM 2663 C C . GLY A 1 362 ? -14.034 10.219 23.613 1.00 91.94 362 GLY A C 1
ATOM 2664 O O . GLY A 1 362 ? -13.940 10.542 22.429 1.00 91.94 362 GLY A O 1
ATOM 2665 N N . GLU A 1 363 ? -13.280 9.272 24.170 1.00 92.62 363 GLU A N 1
ATOM 2666 C CA . GLU A 1 363 ? -12.278 8.474 23.460 1.00 92.62 363 GLU A CA 1
ATOM 2667 C C . GLU A 1 363 ? -12.787 7.069 23.111 1.00 92.62 363 GLU A C 1
ATOM 2669 O O . GLU A 1 363 ? -13.662 6.515 23.786 1.00 92.62 363 GLU A O 1
ATOM 2674 N N . ARG A 1 364 ? -12.163 6.443 22.109 1.00 90.81 364 ARG A N 1
ATOM 2675 C CA . ARG A 1 364 ? -12.217 4.994 21.885 1.00 90.81 364 ARG A CA 1
ATOM 2676 C C . ARG A 1 364 ? -10.810 4.483 21.578 1.00 90.81 364 ARG A C 1
ATOM 2678 O O . ARG A 1 364 ? -10.165 4.990 20.662 1.00 90.81 364 ARG A O 1
ATOM 2685 N N . LYS A 1 365 ? -10.344 3.495 22.352 1.00 93.62 365 LYS A N 1
ATOM 2686 C CA . LYS A 1 365 ? -9.028 2.864 22.168 1.00 93.62 365 LYS A CA 1
ATOM 2687 C C . LYS A 1 365 ? -9.164 1.506 21.486 1.00 93.62 365 LYS A C 1
ATOM 2689 O O . LYS A 1 365 ? -10.030 0.704 21.855 1.00 93.62 365 LYS A O 1
ATOM 2694 N N . ILE A 1 366 ? -8.311 1.280 20.497 1.00 91.38 366 ILE A N 1
ATOM 2695 C CA . ILE A 1 366 ? -8.247 0.088 19.649 1.00 91.38 366 ILE A CA 1
ATOM 2696 C C . ILE A 1 366 ? -6.844 -0.494 19.790 1.00 91.38 366 ILE A C 1
ATOM 2698 O O . ILE A 1 366 ? -5.878 0.266 19.785 1.00 91.38 366 ILE A O 1
ATOM 2702 N N . ARG A 1 367 ? -6.730 -1.819 19.895 1.00 92.50 367 ARG A N 1
ATOM 2703 C CA . ARG A 1 367 ? -5.454 -2.537 19.828 1.00 92.50 367 ARG A CA 1
ATOM 2704 C C . ARG A 1 367 ? -5.524 -3.580 18.720 1.00 92.50 367 ARG A C 1
ATOM 2706 O O . ARG A 1 367 ? -6.327 -4.507 18.803 1.00 92.50 367 ARG A O 1
ATOM 2713 N N . LEU A 1 368 ? -4.685 -3.439 17.702 1.00 89.50 368 LEU A N 1
ATOM 2714 C CA . LEU A 1 368 ? -4.505 -4.403 16.618 1.00 89.50 368 LEU A CA 1
ATOM 2715 C C . LEU A 1 368 ? -3.181 -5.148 16.826 1.00 89.50 368 LEU A C 1
ATOM 2717 O O . LEU A 1 368 ? -2.174 -4.533 17.162 1.00 89.50 368 LEU A O 1
ATOM 2721 N N . ARG A 1 369 ? -3.165 -6.460 16.591 1.00 88.62 369 ARG A N 1
ATOM 2722 C CA . ARG A 1 369 ? -1.938 -7.256 16.483 1.00 88.62 369 ARG A CA 1
ATOM 2723 C C . ARG A 1 369 ? -1.875 -7.946 15.132 1.00 88.62 369 ARG A C 1
ATOM 2725 O O . ARG A 1 369 ? -2.856 -8.564 14.711 1.00 88.62 369 ARG A O 1
ATOM 2732 N N . TYR A 1 370 ? -0.715 -7.896 14.492 1.00 86.69 370 TYR A N 1
ATOM 2733 C CA . TYR A 1 370 ? -0.426 -8.669 13.289 1.00 86.69 370 TYR A CA 1
ATOM 2734 C C . TYR A 1 370 ? 0.998 -9.231 13.317 1.00 86.69 370 TYR A C 1
ATOM 2736 O O . TYR A 1 370 ? 1.891 -8.669 13.951 1.00 86.69 370 TYR A O 1
ATOM 2744 N N . THR A 1 371 ? 1.203 -10.359 12.646 1.00 83.44 371 THR A N 1
ATOM 2745 C CA . THR A 1 371 ? 2.524 -10.933 12.369 1.00 83.44 371 THR A CA 1
ATOM 2746 C C . THR A 1 371 ? 2.863 -10.768 10.895 1.00 83.44 371 THR A C 1
ATOM 2748 O O . THR A 1 371 ? 1.978 -10.843 10.047 1.00 83.44 371 THR A O 1
ATOM 2751 N N . GLN A 1 372 ? 4.139 -10.567 10.578 1.00 80.75 372 GLN A N 1
ATOM 2752 C CA . GLN A 1 372 ? 4.657 -10.559 9.208 1.00 80.75 372 GLN A CA 1
ATOM 2753 C C . GLN A 1 372 ? 5.991 -11.307 9.137 1.00 80.75 372 GLN A C 1
ATOM 2755 O O . GLN A 1 372 ? 6.779 -11.274 10.088 1.00 80.75 372 GLN A O 1
ATOM 2760 N N . VAL A 1 373 ? 6.265 -11.939 7.996 1.00 81.25 373 VAL A N 1
ATOM 2761 C CA . VAL A 1 373 ? 7.615 -12.412 7.660 1.00 81.25 373 VAL A CA 1
ATOM 2762 C C . VAL A 1 373 ? 8.393 -11.228 7.089 1.00 81.25 373 VAL A C 1
ATOM 2764 O O . VAL A 1 373 ? 7.888 -10.513 6.225 1.00 81.25 373 VAL A O 1
ATOM 2767 N N . LEU A 1 374 ? 9.610 -10.984 7.571 1.00 83.44 374 LEU A N 1
ATOM 2768 C CA . LEU A 1 374 ? 10.441 -9.892 7.072 1.00 83.44 374 LEU A CA 1
ATOM 2769 C C . LEU A 1 374 ? 11.019 -10.236 5.688 1.00 83.44 374 LEU A C 1
ATOM 2771 O O . LEU A 1 374 ? 11.737 -11.236 5.564 1.00 83.44 374 LEU A O 1
ATOM 2775 N N . PRO A 1 375 ? 10.776 -9.412 4.649 1.00 77.25 375 PRO A N 1
ATOM 2776 C CA . PRO A 1 375 ? 11.407 -9.601 3.353 1.00 77.25 375 PRO A CA 1
ATOM 2777 C C . PRO A 1 375 ? 12.910 -9.317 3.450 1.00 77.25 375 PRO A C 1
ATOM 2779 O O . PRO A 1 375 ? 13.341 -8.346 4.079 1.00 77.25 375 PRO A O 1
ATOM 2782 N N . ALA A 1 376 ? 13.708 -10.151 2.783 1.00 77.31 376 ALA A N 1
ATOM 2783 C CA . ALA A 1 376 ? 15.109 -9.856 2.512 1.00 77.31 376 ALA A CA 1
ATOM 2784 C C . ALA A 1 376 ? 15.181 -8.926 1.290 1.00 77.31 376 ALA A C 1
ATOM 2786 O O . ALA A 1 376 ? 14.742 -9.295 0.202 1.00 77.31 376 ALA A O 1
ATOM 2787 N N . VAL A 1 377 ? 15.710 -7.716 1.472 1.00 73.94 377 VAL A N 1
ATOM 2788 C CA . VAL A 1 377 ? 15.831 -6.700 0.419 1.00 73.94 377 VAL A CA 1
ATOM 2789 C C . VAL A 1 377 ? 17.299 -6.303 0.297 1.00 73.94 377 VAL A C 1
ATOM 2791 O O . VAL A 1 377 ? 17.855 -5.640 1.174 1.00 73.94 377 VAL A O 1
ATOM 2794 N N . GLY A 1 378 ? 17.946 -6.743 -0.784 1.00 77.44 378 GLY A N 1
ATOM 2795 C CA . GLY A 1 378 ? 19.392 -6.606 -0.961 1.00 77.44 378 GLY A CA 1
ATOM 2796 C C . GLY A 1 378 ? 20.160 -7.423 0.081 1.00 77.44 378 GLY A C 1
ATOM 2797 O O . GLY A 1 378 ? 20.145 -8.651 0.051 1.00 77.44 378 GLY A O 1
ATOM 2798 N N . GLU A 1 379 ? 20.827 -6.743 1.015 1.00 81.00 379 GLU A N 1
ATOM 2799 C CA . GLU A 1 379 ? 21.649 -7.370 2.061 1.00 81.00 379 GLU A CA 1
ATOM 2800 C C . GLU A 1 379 ? 21.045 -7.269 3.473 1.00 81.00 379 GLU A C 1
ATOM 2802 O O . GLU A 1 379 ? 21.770 -7.307 4.467 1.00 81.00 379 GLU A O 1
ATOM 2807 N N . SER A 1 380 ? 19.729 -7.075 3.609 1.00 85.06 380 SER A N 1
ATOM 2808 C CA . SER A 1 380 ? 19.090 -6.896 4.924 1.00 85.06 380 SER A CA 1
ATOM 2809 C C . SER A 1 380 ? 17.655 -7.422 4.980 1.00 85.06 380 SER A C 1
ATOM 2811 O O . SER A 1 380 ? 16.919 -7.319 4.000 1.00 85.06 380 SER A O 1
ATOM 2813 N N . LEU A 1 381 ? 17.228 -7.922 6.144 1.00 84.44 381 LEU A N 1
ATOM 2814 C CA . LEU A 1 381 ? 15.807 -8.018 6.486 1.00 84.44 381 LEU A CA 1
ATOM 2815 C C . LEU A 1 381 ? 15.266 -6.607 6.704 1.00 84.44 381 LEU A C 1
ATOM 2817 O O . LEU A 1 381 ? 15.895 -5.799 7.393 1.00 84.44 381 LEU A O 1
ATOM 2821 N N . ARG A 1 382 ? 14.096 -6.314 6.139 1.00 86.56 382 ARG A N 1
ATOM 2822 C CA . ARG A 1 382 ? 13.497 -4.978 6.180 1.00 86.56 382 ARG A CA 1
ATOM 2823 C C . ARG A 1 382 ? 12.186 -4.987 6.958 1.00 86.56 382 ARG A C 1
ATOM 2825 O O . ARG A 1 382 ? 11.168 -5.449 6.450 1.00 86.56 382 ARG A O 1
ATOM 2832 N N . TYR A 1 383 ? 12.185 -4.407 8.159 1.00 90.06 383 TYR A N 1
ATOM 2833 C CA . TYR A 1 383 ? 10.941 -4.013 8.822 1.00 90.06 383 TYR A CA 1
ATOM 2834 C C . TYR A 1 383 ? 10.574 -2.579 8.431 1.00 90.06 383 TYR A C 1
ATOM 2836 O O . TYR A 1 383 ? 11.399 -1.665 8.537 1.00 90.06 383 TYR A O 1
ATOM 2844 N N . ARG A 1 384 ? 9.326 -2.365 8.015 1.00 87.38 384 ARG A N 1
ATOM 2845 C CA . ARG A 1 384 ? 8.715 -1.041 7.860 1.00 87.38 384 ARG A CA 1
ATOM 2846 C C . ARG A 1 384 ? 7.356 -1.046 8.542 1.00 87.38 384 ARG A C 1
ATOM 2848 O O . ARG A 1 384 ? 6.569 -1.969 8.350 1.00 87.38 384 ARG A O 1
ATOM 2855 N N . TYR A 1 385 ? 7.112 -0.012 9.333 1.00 88.06 385 TYR A N 1
ATOM 2856 C CA . TYR A 1 385 ? 5.801 0.351 9.829 1.00 88.06 385 TYR A CA 1
ATOM 2857 C C . TYR A 1 385 ? 5.283 1.507 8.965 1.00 88.06 385 TYR A C 1
ATOM 2859 O O . TYR A 1 385 ? 5.906 2.576 8.984 1.00 88.06 385 TYR A O 1
ATOM 2867 N N . PRO A 1 386 ? 4.200 1.301 8.196 1.00 79.81 386 PRO A N 1
ATOM 2868 C CA . PRO A 1 386 ? 3.685 2.329 7.309 1.00 79.81 386 PRO A CA 1
ATOM 2869 C C . PRO A 1 386 ? 3.162 3.530 8.107 1.00 79.81 386 PRO A C 1
ATOM 2871 O O . PRO A 1 386 ? 2.555 3.355 9.168 1.00 79.81 386 PRO A O 1
ATOM 2874 N N . LEU A 1 387 ? 3.341 4.748 7.590 1.00 77.12 387 LEU A N 1
ATOM 2875 C CA . LEU A 1 387 ? 2.804 5.979 8.187 1.00 77.12 387 LEU A CA 1
ATOM 2876 C C . LEU A 1 387 ? 2.238 6.948 7.137 1.00 77.12 387 LEU A C 1
ATOM 2878 O O . LEU A 1 387 ? 2.620 6.947 5.969 1.00 77.12 387 LEU A O 1
ATOM 2882 N N . SER A 1 388 ? 1.303 7.805 7.558 1.00 60.50 388 SER A N 1
ATOM 2883 C CA . SER A 1 388 ? 0.521 8.609 6.613 1.00 60.50 388 SER A CA 1
ATOM 2884 C C . SER A 1 388 ? 1.362 9.712 5.999 1.00 60.50 388 SER A C 1
ATOM 2886 O O . SER A 1 388 ? 2.107 10.371 6.716 1.00 60.50 388 SER A O 1
ATOM 2888 N N . GLY A 1 389 ? 1.204 9.923 4.693 1.00 51.84 389 GLY A N 1
ATOM 2889 C CA . GLY A 1 389 ? 1.990 10.882 3.916 1.00 51.84 389 GLY A CA 1
ATOM 2890 C C . GLY A 1 389 ? 3.220 10.281 3.230 1.00 51.84 389 GLY A C 1
ATOM 2891 O O . GLY A 1 389 ? 3.632 10.778 2.186 1.00 51.84 389 GLY A O 1
ATOM 2892 N N . ALA A 1 390 ? 3.750 9.161 3.737 1.00 43.78 390 ALA A N 1
ATOM 2893 C CA . ALA A 1 390 ? 4.981 8.543 3.236 1.00 43.78 390 ALA A CA 1
ATOM 2894 C C . ALA A 1 390 ? 4.933 8.132 1.752 1.00 43.78 390 ALA A C 1
ATOM 2896 O O . ALA A 1 390 ? 5.951 8.178 1.066 1.00 43.78 390 ALA A O 1
ATOM 2897 N N . SER A 1 391 ? 3.759 7.732 1.256 1.00 41.81 391 SER A N 1
ATOM 2898 C CA . SER A 1 391 ? 3.546 7.265 -0.120 1.00 41.81 391 SER A CA 1
ATOM 2899 C C . SER A 1 391 ? 3.002 8.329 -1.077 1.00 41.81 391 SER A C 1
ATOM 2901 O O . SER A 1 391 ? 3.040 8.116 -2.284 1.00 41.81 391 SER A O 1
ATOM 2903 N N . SER A 1 392 ? 2.468 9.443 -0.564 1.00 41.38 392 SER A N 1
ATOM 2904 C CA . SER A 1 392 ? 1.797 10.486 -1.361 1.00 41.38 392 SER A CA 1
ATOM 2905 C C . SER A 1 392 ? 2.484 11.852 -1.308 1.00 41.38 392 SER A C 1
ATOM 2907 O O . SER A 1 392 ? 2.047 12.781 -1.982 1.00 41.38 392 SER A O 1
ATOM 2909 N N . GLY A 1 393 ? 3.533 12.010 -0.495 1.00 40.22 393 GLY A N 1
ATOM 2910 C CA . GLY A 1 393 ? 4.293 13.258 -0.376 1.00 40.22 393 GLY A CA 1
ATOM 2911 C C . GLY A 1 393 ? 3.573 14.397 0.355 1.00 40.22 393 GLY A C 1
ATOM 2912 O O . GLY A 1 393 ? 4.179 15.428 0.641 1.00 40.22 393 GLY A O 1
ATOM 2913 N N . ALA A 1 394 ? 2.297 14.219 0.700 1.00 43.41 394 ALA A N 1
ATOM 2914 C CA . ALA A 1 394 ? 1.560 15.114 1.580 1.00 43.41 394 ALA A CA 1
ATOM 2915 C C . ALA A 1 394 ? 1.972 14.897 3.048 1.00 43.41 394 ALA A C 1
ATOM 2917 O O . ALA A 1 394 ? 2.354 13.800 3.443 1.00 43.41 394 ALA A O 1
ATOM 2918 N N . SER A 1 395 ? 1.844 15.923 3.894 1.00 51.34 395 SER A N 1
ATOM 2919 C CA . SER A 1 395 ? 2.057 15.752 5.337 1.00 51.34 395 SER A CA 1
ATOM 2920 C C . SER A 1 395 ? 0.943 14.899 5.956 1.00 51.34 395 SER A C 1
ATOM 2922 O O . SER A 1 395 ? -0.238 15.122 5.680 1.00 51.34 395 SER A O 1
ATOM 2924 N N . GLY A 1 396 ? 1.320 13.924 6.785 1.00 59.00 396 GLY A N 1
ATOM 2925 C CA . GLY A 1 396 ? 0.408 12.964 7.392 1.00 59.00 396 GLY A CA 1
ATOM 2926 C C . GLY A 1 396 ? -0.616 13.546 8.370 1.00 59.00 396 GLY A C 1
ATOM 2927 O O . GLY A 1 396 ? -0.554 14.704 8.792 1.00 59.00 396 GLY A O 1
ATOM 2928 N N . THR A 1 397 ? -1.553 12.693 8.792 1.00 69.81 397 THR A N 1
ATOM 2929 C CA . THR A 1 397 ? -2.488 13.033 9.873 1.00 69.81 397 THR A CA 1
ATOM 2930 C C . THR A 1 397 ? -1.705 13.238 11.168 1.00 69.81 397 THR A C 1
ATOM 2932 O O . THR A 1 397 ? -0.909 12.385 11.553 1.00 69.81 397 THR A O 1
ATOM 2935 N N . ALA A 1 398 ? -1.933 14.368 11.840 1.00 82.19 398 ALA A N 1
ATOM 2936 C CA . ALA A 1 398 ? -1.247 14.691 13.086 1.00 82.19 398 ALA A CA 1
ATOM 2937 C C . ALA A 1 398 ? -1.647 13.725 14.215 1.00 82.19 398 ALA A C 1
ATOM 2939 O O . ALA A 1 398 ? -2.837 13.504 14.455 1.00 82.19 398 ALA A O 1
ATOM 2940 N N . ILE A 1 399 ? -0.644 13.196 14.913 1.00 89.31 399 ILE A N 1
ATOM 2941 C CA . ILE A 1 399 ? -0.766 12.273 16.045 1.00 89.31 399 ILE A CA 1
ATOM 2942 C C . ILE A 1 399 ? -0.420 13.039 17.327 1.00 89.31 399 ILE A C 1
ATOM 2944 O O . ILE A 1 399 ? 0.671 13.598 17.429 1.00 89.31 399 ILE A O 1
ATOM 2948 N N . GLY A 1 400 ? -1.331 13.086 18.304 1.00 91.12 400 GLY A N 1
ATOM 2949 C CA . GLY A 1 400 ? -1.135 13.888 19.526 1.00 91.12 400 GLY A CA 1
ATOM 2950 C C . GLY A 1 400 ? 0.097 13.485 20.354 1.00 91.12 400 GLY A C 1
ATOM 2951 O O . GLY A 1 400 ? 0.943 14.328 20.650 1.00 91.12 400 GLY A O 1
ATOM 2952 N N . ASP A 1 401 ? 0.218 12.199 20.680 1.00 95.75 401 ASP A N 1
ATOM 2953 C CA . ASP A 1 401 ? 1.353 11.582 21.383 1.00 95.75 401 ASP A CA 1
ATOM 2954 C C . ASP A 1 401 ? 1.689 10.263 20.657 1.00 95.75 401 ASP A C 1
ATOM 2956 O O . ASP A 1 401 ? 0.793 9.456 20.387 1.00 95.75 401 ASP A O 1
ATOM 2960 N N . PHE A 1 402 ? 2.947 10.068 20.261 1.00 94.62 402 PHE A N 1
ATOM 2961 C CA . PHE A 1 402 ? 3.369 8.959 19.400 1.00 94.62 402 PHE A CA 1
ATOM 2962 C C . PHE A 1 402 ? 4.554 8.206 20.009 1.00 94.62 402 PHE A C 1
ATOM 2964 O O . PHE A 1 402 ? 5.648 8.756 20.108 1.00 94.62 402 PHE A O 1
ATOM 2971 N N . ASP A 1 403 ? 4.343 6.938 20.370 1.00 96.31 403 ASP A N 1
ATOM 2972 C CA . ASP A 1 403 ? 5.398 6.010 20.795 1.00 96.31 403 ASP A CA 1
ATOM 2973 C C . ASP A 1 403 ? 5.698 4.998 19.680 1.00 96.31 403 ASP A C 1
ATOM 2975 O O . ASP A 1 403 ? 4.813 4.248 19.251 1.00 96.31 403 ASP A O 1
ATOM 2979 N N . PHE A 1 404 ? 6.962 4.895 19.269 1.00 95.69 404 PHE A N 1
ATOM 2980 C CA . PHE A 1 404 ? 7.448 3.826 18.394 1.00 95.69 404 PHE A CA 1
ATOM 2981 C C . PHE A 1 404 ? 8.564 3.049 19.089 1.00 95.69 404 PHE A C 1
ATOM 2983 O O . PHE A 1 404 ? 9.577 3.628 19.483 1.00 95.69 404 PHE A O 1
ATOM 2990 N N . LYS A 1 405 ? 8.399 1.730 19.225 1.00 97.19 405 LYS A N 1
ATOM 2991 C CA . LYS A 1 405 ? 9.371 0.836 19.860 1.00 97.19 405 LYS A CA 1
ATOM 2992 C C . LYS A 1 405 ? 9.548 -0.446 19.054 1.00 97.19 405 LYS A C 1
ATOM 2994 O O . LYS A 1 405 ? 8.585 -1.167 18.800 1.00 97.19 405 LYS A O 1
ATOM 2999 N N . VAL A 1 406 ? 10.797 -0.782 18.746 1.00 96.56 406 VAL A N 1
ATOM 3000 C CA . VAL A 1 406 ? 11.200 -2.072 18.175 1.00 96.56 406 VAL A CA 1
ATOM 3001 C C . VAL A 1 406 ? 12.092 -2.799 19.171 1.00 96.56 406 VAL A C 1
ATOM 3003 O O . VAL A 1 406 ? 13.096 -2.259 19.623 1.00 96.56 406 VAL A O 1
ATOM 3006 N N . THR A 1 407 ? 11.727 -4.031 19.507 1.00 95.12 407 THR A N 1
ATOM 3007 C CA . THR A 1 407 ? 12.522 -4.950 20.329 1.00 95.12 407 THR A CA 1
ATOM 3008 C C . THR A 1 407 ? 13.037 -6.065 19.429 1.00 95.12 407 THR A C 1
ATOM 3010 O O . THR A 1 407 ? 12.244 -6.688 18.729 1.00 95.12 407 THR A O 1
ATOM 3013 N N . ILE A 1 408 ? 14.343 -6.312 19.430 1.00 93.06 408 ILE A N 1
ATOM 3014 C CA . ILE A 1 408 ? 15.003 -7.324 18.599 1.00 93.06 408 ILE A CA 1
ATOM 3015 C C . ILE A 1 408 ? 15.647 -8.358 19.525 1.00 93.06 408 ILE A C 1
ATOM 3017 O O . ILE A 1 408 ? 16.483 -7.999 20.363 1.00 93.06 408 ILE A O 1
ATOM 3021 N N . ASP A 1 409 ? 15.261 -9.625 19.382 1.00 88.12 409 ASP A N 1
ATOM 3022 C CA . ASP A 1 409 ? 15.857 -10.742 20.121 1.00 88.12 409 ASP A CA 1
ATOM 3023 C C . ASP A 1 409 ? 17.234 -11.091 19.526 1.00 88.12 409 ASP A C 1
ATOM 3025 O O . ASP A 1 409 ? 17.348 -11.462 18.358 1.00 88.12 409 ASP A O 1
ATOM 3029 N N . LYS A 1 410 ? 18.302 -10.993 20.328 1.00 85.19 410 LYS A N 1
ATOM 3030 C CA . LYS A 1 410 ? 19.685 -11.233 19.871 1.00 85.19 410 LYS A CA 1
ATOM 3031 C C . LYS A 1 410 ? 20.026 -12.712 19.655 1.00 85.19 410 LYS A C 1
ATOM 3033 O O . LYS A 1 410 ? 21.070 -13.006 19.091 1.00 85.19 410 LYS A O 1
ATOM 3038 N N . GLY A 1 411 ? 19.211 -13.635 20.168 1.00 80.62 411 GLY A N 1
ATOM 3039 C CA . GLY A 1 411 ? 19.475 -15.078 20.080 1.00 80.62 411 GLY A CA 1
ATOM 3040 C C . GLY A 1 411 ? 19.245 -15.667 18.686 1.00 80.62 411 GLY A C 1
ATOM 3041 O O . GLY A 1 411 ? 19.884 -16.651 18.334 1.00 80.62 411 GLY A O 1
ATOM 3042 N N . GLU A 1 412 ? 18.373 -15.036 17.898 1.00 73.12 412 GLU A N 1
ATOM 3043 C CA . GLU A 1 412 ? 17.911 -15.516 16.587 1.00 73.12 412 GLU A CA 1
ATOM 3044 C C . GLU A 1 412 ? 18.580 -14.771 15.409 1.00 73.12 412 GLU A C 1
ATOM 3046 O O . GLU A 1 412 ? 18.152 -14.901 14.263 1.00 73.12 412 GLU A O 1
ATOM 3051 N N . LEU A 1 413 ? 19.587 -13.927 15.682 1.00 75.56 413 LEU A N 1
ATOM 3052 C CA . LEU A 1 413 ? 20.244 -13.051 14.702 1.00 75.56 413 LEU A CA 1
ATOM 3053 C C . LEU A 1 413 ? 21.758 -12.924 14.986 1.00 75.56 413 LEU A C 1
ATOM 3055 O O . LEU A 1 413 ? 22.150 -12.864 16.152 1.00 75.56 413 LEU A O 1
ATOM 3059 N N . PRO A 1 414 ? 22.633 -12.824 13.965 1.00 73.75 414 PRO A N 1
ATOM 3060 C CA . PRO A 1 414 ? 24.080 -12.719 14.178 1.00 73.75 414 PRO A CA 1
ATOM 3061 C C . PRO A 1 414 ? 24.520 -11.441 14.908 1.00 73.75 414 PRO A C 1
ATOM 3063 O O . PRO A 1 414 ? 24.011 -10.348 14.647 1.00 73.75 414 PRO A O 1
ATOM 3066 N N . SER A 1 415 ? 25.554 -11.553 15.751 1.00 72.31 415 SER A N 1
ATOM 3067 C CA . SER A 1 415 ? 26.162 -10.436 16.500 1.00 72.31 415 SER A CA 1
ATOM 3068 C C . SER A 1 415 ? 26.507 -9.227 15.629 1.00 72.31 415 SER A C 1
ATOM 3070 O O . SER A 1 415 ? 26.303 -8.079 16.023 1.00 72.31 415 SER A O 1
ATOM 3072 N N . ASP A 1 416 ? 27.009 -9.492 14.430 1.00 75.88 416 ASP A N 1
ATOM 3073 C CA . ASP A 1 416 ? 27.613 -8.486 13.562 1.00 75.88 416 ASP A CA 1
ATOM 3074 C C . ASP A 1 416 ? 26.522 -7.693 12.817 1.00 75.88 416 ASP A C 1
ATOM 3076 O O . ASP A 1 416 ? 26.636 -6.480 12.625 1.00 75.88 416 ASP A O 1
ATOM 3080 N N . ALA A 1 417 ? 25.397 -8.351 12.510 1.00 74.06 417 ALA A N 1
ATOM 3081 C CA . ALA A 1 417 ? 24.176 -7.705 12.036 1.00 74.06 417 ALA A CA 1
ATOM 3082 C C . ALA A 1 417 ? 23.557 -6.802 13.114 1.00 74.06 417 ALA A C 1
ATOM 3084 O O . ALA A 1 417 ? 23.155 -5.673 12.834 1.00 74.06 417 ALA A O 1
ATOM 3085 N N . LEU A 1 418 ? 23.537 -7.277 14.363 1.00 80.19 418 LEU A N 1
ATOM 3086 C CA . LEU A 1 418 ? 23.033 -6.535 15.522 1.00 80.19 418 LEU A CA 1
ATOM 3087 C C . LEU A 1 418 ? 23.914 -5.321 15.869 1.00 80.19 418 LEU A C 1
ATOM 3089 O O . LEU A 1 418 ? 23.417 -4.329 16.406 1.00 80.19 418 LEU A O 1
ATOM 3093 N N . ALA A 1 419 ? 25.206 -5.340 15.534 1.00 80.50 419 ALA A N 1
ATOM 3094 C CA . ALA A 1 419 ? 26.046 -4.146 15.581 1.00 80.50 419 ALA A CA 1
ATOM 3095 C C . ALA A 1 419 ? 25.621 -3.128 14.505 1.00 80.50 419 ALA A C 1
ATOM 3097 O O . ALA A 1 419 ? 25.354 -1.971 14.835 1.00 80.50 419 ALA A O 1
ATOM 3098 N N . ALA A 1 420 ? 25.486 -3.574 13.251 1.00 84.69 420 ALA A N 1
ATOM 3099 C CA . ALA A 1 420 ? 25.296 -2.739 12.060 1.00 84.69 420 ALA A CA 1
ATOM 3100 C C . ALA A 1 420 ? 23.826 -2.457 11.656 1.00 84.69 420 ALA A C 1
ATOM 3102 O O . ALA A 1 420 ? 23.549 -2.189 10.483 1.00 84.69 420 ALA A O 1
ATOM 3103 N N . LEU A 1 421 ? 22.890 -2.494 12.613 1.00 89.25 421 LEU A N 1
ATOM 3104 C CA . LEU A 1 421 ? 21.483 -2.100 12.430 1.00 89.25 421 LEU A CA 1
ATOM 3105 C C . LEU A 1 421 ? 21.358 -0.678 11.854 1.00 89.25 421 LEU A C 1
ATOM 3107 O O . LEU A 1 421 ? 22.058 0.234 12.298 1.00 89.25 421 LEU A O 1
ATOM 3111 N N . LYS A 1 422 ? 20.429 -0.472 10.910 1.00 88.75 422 LYS A N 1
ATOM 3112 C CA . LYS A 1 422 ? 20.178 0.837 10.277 1.00 88.75 422 LYS A CA 1
ATOM 3113 C C . LYS A 1 422 ? 18.723 1.265 10.441 1.00 88.75 422 LYS A C 1
ATOM 3115 O O . LYS A 1 422 ? 17.814 0.473 10.205 1.00 88.75 422 LYS A O 1
ATOM 3120 N N . THR A 1 423 ? 18.502 2.538 10.749 1.00 90.56 423 THR A N 1
ATOM 3121 C CA . THR A 1 423 ? 17.175 3.165 10.867 1.00 90.56 423 THR A CA 1
ATOM 3122 C C . THR A 1 423 ? 17.056 4.289 9.826 1.00 90.56 423 THR A C 1
ATOM 3124 O O . THR A 1 423 ? 17.114 5.468 10.154 1.00 90.56 423 THR A O 1
ATOM 3127 N N . PRO A 1 424 ? 16.969 3.963 8.521 1.00 77.25 424 PRO A N 1
ATOM 3128 C CA . PRO A 1 424 ? 17.335 4.894 7.444 1.00 77.25 424 PRO A CA 1
ATOM 3129 C C . PRO A 1 424 ? 16.474 6.160 7.321 1.00 77.25 424 PRO A C 1
ATOM 3131 O O . PRO A 1 424 ? 16.869 7.068 6.600 1.00 77.25 424 PRO A O 1
ATOM 3134 N N . MET A 1 425 ? 15.318 6.221 7.991 1.00 73.31 425 MET A N 1
ATOM 3135 C CA . MET A 1 425 ? 14.384 7.354 7.950 1.00 73.31 425 MET A CA 1
ATOM 3136 C C . MET A 1 425 ? 14.197 8.047 9.313 1.00 73.31 425 MET A C 1
ATOM 3138 O O . MET A 1 425 ? 13.447 9.009 9.389 1.00 73.31 425 MET A O 1
ATOM 3142 N N . ALA A 1 426 ? 14.837 7.583 10.395 1.00 81.31 426 ALA A N 1
ATOM 3143 C CA . ALA A 1 426 ? 14.722 8.214 11.714 1.00 81.31 426 ALA A CA 1
ATOM 3144 C C . ALA A 1 426 ? 15.895 7.859 12.633 1.00 81.31 426 ALA A C 1
ATOM 3146 O O . ALA A 1 426 ? 16.383 6.728 12.623 1.00 81.31 426 ALA A O 1
ATOM 3147 N N . ASP A 1 427 ? 16.294 8.800 13.485 1.00 85.12 427 ASP A N 1
ATOM 3148 C CA . ASP A 1 427 ? 17.175 8.506 14.613 1.00 85.12 427 ASP A CA 1
ATOM 3149 C C . ASP A 1 427 ? 16.337 7.858 15.731 1.00 85.12 427 ASP A C 1
ATOM 3151 O O . ASP A 1 427 ? 15.355 8.443 16.189 1.00 85.12 427 ASP A O 1
ATOM 3155 N N . LEU A 1 428 ? 16.665 6.620 16.114 1.00 92.12 428 LEU A N 1
ATOM 3156 C CA . LEU A 1 428 ? 15.958 5.870 17.159 1.00 92.12 428 LEU A CA 1
ATOM 3157 C C . LEU A 1 428 ? 16.919 5.611 18.319 1.00 92.12 428 LEU A C 1
ATOM 3159 O O . LEU A 1 428 ? 17.992 5.037 18.121 1.00 92.12 428 LEU A O 1
ATOM 3163 N N . GLU A 1 429 ? 16.520 5.957 19.544 1.00 94.75 429 GLU A N 1
ATOM 3164 C CA . GLU A 1 429 ? 17.344 5.725 20.729 1.00 94.75 429 GLU A CA 1
ATOM 3165 C C . GLU A 1 429 ? 17.560 4.219 20.927 1.00 94.75 429 GLU A C 1
ATOM 3167 O O . GLU A 1 429 ? 16.615 3.470 21.198 1.00 94.75 429 GLU A O 1
ATOM 3172 N N . ARG A 1 430 ? 18.818 3.783 20.791 1.00 94.81 430 ARG A N 1
ATOM 3173 C CA . ARG A 1 430 ? 19.249 2.394 20.975 1.00 94.81 430 ARG A CA 1
ATOM 3174 C C . ARG A 1 430 ? 19.594 2.117 22.434 1.00 94.81 430 ARG A C 1
ATOM 3176 O O . ARG A 1 430 ? 20.550 2.679 22.966 1.00 94.81 430 ARG A O 1
ATOM 3183 N N . ARG A 1 431 ? 18.887 1.166 23.044 1.00 94.19 431 ARG A N 1
ATOM 3184 C CA . ARG A 1 431 ? 19.191 0.611 24.372 1.00 94.19 431 ARG A CA 1
ATOM 3185 C C . ARG A 1 431 ? 19.463 -0.885 24.251 1.00 94.19 431 ARG A C 1
ATOM 3187 O O . ARG A 1 431 ? 18.845 -1.573 23.443 1.00 94.19 431 ARG A O 1
ATOM 3194 N N . GLU A 1 432 ? 20.385 -1.412 25.051 1.00 91.19 432 GLU A N 1
ATOM 3195 C CA . GLU A 1 432 ? 20.676 -2.848 25.068 1.00 91.19 432 GLU A CA 1
ATOM 3196 C C . GLU A 1 432 ? 20.345 -3.472 26.420 1.00 91.19 432 GLU A C 1
ATOM 3198 O O . GLU A 1 432 ? 20.791 -3.018 27.474 1.00 91.19 432 GLU A O 1
ATOM 3203 N N . HIS A 1 433 ? 19.570 -4.552 26.370 1.00 88.00 433 HIS A N 1
ATOM 3204 C CA . HIS A 1 433 ? 19.001 -5.225 27.527 1.00 88.00 433 HIS A CA 1
ATOM 3205 C C . HIS A 1 433 ? 19.369 -6.705 27.474 1.00 88.00 433 HIS A C 1
ATOM 3207 O O . HIS A 1 433 ? 18.541 -7.543 27.145 1.00 88.00 433 HIS A O 1
ATOM 3213 N N . GLY A 1 434 ? 20.637 -7.023 27.756 1.00 86.50 434 GLY A N 1
ATOM 3214 C CA . GLY A 1 434 ? 21.132 -8.403 27.789 1.00 86.50 434 GLY A CA 1
ATOM 3215 C C . GLY A 1 434 ? 20.977 -9.117 26.444 1.00 86.50 434 GLY A C 1
ATOM 3216 O O . GLY A 1 434 ? 21.753 -8.860 25.519 1.00 86.50 434 GLY A O 1
ATOM 3217 N N . ASP A 1 435 ? 19.968 -9.986 26.365 1.00 87.94 435 ASP A N 1
ATOM 3218 C CA . ASP A 1 435 ? 19.537 -10.781 25.209 1.00 87.94 435 ASP A CA 1
ATOM 3219 C C . ASP A 1 435 ? 18.751 -9.983 24.153 1.00 87.94 435 ASP A C 1
ATOM 3221 O O . ASP A 1 435 ? 18.415 -10.535 23.107 1.00 87.94 435 ASP A O 1
ATOM 3225 N N . ARG A 1 436 ? 18.477 -8.691 24.384 1.00 91.88 436 ARG A N 1
ATOM 3226 C CA . ARG A 1 436 ? 17.675 -7.837 23.491 1.00 91.88 436 ARG A CA 1
ATOM 3227 C C . ARG A 1 436 ? 18.328 -6.508 23.129 1.00 91.88 436 ARG A C 1
ATOM 3229 O O . ARG A 1 436 ? 19.128 -5.958 23.892 1.00 91.88 436 ARG A O 1
ATOM 3236 N N . ILE A 1 437 ? 17.936 -5.974 21.974 1.00 94.12 437 ILE A N 1
ATOM 3237 C CA . ILE A 1 437 ? 18.129 -4.568 21.591 1.00 94.12 437 ILE A CA 1
ATOM 3238 C C . ILE A 1 437 ? 16.755 -3.903 21.520 1.00 94.12 437 ILE A C 1
ATOM 3240 O O . ILE A 1 437 ? 15.829 -4.449 20.927 1.00 94.12 437 ILE A O 1
ATOM 3244 N N . GLU A 1 438 ? 16.630 -2.728 22.121 1.00 95.44 438 GLU A N 1
ATOM 3245 C CA . GLU A 1 438 ? 15.485 -1.834 21.989 1.00 95.44 438 GLU A CA 1
ATOM 3246 C C . GLU A 1 438 ? 15.895 -0.633 21.127 1.00 95.44 438 GLU A C 1
ATOM 3248 O O . GLU A 1 438 ? 16.960 -0.052 21.334 1.00 95.44 438 GLU A O 1
ATOM 3253 N N . LEU A 1 439 ? 15.055 -0.270 20.161 1.00 96.19 439 LEU A N 1
ATOM 3254 C CA . LEU A 1 439 ? 15.142 0.962 19.377 1.00 96.19 439 LEU A CA 1
ATOM 3255 C C . LEU A 1 439 ? 13.837 1.728 19.602 1.00 96.19 439 LEU A C 1
ATOM 3257 O O . LEU A 1 439 ? 12.766 1.169 19.348 1.00 96.19 439 LEU A O 1
ATOM 3261 N N . SER A 1 440 ? 13.894 2.970 20.086 1.00 96.12 440 SER A N 1
ATOM 3262 C CA . SER A 1 440 ? 12.680 3.734 20.421 1.00 96.12 440 SER A CA 1
ATOM 3263 C C . SER A 1 440 ? 12.711 5.201 19.996 1.00 96.12 440 SER A C 1
ATOM 3265 O O . SER A 1 440 ? 13.759 5.836 20.059 1.00 96.12 440 SER A O 1
ATOM 3267 N N . ALA A 1 441 ? 11.548 5.743 19.641 1.00 94.75 441 ALA A N 1
ATOM 3268 C CA . ALA A 1 441 ? 11.305 7.175 19.480 1.00 94.75 441 ALA A CA 1
ATOM 3269 C C . ALA A 1 441 ? 9.975 7.567 20.144 1.00 94.75 441 ALA A C 1
ATOM 3271 O O . ALA A 1 441 ? 9.029 6.776 20.166 1.00 94.75 441 ALA A O 1
ATOM 3272 N N . HIS A 1 442 ? 9.916 8.792 20.668 1.00 95.31 442 HIS A N 1
ATOM 3273 C CA . HIS A 1 442 ? 8.715 9.408 21.235 1.00 95.31 442 HIS A CA 1
ATOM 3274 C C . HIS A 1 442 ? 8.568 10.824 20.676 1.00 95.31 442 HIS A C 1
ATOM 3276 O O . HIS A 1 442 ? 9.519 11.600 20.730 1.00 95.31 442 HIS A O 1
ATOM 3282 N N . GLU A 1 443 ? 7.392 11.148 20.140 1.00 92.75 443 GLU A N 1
ATOM 3283 C CA . GLU A 1 443 ? 7.100 12.434 19.495 1.00 92.75 443 GLU A CA 1
ATOM 3284 C C . GLU A 1 443 ? 5.717 12.973 19.895 1.00 92.75 443 GLU A C 1
ATOM 3286 O O . GLU A 1 443 ? 4.823 12.217 20.286 1.00 92.75 443 GLU A O 1
ATOM 3291 N N . ARG A 1 444 ? 5.516 14.294 19.779 1.00 93.94 444 ARG A N 1
ATOM 3292 C CA . ARG A 1 444 ? 4.244 14.973 20.108 1.00 93.94 444 ARG A CA 1
ATOM 3293 C C . ARG A 1 444 ? 3.773 15.896 18.997 1.00 93.94 444 ARG A C 1
ATOM 3295 O O . ARG A 1 444 ? 4.581 16.595 18.393 1.00 93.94 444 ARG A O 1
ATOM 3302 N N . GLU A 1 445 ? 2.459 15.928 18.767 1.00 89.69 445 GLU A N 1
ATOM 3303 C CA . GLU A 1 445 ? 1.834 16.579 17.599 1.00 89.69 445 GLU A CA 1
ATOM 3304 C C . GLU A 1 445 ? 2.502 16.144 16.272 1.00 89.69 445 GLU A C 1
ATOM 3306 O O . GLU A 1 445 ? 2.619 16.914 15.309 1.00 89.69 445 GLU A O 1
ATOM 3311 N N . PHE A 1 446 ? 2.954 14.885 16.251 1.00 87.81 446 PHE A N 1
ATOM 3312 C CA . PHE A 1 446 ? 3.784 14.283 15.219 1.00 87.81 446 PHE A CA 1
ATOM 3313 C C . PHE A 1 446 ? 3.034 14.233 13.890 1.00 87.81 446 PHE A C 1
ATOM 3315 O O . PHE A 1 446 ? 1.925 13.704 13.806 1.00 87.81 446 PHE A O 1
ATOM 3322 N N . ARG A 1 447 ? 3.650 14.770 12.837 1.00 84.38 447 ARG A N 1
ATOM 3323 C CA . ARG A 1 447 ? 3.162 14.671 11.459 1.00 84.38 447 ARG A CA 1
ATOM 3324 C C . ARG A 1 447 ? 4.150 13.832 10.657 1.00 84.38 447 ARG A C 1
ATOM 3326 O O . ARG A 1 447 ? 5.169 14.380 10.236 1.00 84.38 447 ARG A O 1
ATOM 3333 N N . PRO A 1 448 ? 3.892 12.529 10.460 1.00 77.62 448 PRO A N 1
ATOM 3334 C CA . PRO A 1 448 ? 4.761 11.717 9.626 1.00 77.62 448 PRO A CA 1
ATOM 3335 C C . PRO A 1 448 ? 4.801 12.238 8.183 1.00 77.62 448 PRO A C 1
ATOM 3337 O O . PRO A 1 448 ? 3.825 12.789 7.669 1.00 77.62 448 PRO A O 1
ATOM 3340 N N . VAL A 1 449 ? 5.958 12.058 7.547 1.00 73.31 449 VAL A N 1
ATOM 3341 C CA . VAL A 1 449 ? 6.203 12.325 6.115 1.00 73.31 449 VAL A CA 1
ATOM 3342 C C . VAL A 1 449 ? 6.966 11.174 5.438 1.00 73.31 449 VAL A C 1
ATOM 3344 O O . VAL A 1 449 ? 7.270 11.233 4.253 1.00 73.31 449 VAL A O 1
ATOM 3347 N N . HIS A 1 450 ? 7.282 10.123 6.196 1.00 74.31 450 HIS A N 1
ATOM 3348 C CA . HIS A 1 450 ? 7.966 8.904 5.777 1.00 74.31 450 HIS A CA 1
ATOM 3349 C C . HIS A 1 450 ? 7.574 7.761 6.728 1.00 74.31 450 HIS A C 1
ATOM 3351 O O . HIS A 1 450 ? 7.123 7.999 7.853 1.00 74.31 450 HIS A O 1
ATOM 3357 N N . ASP A 1 451 ? 7.789 6.520 6.299 1.00 82.00 451 ASP A N 1
ATOM 3358 C CA . ASP A 1 451 ? 7.645 5.341 7.156 1.00 82.00 451 ASP A CA 1
ATOM 3359 C C . ASP A 1 451 ? 8.729 5.304 8.246 1.00 82.00 451 ASP A C 1
ATOM 3361 O O . ASP A 1 451 ? 9.800 5.909 8.115 1.00 82.00 451 ASP A O 1
ATOM 3365 N N . LEU A 1 452 ? 8.484 4.532 9.307 1.00 86.94 452 LEU A N 1
ATOM 3366 C CA . LEU A 1 452 ? 9.511 4.169 10.288 1.00 86.94 452 LEU A CA 1
ATOM 3367 C C . LEU A 1 452 ? 9.920 2.710 10.116 1.00 86.94 452 LEU A C 1
ATOM 3369 O O . LEU A 1 452 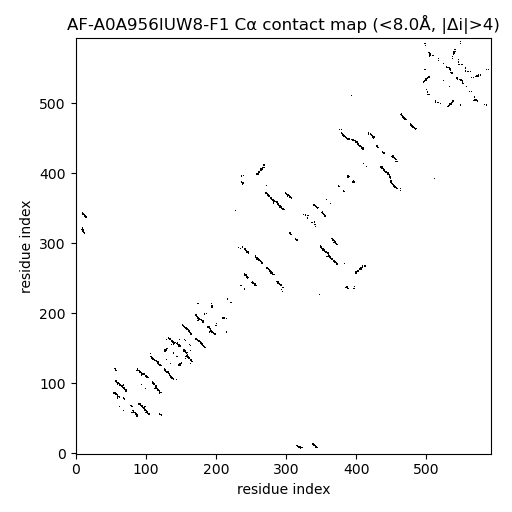? 9.138 1.871 9.672 1.00 86.94 452 LEU A O 1
ATOM 3373 N N . GLY A 1 453 ? 11.156 2.369 10.469 1.00 89.38 453 GLY A N 1
ATOM 3374 C CA . GLY A 1 453 ? 11.607 0.993 10.335 1.00 89.38 453 GLY A CA 1
ATOM 3375 C C . GLY A 1 453 ? 13.082 0.765 10.598 1.00 89.38 453 GLY A C 1
ATOM 3376 O O . GLY A 1 453 ? 13.846 1.687 10.881 1.00 89.38 453 GLY A O 1
ATOM 3377 N N . VAL A 1 454 ? 13.452 -0.507 10.484 1.00 92.25 454 VAL A N 1
ATOM 3378 C CA . VAL A 1 454 ? 14.789 -1.024 10.765 1.00 92.25 454 VAL A CA 1
ATOM 3379 C C . VAL A 1 454 ? 15.193 -1.929 9.609 1.00 92.25 454 VAL A C 1
ATOM 3381 O O . VAL A 1 454 ? 14.419 -2.796 9.198 1.00 92.25 454 VAL A O 1
ATOM 3384 N N . ASP A 1 455 ? 16.401 -1.726 9.096 1.00 90.88 455 ASP A N 1
ATOM 3385 C CA . ASP A 1 455 ? 17.075 -2.674 8.217 1.00 90.88 455 ASP A CA 1
ATOM 3386 C C . ASP A 1 455 ? 18.121 -3.436 9.046 1.00 90.88 455 ASP A C 1
ATOM 3388 O O . ASP A 1 455 ? 19.022 -2.836 9.643 1.00 90.88 455 ASP A O 1
ATOM 3392 N N . ILE A 1 456 ? 17.962 -4.759 9.109 1.00 90.38 456 ILE A N 1
ATOM 3393 C CA . ILE A 1 456 ? 18.813 -5.691 9.856 1.00 90.38 456 ILE A CA 1
ATOM 3394 C C . ILE A 1 456 ? 19.700 -6.421 8.838 1.00 90.38 456 ILE A C 1
ATOM 3396 O O . ILE A 1 456 ? 19.156 -7.181 8.034 1.00 90.38 456 ILE A O 1
ATOM 3400 N N . PRO A 1 457 ? 21.030 -6.215 8.818 1.00 87.06 457 PRO A N 1
ATOM 3401 C CA . PRO A 1 457 ? 21.916 -6.895 7.873 1.00 87.06 457 PRO A CA 1
ATOM 3402 C C . PRO A 1 457 ? 21.801 -8.425 7.930 1.00 87.06 457 PRO A C 1
ATOM 3404 O O . PRO A 1 457 ? 21.600 -8.993 8.999 1.00 87.06 457 PRO A O 1
ATOM 3407 N N . LEU A 1 458 ? 21.959 -9.099 6.789 1.00 77.94 458 LEU A N 1
ATOM 3408 C CA . LEU A 1 458 ? 22.003 -10.564 6.712 1.00 77.94 458 LEU A CA 1
ATOM 3409 C C . LEU A 1 458 ? 23.406 -11.060 6.325 1.00 77.94 458 LEU A C 1
ATOM 3411 O O . LEU A 1 458 ? 23.988 -10.529 5.371 1.00 77.94 458 LEU A O 1
ATOM 3415 N N . PRO A 1 459 ? 23.939 -12.107 6.983 1.00 75.50 459 PRO A N 1
ATOM 3416 C CA . PRO A 1 459 ? 25.181 -12.741 6.555 1.00 75.50 459 PRO A CA 1
ATOM 3417 C C . PRO A 1 459 ? 25.004 -13.450 5.194 1.00 75.50 459 PRO A C 1
ATOM 3419 O O . PRO A 1 459 ? 23.877 -13.709 4.756 1.00 75.50 459 PRO A O 1
ATOM 3422 N N . PRO A 1 460 ? 26.101 -13.767 4.480 1.00 73.06 460 PRO A N 1
ATOM 3423 C CA . PRO A 1 460 ? 26.042 -14.408 3.162 1.00 73.06 460 PRO A CA 1
ATOM 3424 C C . PRO A 1 460 ? 25.322 -15.769 3.126 1.00 73.06 460 PRO A C 1
ATOM 3426 O O . PRO A 1 460 ? 24.707 -16.098 2.107 1.00 73.06 460 PRO A O 1
ATOM 3429 N N . GLU A 1 461 ? 25.374 -16.559 4.202 1.00 71.62 461 GLU A N 1
ATOM 3430 C CA . GLU A 1 461 ? 24.590 -17.791 4.351 1.00 71.62 461 GLU A CA 1
ATOM 3431 C C . GLU A 1 461 ? 23.073 -17.527 4.391 1.00 71.62 461 GLU A C 1
ATOM 3433 O O . GLU A 1 461 ? 22.369 -17.909 3.447 1.00 71.62 461 GLU A O 1
ATOM 3438 N N . ASP A 1 462 ? 22.588 -16.822 5.419 1.00 70.81 462 ASP A N 1
ATOM 3439 C CA . ASP A 1 462 ? 21.155 -16.648 5.706 1.00 70.81 462 ASP A CA 1
ATOM 3440 C C . ASP A 1 462 ? 20.391 -15.906 4.608 1.00 70.81 462 ASP A C 1
ATOM 3442 O O . ASP A 1 462 ? 19.167 -16.026 4.523 1.00 70.81 462 ASP A O 1
ATOM 3446 N N . ARG A 1 463 ? 21.077 -15.138 3.749 1.00 70.00 463 ARG A N 1
ATOM 3447 C CA . ARG A 1 463 ? 20.452 -14.491 2.583 1.00 70.00 463 ARG A CA 1
ATOM 3448 C C . ARG A 1 463 ? 19.761 -15.491 1.657 1.00 70.00 463 ARG A C 1
ATOM 3450 O O . ARG A 1 463 ? 18.624 -15.253 1.259 1.00 70.00 463 ARG A O 1
ATOM 3457 N N . ARG A 1 464 ? 20.437 -16.595 1.321 1.00 72.69 464 ARG A N 1
ATOM 3458 C CA . ARG A 1 464 ? 19.988 -17.543 0.280 1.00 72.69 464 ARG A CA 1
ATOM 3459 C C . ARG A 1 464 ? 18.986 -18.562 0.799 1.00 72.69 464 ARG A C 1
ATOM 3461 O O . ARG A 1 464 ? 18.038 -18.904 0.097 1.00 72.69 464 ARG A O 1
ATOM 3468 N N . MET A 1 465 ? 19.207 -19.060 2.010 1.00 74.56 465 MET A N 1
ATOM 3469 C CA . MET A 1 465 ? 18.338 -20.035 2.654 1.00 74.56 465 MET A CA 1
ATOM 3470 C C . MET A 1 465 ? 18.294 -19.749 4.149 1.00 74.56 465 MET A C 1
ATOM 3472 O O . MET A 1 465 ? 19.326 -19.770 4.809 1.00 74.56 465 MET A O 1
ATOM 3476 N N . HIS A 1 466 ? 17.091 -19.534 4.672 1.00 73.62 466 HIS A N 1
ATOM 3477 C CA . HIS A 1 466 ? 16.821 -19.424 6.103 1.00 73.62 466 HIS A CA 1
ATOM 3478 C C . HIS A 1 466 ? 15.845 -20.520 6.506 1.00 73.62 466 HIS A C 1
ATOM 3480 O O . HIS A 1 466 ? 14.854 -20.748 5.807 1.00 73.62 466 HIS A O 1
ATOM 3486 N N . ALA A 1 467 ? 16.115 -21.177 7.628 1.00 76.75 467 ALA A N 1
ATOM 3487 C CA . ALA A 1 467 ? 15.248 -22.195 8.199 1.00 76.75 467 ALA A CA 1
ATOM 3488 C C . ALA A 1 467 ? 15.137 -21.984 9.711 1.00 76.75 467 ALA A C 1
ATOM 3490 O O . ALA A 1 467 ? 16.144 -22.004 10.412 1.00 76.75 467 ALA A O 1
ATOM 3491 N N . GLU A 1 468 ? 13.914 -21.822 10.204 1.00 71.50 468 GLU A N 1
ATOM 3492 C CA . GLU A 1 468 ? 13.610 -21.688 11.632 1.00 71.50 468 GLU A CA 1
ATOM 3493 C C . GLU A 1 468 ? 12.564 -22.730 12.048 1.00 71.50 468 GLU A C 1
ATOM 3495 O O . GLU A 1 468 ? 11.712 -23.136 11.252 1.00 71.50 468 GLU A O 1
ATOM 3500 N N . THR A 1 469 ? 12.632 -23.179 13.302 1.00 77.56 469 THR A N 1
ATOM 3501 C CA . THR A 1 469 ? 11.706 -24.165 13.877 1.00 77.56 469 THR A CA 1
ATOM 3502 C C . THR A 1 469 ? 11.134 -23.636 15.182 1.00 77.56 469 THR A C 1
ATOM 3504 O O . THR A 1 469 ? 11.891 -23.348 16.107 1.00 77.56 469 THR A O 1
ATOM 3507 N N . HIS A 1 470 ? 9.811 -23.555 15.278 1.00 70.31 470 HIS A N 1
ATOM 3508 C CA . HIS A 1 470 ? 9.109 -23.043 16.451 1.00 70.31 470 HIS A CA 1
ATOM 3509 C C . HIS A 1 470 ? 8.289 -24.152 17.115 1.00 70.31 470 HIS A C 1
ATOM 3511 O O . HIS A 1 470 ? 7.620 -24.924 16.432 1.00 70.31 470 HIS A O 1
ATOM 3517 N N . LEU A 1 471 ? 8.309 -24.219 18.446 1.00 72.75 471 LEU A N 1
ATOM 3518 C CA . LEU A 1 471 ? 7.453 -25.112 19.227 1.00 72.75 471 LEU A CA 1
ATOM 3519 C C . LEU A 1 471 ? 6.452 -24.257 20.005 1.00 72.75 471 LEU A C 1
ATOM 3521 O O . LEU A 1 471 ? 6.839 -23.569 20.951 1.00 72.75 471 LEU A O 1
ATOM 3525 N N . ASP A 1 472 ? 5.184 -24.290 19.596 1.00 58.22 472 ASP A N 1
ATOM 3526 C CA . ASP A 1 472 ? 4.129 -23.524 20.263 1.00 58.22 472 ASP A CA 1
ATOM 3527 C C . ASP A 1 472 ? 3.751 -24.165 21.615 1.00 58.22 472 ASP A C 1
ATOM 3529 O O . ASP A 1 472 ? 4.072 -25.317 21.925 1.00 58.22 472 ASP A O 1
ATOM 3533 N N . ARG A 1 473 ? 3.059 -23.394 22.454 1.00 61.72 473 ARG A N 1
ATOM 3534 C CA . ARG A 1 473 ? 2.684 -23.715 23.838 1.00 61.72 473 ARG A CA 1
ATOM 3535 C C . ARG A 1 473 ? 1.724 -24.898 23.966 1.00 61.72 473 ARG A C 1
ATOM 3537 O O . ARG A 1 473 ? 1.576 -25.422 25.069 1.00 61.72 473 ARG A O 1
ATOM 3544 N N . ASP A 1 474 ? 1.071 -25.304 22.880 1.00 71.94 474 ASP A N 1
ATOM 3545 C CA . ASP A 1 474 ? 0.245 -26.513 22.811 1.00 71.94 474 ASP A CA 1
ATOM 3546 C C . ASP A 1 474 ? 1.053 -27.784 22.468 1.00 71.94 474 ASP A C 1
ATOM 3548 O O . ASP A 1 474 ? 0.520 -28.893 22.541 1.00 71.94 474 ASP A O 1
ATOM 3552 N N . GLY A 1 475 ? 2.342 -27.634 22.141 1.00 77.81 475 GLY A N 1
ATOM 3553 C CA . GLY A 1 475 ? 3.247 -28.708 21.744 1.00 77.81 475 GLY A CA 1
ATOM 3554 C C . GLY A 1 475 ? 3.315 -28.969 20.236 1.00 77.81 475 GLY A C 1
ATOM 3555 O O . GLY A 1 475 ? 3.995 -29.917 19.834 1.00 77.81 475 GLY A O 1
ATOM 3556 N N . GLN A 1 476 ? 2.651 -28.173 19.389 1.00 69.75 476 GLN A N 1
ATOM 3557 C CA . GLN A 1 476 ? 2.798 -28.285 17.936 1.00 69.75 476 GLN A CA 1
ATOM 3558 C C . GLN A 1 476 ? 4.127 -27.684 17.461 1.00 69.75 476 GLN A C 1
ATOM 3560 O O . GLN A 1 476 ? 4.484 -26.550 17.785 1.00 69.75 476 GLN A O 1
ATOM 3565 N N . ALA A 1 477 ? 4.863 -28.471 16.674 1.00 80.50 477 ALA A N 1
ATOM 3566 C CA . ALA A 1 477 ? 6.112 -28.063 16.049 1.00 80.50 477 ALA A CA 1
ATOM 3567 C C . ALA A 1 477 ? 5.848 -27.524 14.636 1.00 80.50 477 ALA A C 1
ATOM 3569 O O . ALA A 1 477 ? 5.360 -28.244 13.761 1.00 80.50 477 ALA A O 1
ATOM 3570 N N . TYR A 1 478 ? 6.216 -26.268 14.423 1.00 74.75 478 TYR A N 1
ATOM 3571 C CA . TYR A 1 478 ? 6.158 -25.553 13.156 1.00 74.75 478 TYR A CA 1
ATOM 3572 C C . TYR A 1 478 ? 7.574 -25.343 12.616 1.00 74.75 478 TYR A C 1
ATOM 3574 O O . TYR A 1 478 ? 8.548 -25.305 13.370 1.00 74.75 478 TYR A O 1
ATOM 3582 N N . PHE A 1 479 ? 7.697 -25.161 11.305 1.00 80.12 479 PHE A N 1
ATOM 3583 C CA . PHE A 1 479 ? 8.942 -24.725 10.685 1.00 80.12 479 PHE A CA 1
ATOM 3584 C C . PHE A 1 479 ? 8.651 -23.784 9.516 1.00 80.12 479 PHE A C 1
ATOM 3586 O O . PHE A 1 479 ? 7.661 -23.963 8.804 1.00 80.12 479 PHE A O 1
ATOM 3593 N N . MET A 1 480 ? 9.529 -22.807 9.307 1.00 72.88 480 MET A N 1
ATOM 3594 C CA . MET A 1 480 ? 9.547 -21.970 8.109 1.00 72.88 480 MET A CA 1
ATOM 3595 C C . MET A 1 480 ? 10.859 -22.212 7.370 1.00 72.88 480 MET A C 1
ATOM 3597 O O . MET A 1 480 ? 11.920 -22.277 7.985 1.00 72.88 480 MET A O 1
ATOM 3601 N N . VAL A 1 481 ? 10.786 -22.324 6.044 1.00 80.62 481 VAL A N 1
ATOM 3602 C CA . VAL A 1 481 ? 11.955 -22.327 5.159 1.00 80.62 481 VAL A CA 1
ATOM 3603 C C . VAL A 1 481 ? 11.729 -21.277 4.079 1.00 80.62 481 VAL A C 1
ATOM 3605 O O . VAL A 1 481 ? 10.781 -21.381 3.303 1.00 80.62 481 VAL A O 1
ATOM 3608 N N . ALA A 1 482 ? 12.606 -20.279 4.030 1.00 71.56 482 ALA A N 1
ATOM 3609 C CA . ALA A 1 482 ? 12.646 -19.270 2.979 1.00 71.56 482 ALA A CA 1
ATOM 3610 C C . ALA A 1 482 ? 13.876 -19.525 2.100 1.00 71.56 482 ALA A C 1
ATOM 3612 O O . ALA A 1 482 ? 14.991 -19.609 2.615 1.00 71.56 482 ALA A O 1
ATOM 3613 N N . VAL A 1 483 ? 13.678 -19.647 0.784 1.00 76.69 483 VAL A N 1
ATOM 3614 C CA . VAL A 1 483 ? 14.753 -19.870 -0.195 1.00 76.69 483 VAL A CA 1
ATOM 3615 C C . VAL A 1 483 ? 14.678 -18.803 -1.276 1.00 76.69 483 VAL A C 1
ATOM 3617 O O . VAL A 1 483 ? 13.646 -18.659 -1.930 1.00 76.69 483 VAL A O 1
ATOM 3620 N N . GLN A 1 484 ? 15.786 -18.103 -1.493 1.00 71.19 484 GLN A N 1
ATOM 3621 C CA . GLN A 1 484 ? 16.014 -17.286 -2.677 1.00 71.19 484 GLN A CA 1
ATOM 3622 C C . GLN A 1 484 ? 16.889 -18.106 -3.639 1.00 71.19 484 GLN A C 1
ATOM 3624 O O . GLN A 1 484 ? 18.084 -18.264 -3.376 1.00 71.19 484 GLN A O 1
ATOM 3629 N N . PRO A 1 485 ? 16.319 -18.699 -4.707 1.00 70.50 485 PRO A N 1
ATOM 3630 C CA . PRO A 1 485 ? 17.094 -19.501 -5.642 1.00 70.50 485 PRO A CA 1
ATOM 3631 C C . PRO A 1 485 ? 18.063 -18.615 -6.424 1.00 70.50 485 PRO A C 1
ATOM 3633 O O . PRO A 1 485 ? 17.695 -17.538 -6.891 1.00 70.50 485 PRO A O 1
ATOM 3636 N N . ASP A 1 486 ? 19.286 -19.105 -6.607 1.00 65.38 486 ASP A N 1
ATOM 3637 C CA . ASP A 1 486 ? 20.203 -18.545 -7.592 1.00 65.38 486 ASP A CA 1
ATOM 3638 C C . ASP A 1 486 ? 19.689 -18.927 -8.987 1.00 65.38 486 ASP A C 1
ATOM 3640 O O . ASP A 1 486 ? 19.665 -20.104 -9.362 1.00 65.38 486 ASP A O 1
ATOM 3644 N N . LEU A 1 487 ? 19.188 -17.930 -9.713 1.00 71.44 487 LEU A N 1
ATOM 3645 C CA . LEU A 1 487 ? 18.777 -18.046 -11.104 1.00 71.44 487 LEU A CA 1
ATOM 3646 C C . LEU A 1 487 ? 19.849 -17.344 -11.943 1.00 71.44 487 LEU A C 1
ATOM 3648 O O . LEU A 1 487 ? 19.765 -16.123 -12.095 1.00 71.44 487 LEU A O 1
ATOM 3652 N N . PRO A 1 488 ? 20.840 -18.077 -12.490 1.00 66.69 488 PRO A N 1
ATOM 3653 C CA . PRO A 1 488 ? 21.867 -17.508 -13.352 1.00 66.69 488 PRO A CA 1
ATOM 3654 C C . PRO A 1 488 ? 21.263 -17.144 -14.713 1.00 66.69 488 PRO A C 1
ATOM 3656 O O . PRO A 1 488 ? 21.428 -17.841 -15.716 1.00 66.69 488 PRO A O 1
ATOM 3659 N N . LEU A 1 489 ? 20.533 -16.031 -14.729 1.00 64.12 489 LEU A N 1
ATOM 3660 C CA . LEU A 1 489 ? 20.279 -15.255 -15.929 1.00 64.12 489 LEU A CA 1
ATOM 3661 C C . LEU A 1 489 ? 21.646 -14.816 -16.461 1.00 64.12 489 LEU A C 1
ATOM 3663 O O . LEU A 1 489 ? 22.469 -14.298 -15.704 1.00 64.12 489 LEU A O 1
ATOM 3667 N N . ALA A 1 490 ? 21.907 -15.049 -17.746 1.00 66.62 490 ALA A N 1
ATOM 3668 C CA . ALA A 1 490 ? 23.073 -14.455 -18.381 1.00 66.62 490 ALA A CA 1
ATOM 3669 C C . ALA A 1 490 ? 22.950 -12.929 -18.272 1.00 66.62 490 ALA A C 1
ATOM 3671 O O . ALA A 1 490 ? 21.867 -12.392 -18.517 1.00 66.62 490 ALA A O 1
ATOM 3672 N N . ALA A 1 491 ? 24.037 -12.255 -17.894 1.00 63.38 491 ALA A N 1
ATOM 3673 C CA . ALA A 1 491 ? 24.091 -10.804 -17.972 1.00 63.38 491 ALA A CA 1
ATOM 3674 C C . ALA A 1 491 ? 23.841 -10.399 -19.430 1.00 63.38 491 ALA A C 1
ATOM 3676 O O . ALA A 1 491 ? 24.449 -10.946 -20.354 1.00 63.38 491 ALA A O 1
ATOM 3677 N N . ASP A 1 492 ? 22.878 -9.507 -19.633 1.00 65.38 492 ASP A N 1
ATOM 3678 C CA . ASP A 1 492 ? 22.583 -8.967 -20.950 1.00 65.38 492 ASP A CA 1
ATOM 3679 C C . ASP A 1 492 ? 23.501 -7.763 -21.154 1.00 65.38 492 ASP A C 1
ATOM 3681 O O . ASP A 1 492 ? 23.102 -6.628 -20.918 1.00 65.38 492 ASP A O 1
ATOM 3685 N N . ASP A 1 493 ? 24.755 -8.031 -21.540 1.00 69.50 493 ASP A N 1
ATOM 3686 C CA . ASP A 1 493 ? 25.832 -7.042 -21.742 1.00 69.50 493 ASP A CA 1
ATOM 3687 C C . ASP A 1 493 ? 25.562 -6.086 -22.938 1.00 69.50 493 ASP A C 1
ATOM 3689 O O . ASP A 1 493 ? 26.481 -5.563 -23.572 1.00 69.50 493 ASP A O 1
ATOM 3693 N N . ARG A 1 494 ? 24.291 -5.896 -23.313 1.00 81.44 494 ARG A N 1
ATOM 3694 C CA . ARG A 1 494 ? 23.844 -4.958 -24.340 1.00 81.44 494 ARG A CA 1
ATOM 3695 C C . ARG A 1 494 ? 23.590 -3.588 -23.703 1.00 81.44 494 ARG A C 1
ATOM 3697 O O . ARG A 1 494 ? 22.849 -3.519 -22.723 1.00 81.44 494 ARG A O 1
ATOM 3704 N N . PRO A 1 495 ? 24.111 -2.500 -24.296 1.00 84.12 495 PRO A N 1
ATOM 3705 C CA . PRO A 1 495 ? 23.801 -1.141 -23.869 1.00 84.12 495 PRO A CA 1
ATOM 3706 C C . PRO A 1 495 ? 22.299 -0.897 -23.747 1.00 84.12 495 PRO A C 1
ATOM 3708 O O . PRO A 1 495 ? 21.539 -1.199 -24.674 1.00 84.12 495 PRO A O 1
ATOM 3711 N N . THR A 1 496 ? 21.874 -0.336 -22.618 1.00 87.56 496 THR A N 1
ATOM 3712 C CA . THR A 1 496 ? 20.470 -0.031 -22.351 1.00 87.56 496 THR A CA 1
ATOM 3713 C C . THR A 1 496 ? 20.204 1.463 -22.539 1.00 87.56 496 THR A C 1
ATOM 3715 O O . THR A 1 496 ? 20.994 2.331 -22.164 1.00 87.56 496 THR A O 1
ATOM 3718 N N . HIS A 1 497 ? 19.073 1.774 -23.173 1.00 90.94 497 HIS A N 1
ATOM 3719 C CA . HIS A 1 497 ? 18.622 3.140 -23.415 1.00 90.94 497 HIS A CA 1
ATOM 3720 C C . HIS A 1 497 ? 17.517 3.505 -22.414 1.00 90.94 497 HIS A C 1
ATOM 3722 O O . HIS A 1 497 ? 16.456 2.880 -22.389 1.00 90.94 497 HIS A O 1
ATOM 3728 N N . TYR A 1 498 ? 17.765 4.523 -21.591 1.00 93.25 498 TYR A N 1
ATOM 3729 C CA . TYR A 1 498 ? 16.887 4.967 -20.510 1.00 93.25 498 TYR A CA 1
ATOM 3730 C C . TYR A 1 498 ? 16.277 6.339 -20.811 1.00 93.25 498 TYR A C 1
ATOM 3732 O O . TYR A 1 498 ? 16.994 7.295 -21.106 1.00 93.25 498 TYR A O 1
ATOM 3740 N N . ALA A 1 499 ? 14.960 6.464 -20.652 1.00 95.00 499 ALA A N 1
ATOM 3741 C CA . ALA A 1 499 ? 14.261 7.746 -20.631 1.00 95.00 499 ALA A CA 1
ATOM 3742 C C . ALA A 1 499 ? 13.631 7.962 -19.250 1.00 95.00 499 ALA A C 1
ATOM 3744 O O . ALA A 1 499 ? 12.636 7.324 -18.904 1.00 95.00 499 ALA A O 1
ATOM 3745 N N . PHE A 1 500 ? 14.213 8.856 -18.451 1.00 95.50 500 PHE A N 1
ATOM 3746 C CA . PHE A 1 500 ? 13.627 9.266 -17.175 1.00 95.50 500 PHE A CA 1
ATOM 3747 C C . PHE A 1 500 ? 12.618 10.385 -17.417 1.00 95.50 500 PHE A C 1
ATOM 3749 O O . PHE A 1 500 ? 12.959 11.396 -18.027 1.00 95.50 500 PHE A O 1
ATOM 3756 N N . VAL A 1 501 ? 11.395 10.227 -16.915 1.00 95.69 501 VAL A N 1
ATOM 3757 C CA . VAL A 1 501 ? 10.329 11.228 -17.049 1.00 95.69 501 VAL A CA 1
ATOM 3758 C C . VAL A 1 501 ? 9.929 11.727 -15.669 1.00 95.69 501 VAL A C 1
ATOM 3760 O O . VAL A 1 501 ? 9.558 10.930 -14.808 1.00 95.69 501 VAL A O 1
ATOM 3763 N N . LEU A 1 502 ? 10.018 13.039 -15.456 1.00 93.62 502 LEU A N 1
ATOM 3764 C CA . LEU A 1 502 ? 9.666 13.689 -14.198 1.00 93.62 502 LEU A CA 1
ATOM 3765 C C . LEU A 1 502 ? 8.404 14.537 -14.391 1.00 93.62 502 LEU A C 1
ATOM 3767 O O . LEU A 1 502 ? 8.383 15.453 -15.215 1.00 93.62 502 LEU A O 1
ATOM 3771 N N . ASP A 1 503 ? 7.366 14.248 -13.607 1.00 87.75 503 ASP A N 1
ATOM 3772 C CA . ASP A 1 503 ? 6.131 15.033 -13.576 1.00 87.75 503 ASP A CA 1
ATOM 3773 C C . ASP A 1 503 ? 6.375 16.376 -12.859 1.00 87.75 503 ASP A C 1
ATOM 3775 O O . ASP A 1 503 ? 6.633 16.420 -11.650 1.00 87.75 503 ASP A O 1
ATOM 3779 N N . ARG A 1 504 ? 6.296 17.478 -13.614 1.00 86.81 504 ARG A N 1
ATOM 3780 C CA . ARG A 1 504 ? 6.392 18.864 -13.123 1.00 86.81 504 ARG A CA 1
ATOM 3781 C C . ARG A 1 504 ? 5.026 19.556 -13.004 1.00 86.81 504 ARG A C 1
ATOM 3783 O O . ARG A 1 504 ? 4.982 20.781 -12.931 1.00 86.81 504 ARG A O 1
ATOM 3790 N N . SER A 1 505 ? 3.919 18.814 -13.012 1.00 76.06 505 SER A N 1
ATOM 3791 C CA . SER A 1 505 ? 2.570 19.359 -12.822 1.00 76.06 505 SER A CA 1
ATOM 3792 C C . SER A 1 505 ? 2.420 20.109 -11.493 1.00 76.06 505 SER A C 1
ATOM 3794 O O . SER A 1 505 ? 3.207 19.954 -10.560 1.00 76.06 505 SER A O 1
ATOM 3796 N N . HIS A 1 506 ? 1.341 20.885 -11.367 1.00 64.81 506 HIS A N 1
ATOM 3797 C CA . HIS A 1 506 ? 0.984 21.592 -10.129 1.00 64.81 506 HIS A CA 1
ATOM 3798 C C . HIS A 1 506 ? 0.769 20.640 -8.921 1.00 64.81 506 HIS A C 1
ATOM 3800 O O . HIS A 1 506 ? 0.739 21.082 -7.772 1.00 64.81 506 HIS A O 1
ATOM 3806 N N . SER A 1 507 ? 0.609 19.335 -9.155 1.00 62.97 507 SER A N 1
ATOM 3807 C CA . SER A 1 507 ? 0.528 18.305 -8.109 1.00 62.97 507 SER A CA 1
ATOM 3808 C C . SER A 1 507 ? 1.863 18.100 -7.385 1.00 62.97 507 SER A C 1
ATOM 3810 O O . SER A 1 507 ? 1.878 17.778 -6.197 1.00 62.97 507 SER A O 1
ATOM 3812 N N . THR A 1 508 ? 2.982 18.273 -8.093 1.00 66.25 508 THR A N 1
ATOM 3813 C CA . THR A 1 508 ? 4.324 17.991 -7.583 1.00 66.25 508 THR A CA 1
ATOM 3814 C C . THR A 1 508 ? 4.837 19.168 -6.756 1.00 66.25 508 THR A C 1
ATOM 3816 O O . THR A 1 508 ? 4.959 20.287 -7.255 1.00 66.25 508 THR A O 1
ATOM 3819 N N . THR A 1 509 ? 5.179 18.936 -5.486 1.00 72.75 509 THR A N 1
ATOM 3820 C CA . THR A 1 509 ? 5.787 19.979 -4.643 1.00 72.75 509 THR A CA 1
ATOM 3821 C C . THR A 1 509 ? 7.277 20.171 -4.976 1.00 72.75 509 THR A C 1
ATOM 3823 O O . THR A 1 509 ? 7.912 19.247 -5.500 1.00 72.75 509 THR A O 1
ATOM 3826 N N . PRO A 1 510 ? 7.888 21.329 -4.650 1.00 70.88 510 PRO A N 1
ATOM 3827 C CA . PRO A 1 510 ? 9.323 21.551 -4.852 1.00 70.88 510 PRO A CA 1
ATOM 3828 C C . PRO A 1 510 ? 10.211 20.500 -4.174 1.00 70.88 510 PRO A C 1
ATOM 3830 O O . PRO A 1 510 ? 11.247 20.120 -4.719 1.00 70.88 510 PRO A O 1
ATOM 3833 N N . GLU A 1 511 ? 9.800 19.999 -3.010 1.00 67.31 511 GLU A N 1
ATOM 3834 C CA . GLU A 1 511 ? 10.507 18.970 -2.244 1.00 67.31 511 GLU A CA 1
ATOM 3835 C C . GLU A 1 511 ? 10.466 17.620 -2.973 1.00 67.31 511 GLU A C 1
ATOM 3837 O O . GLU A 1 511 ? 11.507 16.983 -3.147 1.00 67.31 511 GLU A O 1
ATOM 3842 N N . LEU A 1 512 ? 9.289 17.218 -3.470 1.00 69.38 512 LEU A N 1
ATOM 3843 C CA . LEU A 1 512 ? 9.113 15.989 -4.251 1.00 69.38 512 LEU A CA 1
ATOM 3844 C C . LEU A 1 512 ? 9.871 16.047 -5.579 1.00 69.38 512 LEU A C 1
ATOM 3846 O O . LEU A 1 512 ? 10.564 15.092 -5.930 1.00 69.38 512 LEU A O 1
ATOM 3850 N N . PHE A 1 513 ? 9.809 17.178 -6.286 1.00 77.38 513 PHE A N 1
ATOM 3851 C CA . PHE A 1 513 ? 10.549 17.358 -7.535 1.00 77.38 513 PHE A CA 1
ATOM 3852 C C . PHE A 1 513 ? 12.068 17.350 -7.308 1.00 77.38 513 PHE A C 1
ATOM 3854 O O . PHE A 1 513 ? 12.813 16.773 -8.103 1.00 77.38 513 PHE A O 1
ATOM 3861 N N . THR A 1 514 ? 12.540 17.923 -6.194 1.00 7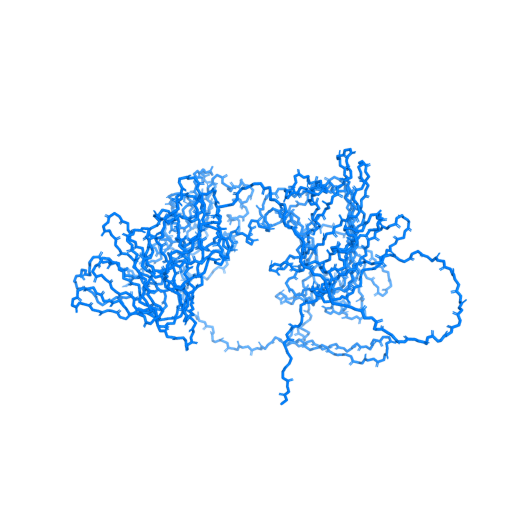8.12 514 THR A N 1
ATOM 3862 C CA . THR A 1 514 ? 13.958 17.874 -5.794 1.00 78.12 514 THR A CA 1
ATOM 3863 C C . THR A 1 514 ? 14.395 16.445 -5.467 1.00 78.12 514 THR A C 1
ATOM 3865 O O . THR A 1 514 ? 15.465 16.020 -5.907 1.00 78.12 514 THR A O 1
ATOM 3868 N N . ALA A 1 515 ? 13.568 15.676 -4.751 1.00 72.50 515 ALA A N 1
ATOM 3869 C CA . ALA A 1 515 ? 13.840 14.271 -4.447 1.00 72.50 515 ALA A CA 1
ATOM 3870 C C . ALA A 1 515 ? 13.879 13.405 -5.721 1.00 72.50 515 ALA A C 1
ATOM 3872 O O . ALA A 1 515 ? 14.835 12.654 -5.917 1.00 72.50 515 ALA A O 1
ATOM 3873 N N . ALA A 1 516 ? 12.903 13.564 -6.622 1.00 78.06 516 ALA A N 1
ATOM 3874 C CA . ALA A 1 516 ? 12.860 12.870 -7.910 1.00 78.06 516 ALA A CA 1
ATOM 3875 C C . ALA A 1 516 ? 14.068 13.221 -8.798 1.00 78.06 516 ALA A C 1
ATOM 3877 O O . ALA A 1 516 ? 14.722 12.326 -9.332 1.00 78.06 516 ALA A O 1
ATOM 3878 N N . SER A 1 517 ? 14.424 14.507 -8.887 1.00 83.81 517 SER A N 1
ATOM 3879 C CA . SER A 1 517 ? 15.611 14.972 -9.621 1.00 83.81 517 SER A CA 1
ATOM 3880 C C . SER A 1 517 ? 16.902 14.378 -9.053 1.00 83.81 517 SER A C 1
ATOM 3882 O O . SER A 1 517 ? 17.751 13.904 -9.806 1.00 83.81 517 SER A O 1
ATOM 3884 N N . SER A 1 518 ? 17.028 14.340 -7.722 1.00 78.56 518 SER A N 1
ATOM 3885 C CA . SER A 1 518 ? 18.191 13.763 -7.032 1.00 78.56 518 SER A CA 1
ATOM 3886 C C . SER A 1 518 ? 18.304 12.254 -7.262 1.00 78.56 518 SER A C 1
ATOM 3888 O O . SER A 1 518 ? 19.404 11.744 -7.467 1.00 78.56 518 SER A O 1
ATOM 3890 N N . LEU A 1 519 ? 17.174 11.538 -7.271 1.00 81.19 519 LEU A N 1
ATOM 3891 C CA . LEU A 1 519 ? 17.124 10.105 -7.565 1.00 81.19 519 LEU A CA 1
ATOM 3892 C C . LEU A 1 519 ? 17.518 9.812 -9.019 1.00 81.19 519 LEU A C 1
ATOM 3894 O O . LEU A 1 519 ? 18.338 8.929 -9.255 1.00 81.19 519 LEU A O 1
ATOM 3898 N N . VAL A 1 520 ? 16.987 10.569 -9.983 1.00 85.38 520 VAL A N 1
ATOM 3899 C CA . VAL A 1 520 ? 17.338 10.421 -11.406 1.00 85.38 520 VAL A CA 1
ATOM 3900 C C . VAL A 1 520 ? 18.824 10.698 -11.639 1.00 85.38 520 VAL A C 1
ATOM 3902 O O . VAL A 1 520 ? 19.474 9.919 -12.329 1.00 85.38 520 VAL A O 1
ATOM 3905 N N . GLN A 1 521 ? 19.395 11.727 -11.007 1.00 82.94 521 GLN A N 1
ATOM 3906 C CA . GLN A 1 521 ? 20.841 11.990 -11.049 1.00 82.94 521 GLN A CA 1
ATOM 3907 C C . GLN A 1 521 ? 21.667 10.852 -10.425 1.00 82.94 521 GLN A C 1
ATOM 3909 O O . GLN A 1 521 ? 22.673 10.438 -10.999 1.00 82.94 521 GLN A O 1
ATOM 3914 N N . ALA A 1 522 ? 21.233 10.301 -9.286 1.00 76.94 522 ALA A N 1
ATOM 3915 C CA . ALA A 1 522 ? 21.925 9.195 -8.622 1.00 76.94 522 ALA A CA 1
ATOM 3916 C C . ALA A 1 522 ? 21.878 7.879 -9.422 1.00 76.94 522 ALA A C 1
ATOM 3918 O O . ALA A 1 522 ? 22.860 7.140 -9.417 1.00 76.94 522 ALA A O 1
ATOM 3919 N N . ILE A 1 523 ? 20.770 7.591 -10.118 1.00 84.69 5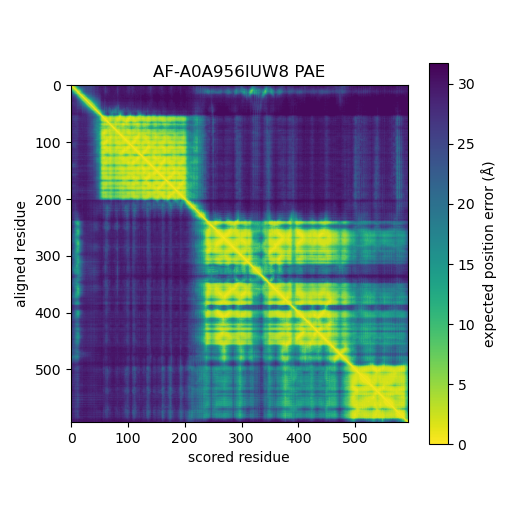23 ILE A N 1
ATOM 3920 C CA . ILE A 1 523 ? 20.660 6.423 -11.007 1.00 84.69 523 ILE A CA 1
ATOM 3921 C C . ILE A 1 523 ? 21.474 6.657 -12.283 1.00 84.69 523 ILE A C 1
ATOM 3923 O O . ILE A 1 523 ? 22.280 5.809 -12.650 1.00 84.69 523 ILE A O 1
ATOM 3927 N N . ALA A 1 524 ? 21.307 7.806 -12.944 1.00 86.00 524 ALA A N 1
ATOM 3928 C CA . ALA A 1 524 ? 21.990 8.105 -14.202 1.00 86.00 524 ALA A CA 1
ATOM 3929 C C . ALA A 1 524 ? 23.521 8.180 -14.041 1.00 86.00 524 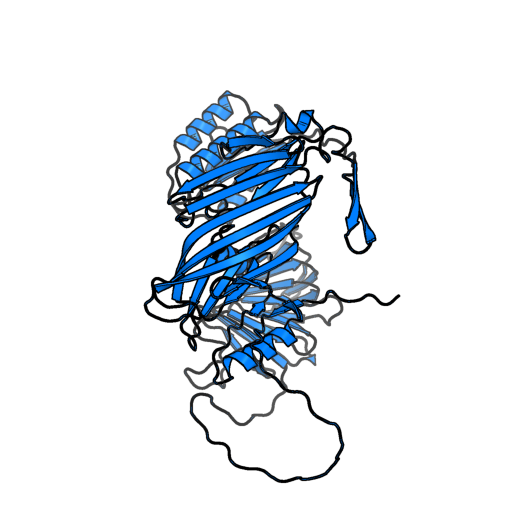ALA A C 1
ATOM 3931 O O . ALA A 1 524 ? 24.245 7.767 -14.940 1.00 86.00 524 ALA A O 1
ATOM 3932 N N . GLY A 1 525 ? 24.020 8.624 -12.880 1.00 84.00 525 GLY A N 1
ATOM 3933 C CA . GLY A 1 525 ? 25.442 8.571 -12.513 1.00 84.00 525 GLY A CA 1
ATOM 3934 C C . GLY A 1 525 ? 25.973 7.188 -12.105 1.00 84.00 525 GLY A C 1
ATOM 3935 O O . GLY A 1 525 ? 27.147 7.085 -11.751 1.00 84.00 525 GLY A O 1
ATOM 3936 N N . ALA A 1 526 ? 25.133 6.149 -12.130 1.00 87.00 526 ALA A N 1
ATOM 3937 C CA . ALA A 1 526 ? 25.485 4.754 -11.849 1.00 87.00 526 ALA A CA 1
ATOM 3938 C C . ALA A 1 526 ? 25.236 3.806 -13.045 1.00 87.00 526 ALA A C 1
ATOM 3940 O O . ALA A 1 526 ? 25.383 2.593 -12.894 1.00 87.00 526 ALA A O 1
ATOM 3941 N N . LEU A 1 527 ? 24.858 4.352 -14.207 1.00 87.25 527 LEU A N 1
ATOM 3942 C CA . LEU A 1 527 ? 24.769 3.633 -15.483 1.00 87.25 527 LEU A CA 1
ATOM 3943 C C . LEU A 1 527 ? 26.163 3.353 -16.069 1.00 87.25 527 LEU A C 1
ATOM 3945 O O . LEU A 1 527 ? 27.148 3.988 -15.675 1.00 87.25 527 LEU A O 1
ATOM 3949 N N . ASP A 1 528 ? 26.250 2.426 -17.025 1.00 86.12 528 ASP A N 1
ATOM 3950 C CA . ASP A 1 528 ? 27.504 2.157 -17.732 1.00 86.12 528 ASP A CA 1
ATOM 3951 C C . ASP A 1 528 ? 27.849 3.287 -18.730 1.00 86.12 528 ASP A C 1
ATOM 3953 O O . ASP A 1 528 ? 27.002 4.089 -19.128 1.00 86.12 528 ASP A O 1
ATOM 3957 N N . ILE A 1 529 ? 29.108 3.371 -19.164 1.00 86.75 529 ILE A N 1
ATOM 3958 C CA . ILE A 1 529 ? 29.541 4.356 -20.163 1.00 86.75 529 ILE A CA 1
ATOM 3959 C C . ILE A 1 529 ? 28.973 4.061 -21.561 1.00 86.75 529 ILE A C 1
ATOM 3961 O O . ILE A 1 529 ? 28.802 4.988 -22.364 1.00 86.75 529 ILE A O 1
ATOM 3965 N N . ASP A 1 530 ? 28.650 2.799 -21.855 1.00 87.81 530 ASP A N 1
ATOM 3966 C CA . ASP A 1 530 ? 28.001 2.426 -23.111 1.00 87.81 530 ASP A CA 1
ATOM 3967 C C . ASP A 1 530 ? 26.468 2.570 -23.089 1.00 87.81 530 ASP A C 1
ATOM 3969 O O . ASP A 1 530 ? 25.882 2.737 -24.162 1.00 87.81 530 ASP A O 1
ATOM 3973 N N . ASP A 1 531 ? 25.829 2.655 -21.916 1.00 90.25 531 ASP A N 1
ATOM 3974 C CA . ASP A 1 531 ? 24.404 3.004 -21.792 1.00 90.25 531 ASP A CA 1
ATOM 3975 C C . ASP A 1 531 ? 24.099 4.398 -22.365 1.00 90.25 531 ASP A C 1
ATOM 3977 O O . ASP A 1 531 ? 24.972 5.268 -22.501 1.00 90.25 531 ASP A O 1
ATOM 3981 N N . ARG A 1 532 ? 22.826 4.656 -22.680 1.00 92.38 532 ARG A N 1
ATOM 3982 C CA . ARG A 1 532 ? 22.361 5.996 -23.071 1.00 92.38 532 ARG A CA 1
ATOM 3983 C C . ARG A 1 532 ? 21.205 6.442 -22.194 1.00 92.38 532 ARG A C 1
ATOM 3985 O O . ARG A 1 532 ? 20.323 5.657 -21.863 1.00 92.38 532 ARG A O 1
ATOM 3992 N N . VAL A 1 533 ? 21.193 7.721 -21.848 1.00 94.12 533 VAL A N 1
ATOM 3993 C CA . VAL A 1 533 ? 20.193 8.344 -20.988 1.00 94.12 533 VAL A CA 1
ATOM 3994 C C . VAL A 1 533 ? 19.628 9.603 -21.634 1.00 94.12 533 VAL A C 1
ATOM 3996 O O . VAL A 1 533 ? 20.352 10.400 -22.234 1.00 94.12 533 VAL A O 1
ATOM 3999 N N . THR A 1 534 ? 18.320 9.788 -21.487 1.00 95.50 534 THR A N 1
ATOM 4000 C CA . THR A 1 534 ? 17.634 11.065 -21.671 1.00 95.50 534 THR A CA 1
ATOM 4001 C C . THR A 1 534 ? 16.747 11.352 -20.463 1.00 95.50 534 THR A C 1
ATOM 4003 O O . THR A 1 534 ? 16.326 10.441 -19.745 1.00 95.50 534 THR A O 1
ATOM 4006 N N . ILE A 1 535 ? 16.506 12.634 -20.203 1.00 96.25 535 ILE A N 1
ATOM 4007 C CA . ILE A 1 535 ? 15.769 13.122 -19.036 1.00 96.25 535 ILE A CA 1
ATOM 4008 C C . ILE A 1 535 ? 14.738 14.131 -19.541 1.00 96.25 535 ILE A C 1
ATOM 4010 O O . ILE A 1 535 ? 15.101 15.133 -20.159 1.00 96.25 535 ILE A O 1
ATOM 4014 N N . LEU A 1 536 ? 13.462 13.856 -19.285 1.00 95.62 536 LEU A N 1
ATOM 4015 C CA . LEU A 1 536 ? 12.323 14.682 -19.672 1.00 95.62 536 LEU A CA 1
ATOM 4016 C C . LEU A 1 536 ? 11.658 15.271 -18.422 1.00 95.62 536 LEU A C 1
ATOM 4018 O O . LEU A 1 536 ? 11.480 14.573 -17.422 1.00 95.62 536 LEU A O 1
ATOM 4022 N N . ALA A 1 537 ? 11.250 16.535 -18.494 1.00 93.94 537 ALA A N 1
ATOM 4023 C CA . ALA A 1 537 ? 10.413 17.182 -17.488 1.00 93.94 537 ALA A CA 1
ATOM 4024 C C . ALA A 1 537 ? 9.080 17.567 -18.138 1.00 93.94 537 ALA A C 1
ATOM 4026 O O . ALA A 1 537 ? 9.065 18.298 -19.130 1.00 93.94 537 ALA A O 1
ATOM 4027 N N . CYS A 1 538 ? 7.973 17.043 -17.612 1.00 89.81 538 CYS A N 1
ATOM 4028 C CA . CYS A 1 538 ? 6.701 17.016 -18.330 1.00 89.81 538 CYS A CA 1
ATOM 4029 C C . CYS A 1 538 ? 5.487 17.437 -17.497 1.00 89.81 538 CYS A C 1
ATOM 4031 O O . CYS A 1 538 ? 5.409 17.174 -16.299 1.00 89.81 538 CYS A O 1
ATOM 4033 N N . ASP A 1 539 ? 4.502 18.011 -18.177 1.00 78.81 539 ASP A N 1
ATOM 4034 C CA . ASP A 1 539 ? 3.148 18.275 -17.690 1.00 78.81 539 ASP A CA 1
ATOM 4035 C C . ASP A 1 539 ? 2.124 17.788 -18.745 1.00 78.81 539 ASP A C 1
ATOM 4037 O O . ASP A 1 539 ? 2.036 16.593 -19.024 1.00 78.81 539 ASP A O 1
ATOM 4041 N N . THR A 1 540 ? 1.394 18.708 -19.371 1.00 77.38 540 THR A N 1
ATOM 4042 C CA . THR A 1 540 ? 0.676 18.558 -20.643 1.00 77.38 540 THR A CA 1
ATOM 4043 C C . THR A 1 540 ? 1.606 18.587 -21.862 1.00 77.38 540 THR A C 1
ATOM 4045 O O . THR A 1 540 ? 1.213 18.162 -22.946 1.00 77.38 540 THR A O 1
ATOM 4048 N N . ALA A 1 541 ? 2.835 19.079 -21.693 1.00 81.12 541 ALA A N 1
ATOM 4049 C CA . ALA A 1 541 ? 3.916 19.024 -22.673 1.00 81.12 541 ALA A CA 1
ATOM 4050 C C . ALA A 1 541 ? 5.216 18.554 -22.001 1.00 81.12 541 ALA A C 1
ATOM 4052 O O . ALA A 1 541 ? 5.385 18.736 -20.797 1.00 81.12 541 ALA A O 1
ATOM 4053 N N . CYS A 1 542 ? 6.133 17.970 -22.773 1.00 89.12 542 CYS A N 1
ATOM 4054 C CA . CYS A 1 542 ? 7.447 17.534 -22.302 1.00 89.12 542 CYS A CA 1
ATOM 4055 C C . CYS A 1 542 ? 8.559 18.429 -22.848 1.00 89.12 542 CYS A C 1
ATOM 4057 O O . CYS A 1 542 ? 8.688 18.580 -24.063 1.00 89.12 542 CYS A O 1
ATOM 4059 N N . ASP A 1 543 ? 9.405 18.941 -21.957 1.00 90.12 543 ASP A N 1
ATOM 4060 C CA . ASP A 1 543 ? 10.709 19.499 -22.307 1.00 90.12 543 ASP A CA 1
ATOM 4061 C C . ASP A 1 543 ? 11.801 18.441 -22.078 1.00 90.12 543 ASP A C 1
ATOM 4063 O O . ASP A 1 543 ? 11.720 17.640 -21.143 1.00 90.12 543 ASP A O 1
ATOM 4067 N N . ALA A 1 544 ? 12.836 18.438 -22.921 1.00 92.19 544 ALA A N 1
ATOM 4068 C CA . ALA A 1 544 ? 13.932 17.468 -22.876 1.00 92.19 544 ALA A CA 1
ATOM 4069 C C . ALA A 1 544 ? 15.255 18.104 -22.424 1.00 92.19 544 ALA A C 1
ATOM 4071 O O . ALA A 1 544 ? 15.580 19.234 -22.800 1.00 92.19 544 ALA A O 1
ATOM 4072 N N . ALA A 1 545 ? 16.050 17.353 -21.659 1.00 93.31 545 ALA A N 1
ATOM 4073 C CA . ALA A 1 545 ? 17.377 17.776 -21.234 1.00 93.31 545 ALA A CA 1
ATOM 4074 C C . ALA A 1 545 ? 18.332 17.979 -22.438 1.00 93.31 545 ALA A C 1
ATOM 4076 O O . ALA A 1 545 ? 18.276 17.220 -23.415 1.00 93.31 545 ALA A O 1
ATOM 4077 N N . PRO A 1 546 ? 19.244 18.974 -22.386 1.00 89.88 546 PRO A N 1
ATOM 4078 C CA . PRO A 1 546 ? 20.170 19.258 -23.480 1.00 89.88 546 PRO A CA 1
ATOM 4079 C C . PRO A 1 546 ? 21.015 18.043 -23.880 1.00 89.88 546 PRO A C 1
ATOM 4081 O O . PRO A 1 546 ? 21.681 17.443 -23.040 1.00 89.88 546 PRO A O 1
ATOM 4084 N N . GLY A 1 547 ? 21.014 17.718 -25.175 1.00 85.31 547 GLY A N 1
ATOM 4085 C CA . GLY A 1 547 ? 21.736 16.576 -25.753 1.00 85.31 547 GLY A CA 1
ATOM 4086 C C . GLY A 1 547 ? 20.857 15.371 -26.112 1.00 85.31 547 GLY A C 1
ATOM 4087 O O . GLY A 1 547 ? 21.301 14.525 -26.882 1.00 85.31 547 GLY A O 1
ATOM 4088 N N . GLY A 1 548 ? 19.600 15.318 -25.654 1.00 88.44 548 GLY A N 1
ATOM 4089 C CA . GLY A 1 548 ? 18.672 14.241 -26.019 1.00 88.44 548 GLY A CA 1
ATOM 4090 C C . GLY A 1 548 ? 19.054 12.908 -25.370 1.00 88.44 548 GLY A C 1
ATOM 4091 O O . GLY A 1 548 ? 19.249 12.865 -24.155 1.00 88.44 548 GLY A O 1
ATOM 4092 N N . LEU A 1 549 ? 19.124 11.830 -26.158 1.00 91.50 549 LEU A N 1
ATOM 4093 C CA . LEU A 1 549 ? 19.592 10.512 -25.717 1.00 91.50 549 LEU A CA 1
ATOM 4094 C C . LEU A 1 549 ? 21.112 10.399 -25.931 1.00 91.50 549 LEU A C 1
ATOM 4096 O O . LEU A 1 549 ? 21.585 10.347 -27.066 1.00 91.50 549 LEU A O 1
ATOM 4100 N N . GLN A 1 550 ? 21.879 10.380 -24.840 1.00 92.00 550 GLN A N 1
ATOM 4101 C CA . GLN A 1 550 ? 23.346 10.501 -24.861 1.00 92.00 550 GLN A CA 1
ATOM 4102 C C . GLN A 1 550 ? 24.017 9.663 -23.763 1.00 92.00 550 GLN A C 1
ATOM 4104 O O . GLN A 1 550 ? 23.353 9.177 -22.855 1.00 92.00 550 GLN A O 1
ATOM 4109 N N . ALA A 1 551 ? 25.339 9.488 -23.823 1.00 92.50 551 ALA A N 1
ATOM 4110 C CA . ALA A 1 551 ? 26.088 8.780 -22.779 1.00 92.50 551 ALA A CA 1
ATOM 4111 C C . ALA A 1 551 ? 26.025 9.523 -21.419 1.00 92.50 551 ALA A C 1
ATOM 4113 O O . ALA A 1 551 ? 26.077 10.760 -21.419 1.00 92.50 551 ALA A O 1
ATOM 4114 N N . PRO A 1 552 ? 25.983 8.816 -20.268 1.00 92.00 552 PRO A N 1
ATOM 4115 C CA . PRO A 1 552 ? 25.868 9.391 -18.917 1.00 92.00 552 PRO A CA 1
ATOM 4116 C C . PRO A 1 552 ? 27.174 10.050 -18.414 1.00 92.00 552 PRO A C 1
ATOM 4118 O O . PRO A 1 552 ? 27.692 9.769 -17.337 1.00 92.00 552 PRO A O 1
ATOM 4121 N N . THR A 1 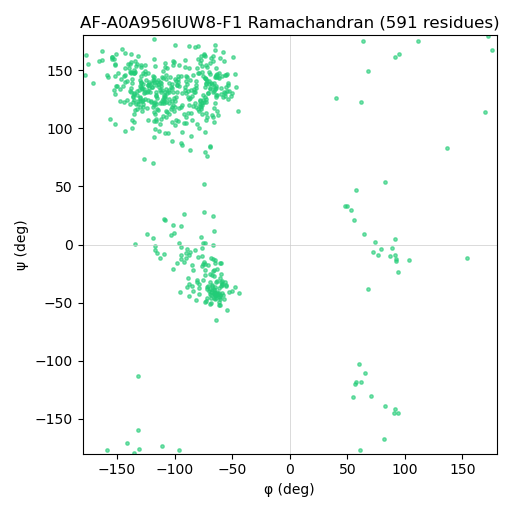553 ? 27.746 10.949 -19.214 1.00 94.12 553 THR A N 1
ATOM 4122 C CA . THR A 1 553 ? 28.969 11.688 -18.869 1.00 94.12 553 THR A CA 1
ATOM 4123 C C . THR A 1 553 ? 28.711 12.740 -17.789 1.00 94.12 553 THR A C 1
ATOM 4125 O O . THR A 1 553 ? 27.621 13.302 -17.703 1.00 94.12 553 THR A O 1
ATOM 4128 N N . ALA A 1 554 ? 29.735 13.079 -16.998 1.00 92.50 554 ALA A N 1
ATOM 4129 C CA . ALA A 1 554 ? 29.624 14.090 -15.942 1.00 92.50 554 ALA A CA 1
ATOM 4130 C C . ALA A 1 554 ? 29.119 15.457 -16.455 1.00 92.50 554 ALA A C 1
ATOM 4132 O O . ALA A 1 554 ? 28.333 16.115 -15.772 1.00 92.50 554 ALA A O 1
ATOM 4133 N N . ASP A 1 555 ? 29.509 15.857 -17.670 1.00 93.81 555 ASP A N 1
ATOM 4134 C CA . ASP A 1 555 ? 29.038 17.093 -18.307 1.00 93.81 555 ASP A CA 1
ATOM 4135 C C . ASP A 1 555 ? 27.551 17.001 -18.700 1.00 93.81 555 ASP A C 1
ATOM 4137 O O . ASP A 1 555 ? 26.790 17.934 -18.440 1.00 93.81 555 ASP A O 1
ATOM 4141 N N . ALA A 1 556 ? 27.109 15.865 -19.256 1.00 92.25 556 ALA A N 1
ATOM 4142 C CA . ALA A 1 556 ? 25.702 15.623 -19.596 1.00 92.25 556 ALA A CA 1
ATOM 4143 C C . ALA A 1 556 ? 24.803 15.582 -18.347 1.00 92.25 556 ALA A C 1
ATOM 4145 O O . ALA A 1 556 ? 23.739 16.201 -18.328 1.00 92.25 556 ALA A O 1
ATOM 4146 N N . LEU A 1 557 ? 25.252 14.920 -17.276 1.00 92.56 557 LEU A N 1
ATOM 4147 C CA . LEU A 1 557 ? 24.541 14.871 -15.994 1.00 92.56 557 LEU A CA 1
ATOM 4148 C C . LEU A 1 557 ? 24.452 16.261 -15.345 1.00 92.56 557 LEU A C 1
ATOM 4150 O O . LEU A 1 557 ? 23.374 16.661 -14.901 1.00 92.56 557 LEU A O 1
ATOM 4154 N N . THR A 1 558 ? 25.535 17.046 -15.391 1.00 94.12 558 THR A N 1
ATOM 4155 C CA . THR A 1 558 ? 25.556 18.447 -14.926 1.00 94.12 558 THR A CA 1
ATOM 4156 C C . THR A 1 558 ? 24.605 19.333 -15.739 1.00 94.12 558 THR A C 1
ATOM 4158 O O . THR A 1 558 ? 23.887 20.159 -15.171 1.00 94.12 558 THR A O 1
ATOM 4161 N N . ALA A 1 559 ? 24.549 19.154 -17.063 1.00 93.31 559 ALA A N 1
ATOM 4162 C CA . ALA A 1 559 ? 23.605 19.863 -17.926 1.00 93.31 559 ALA A CA 1
ATOM 4163 C C . ALA A 1 559 ? 22.145 19.466 -17.638 1.00 93.31 559 ALA A C 1
ATOM 4165 O O . ALA A 1 559 ? 21.268 20.333 -17.623 1.00 93.31 559 ALA A O 1
ATOM 4166 N N . ALA A 1 560 ? 21.883 18.187 -17.356 1.00 93.38 560 ALA A N 1
ATOM 4167 C CA . ALA A 1 560 ? 20.561 17.697 -16.982 1.00 93.38 560 ALA A CA 1
ATOM 4168 C C . ALA A 1 560 ? 20.112 18.191 -15.594 1.00 93.38 560 ALA A C 1
ATOM 4170 O O . ALA A 1 560 ? 18.951 18.551 -15.429 1.00 93.38 560 ALA A O 1
ATOM 4171 N N . ASP A 1 561 ? 21.008 18.282 -14.607 1.00 91.06 561 ASP A N 1
ATOM 4172 C CA . ASP A 1 561 ? 20.704 18.879 -13.297 1.00 91.06 561 ASP A CA 1
ATOM 4173 C C . ASP A 1 561 ? 20.400 20.382 -13.425 1.00 91.06 561 ASP A C 1
ATOM 4175 O O . ASP A 1 561 ? 19.407 20.865 -12.881 1.00 91.06 561 ASP A O 1
ATOM 4179 N N . ALA A 1 562 ? 21.186 21.121 -14.215 1.00 91.88 562 ALA A N 1
ATOM 4180 C CA . ALA A 1 562 ? 20.899 22.525 -14.509 1.00 91.88 562 ALA A CA 1
ATOM 4181 C C . ALA A 1 562 ? 19.550 22.708 -15.237 1.00 91.88 562 ALA A C 1
ATOM 4183 O O . ALA A 1 562 ? 18.820 23.656 -14.945 1.00 91.88 562 ALA A O 1
ATOM 4184 N N . PHE A 1 563 ? 19.197 21.788 -16.141 1.00 94.94 563 PHE A N 1
ATOM 4185 C CA . PHE A 1 563 ? 17.889 21.738 -16.797 1.00 94.94 563 PHE A CA 1
ATOM 4186 C C . PHE A 1 563 ? 16.750 21.457 -15.804 1.00 94.94 563 PHE A C 1
ATOM 4188 O O . PHE A 1 563 ? 15.754 22.182 -15.820 1.00 94.94 563 PHE A O 1
ATOM 4195 N N . LEU A 1 564 ? 16.894 20.467 -14.915 1.00 91.88 564 LEU A N 1
ATOM 4196 C CA . LEU A 1 564 ? 15.883 20.128 -13.905 1.00 91.88 564 LEU A CA 1
ATOM 4197 C C . LEU A 1 564 ? 15.692 21.262 -12.886 1.00 91.88 564 LEU A C 1
ATOM 4199 O O . LEU A 1 564 ? 14.562 21.654 -12.601 1.00 91.88 564 LEU A O 1
ATOM 4203 N N . ARG A 1 565 ? 16.774 21.885 -12.407 1.00 86.69 565 ARG A N 1
ATOM 4204 C CA . ARG A 1 565 ? 16.699 23.054 -11.508 1.00 86.69 565 ARG A CA 1
ATOM 4205 C C . ARG A 1 565 ? 16.152 24.322 -12.182 1.00 86.69 565 ARG A C 1
ATOM 4207 O O . ARG A 1 565 ? 15.829 25.278 -11.481 1.00 86.69 565 ARG A O 1
ATOM 4214 N N . GLY A 1 566 ? 16.034 24.337 -13.512 1.00 84.81 566 GLY A N 1
ATOM 4215 C CA . GLY A 1 566 ? 15.378 25.396 -14.285 1.00 84.81 566 GLY A CA 1
ATOM 4216 C C . GLY A 1 566 ? 13.872 25.196 -14.512 1.00 84.81 566 GLY A C 1
ATOM 4217 O O . GLY A 1 566 ? 13.237 26.072 -15.100 1.00 84.81 566 GLY A O 1
ATOM 4218 N N . GLN A 1 567 ? 13.291 24.070 -14.084 1.00 86.38 567 GLN A N 1
ATOM 4219 C CA . GLN A 1 567 ? 11.884 23.751 -14.347 1.00 86.38 567 GLN A CA 1
ATOM 4220 C C . GLN A 1 567 ? 10.920 24.593 -13.505 1.00 86.38 567 GLN A C 1
ATOM 4222 O O . GLN A 1 567 ? 11.156 24.869 -12.330 1.00 86.38 567 GLN A O 1
ATOM 4227 N N . THR A 1 568 ? 9.790 24.968 -14.107 1.00 79.19 568 THR A N 1
ATOM 4228 C CA . THR A 1 568 ? 8.664 25.594 -13.400 1.00 79.19 568 THR A CA 1
ATOM 4229 C C . THR A 1 568 ? 7.608 24.533 -13.124 1.00 79.19 568 THR A C 1
ATOM 4231 O O . THR A 1 568 ? 7.134 23.902 -14.064 1.00 79.19 568 THR A O 1
ATOM 4234 N N . LEU A 1 569 ? 7.231 24.346 -11.856 1.00 76.06 569 LEU A N 1
ATOM 4235 C CA . LEU A 1 569 ? 6.215 23.361 -11.474 1.00 76.06 569 LEU A CA 1
ATOM 4236 C C . LEU A 1 569 ? 4.814 23.942 -11.728 1.00 76.06 569 LEU A C 1
ATOM 4238 O O . LEU A 1 569 ? 4.370 24.846 -11.017 1.00 76.06 569 LEU A O 1
ATOM 4242 N N . ALA A 1 570 ? 4.166 23.498 -12.805 1.00 59.12 570 ALA A N 1
ATOM 4243 C CA . ALA A 1 570 ? 2.925 24.055 -13.335 1.00 59.12 570 ALA A CA 1
ATOM 4244 C C . ALA A 1 570 ? 2.230 23.080 -14.304 1.00 59.12 570 ALA A C 1
ATOM 4246 O O . ALA A 1 570 ? 2.820 22.117 -14.779 1.00 59.12 570 ALA A O 1
ATOM 4247 N N . GLY A 1 571 ? 0.966 23.354 -14.635 1.00 66.25 571 GLY A N 1
ATOM 4248 C CA . GLY A 1 571 ? 0.181 22.519 -15.550 1.00 66.25 571 GLY A CA 1
ATOM 4249 C C . GLY A 1 571 ? -0.437 21.288 -14.877 1.00 66.25 571 GLY A C 1
ATOM 4250 O O . GLY A 1 571 ? -0.500 21.197 -13.649 1.00 66.25 571 GLY A O 1
ATOM 4251 N N . ALA A 1 572 ? -0.929 20.361 -15.697 1.00 57.00 572 ALA A N 1
ATOM 4252 C CA . ALA A 1 572 ? -1.564 19.105 -15.292 1.00 57.00 572 ALA A CA 1
ATOM 4253 C C . ALA A 1 572 ? -0.870 17.925 -15.989 1.00 57.00 572 ALA A C 1
ATOM 4255 O O . ALA A 1 572 ? -0.305 18.113 -17.060 1.00 57.00 572 ALA A O 1
ATOM 4256 N N . SER A 1 573 ? -0.914 16.726 -15.415 1.00 74.19 573 SER A N 1
ATOM 4257 C CA . SER A 1 573 ? -0.201 15.558 -15.946 1.00 74.19 573 SER A CA 1
ATOM 4258 C C . SER A 1 573 ? -0.929 14.914 -17.141 1.00 74.19 573 SER A C 1
ATOM 4260 O O . SER A 1 573 ? -1.998 14.331 -16.956 1.00 74.19 573 SER A O 1
ATOM 4262 N N . ASP A 1 574 ? -0.347 14.937 -18.348 1.00 78.94 574 ASP A N 1
ATOM 4263 C CA . ASP A 1 574 ? -0.706 13.992 -19.424 1.00 78.94 574 ASP A CA 1
ATOM 4264 C C . ASP A 1 574 ? 0.249 12.790 -19.377 1.00 78.94 574 ASP A C 1
ATOM 4266 O O . ASP A 1 574 ? 1.251 12.743 -20.089 1.00 78.94 574 ASP A O 1
ATOM 4270 N N . LEU A 1 575 ? -0.072 11.796 -18.542 1.00 83.88 575 LEU A N 1
ATOM 4271 C CA . LEU A 1 575 ? 0.713 10.558 -18.416 1.00 83.88 575 LEU A CA 1
ATOM 4272 C C . LEU A 1 575 ? 0.873 9.822 -19.761 1.00 83.88 575 LEU A C 1
ATOM 4274 O O . LEU A 1 575 ? 1.915 9.223 -20.025 1.00 83.88 575 LEU A O 1
ATOM 4278 N N . GLY A 1 576 ? -0.122 9.906 -20.647 1.00 78.12 576 GLY A N 1
ATOM 4279 C CA . GLY A 1 576 ? -0.021 9.331 -21.985 1.00 78.12 576 GLY A CA 1
ATOM 4280 C C . GLY A 1 576 ? 0.961 10.111 -22.864 1.00 78.12 576 GLY A C 1
ATOM 4281 O O . GLY A 1 576 ? 1.714 9.515 -23.632 1.00 78.12 576 GLY A O 1
ATOM 4282 N N . GLY A 1 577 ? 0.959 11.442 -22.773 1.00 76.12 577 GLY A N 1
ATOM 4283 C CA . GLY A 1 577 ? 1.866 12.343 -23.493 1.00 76.12 577 GLY A CA 1
ATOM 4284 C C . GLY A 1 577 ? 3.308 12.211 -23.016 1.00 76.12 577 GLY A C 1
ATOM 4285 O O . GLY A 1 577 ? 4.221 12.152 -23.839 1.00 76.12 577 GLY A O 1
ATOM 4286 N N . MET A 1 578 ? 3.491 12.055 -21.705 1.00 87.56 578 MET A N 1
ATOM 4287 C CA . MET A 1 578 ? 4.750 11.693 -21.052 1.00 87.56 578 MET A CA 1
ATOM 4288 C C . MET A 1 578 ? 5.345 10.408 -21.634 1.00 87.56 578 MET A C 1
ATOM 4290 O O . MET A 1 578 ? 6.472 10.416 -22.130 1.00 87.56 578 MET A O 1
ATOM 4294 N N . LEU A 1 579 ? 4.575 9.313 -21.626 1.00 90.31 579 LEU A N 1
ATOM 4295 C CA . LEU A 1 579 ? 5.044 8.011 -22.109 1.00 90.31 579 LEU A CA 1
ATOM 4296 C C . LEU A 1 579 ? 5.280 7.991 -23.627 1.00 90.31 579 LEU A C 1
ATOM 4298 O O . LEU A 1 579 ? 6.240 7.367 -24.077 1.00 90.31 579 LEU A O 1
ATOM 4302 N N . ARG A 1 580 ? 4.467 8.712 -24.416 1.00 89.31 580 ARG A N 1
ATOM 4303 C CA . ARG A 1 580 ? 4.716 8.918 -25.857 1.00 89.31 580 ARG A CA 1
ATOM 4304 C C . ARG A 1 580 ? 6.038 9.652 -26.094 1.00 89.31 580 ARG A C 1
ATOM 4306 O O . ARG A 1 580 ? 6.899 9.121 -26.781 1.00 89.31 580 ARG A O 1
ATOM 4313 N N . SER A 1 581 ? 6.242 10.795 -25.438 1.00 88.56 581 SER A N 1
ATOM 4314 C CA . SER A 1 581 ? 7.465 11.603 -25.579 1.00 88.56 581 SER A CA 1
ATOM 4315 C C . SER A 1 581 ? 8.728 10.829 -25.182 1.00 88.56 581 SER A C 1
ATOM 4317 O O . SER A 1 581 ? 9.772 10.984 -25.812 1.00 88.56 581 SER A O 1
ATOM 4319 N N . ALA A 1 582 ? 8.637 9.964 -24.167 1.00 91.94 582 ALA A N 1
ATOM 4320 C CA . ALA A 1 582 ? 9.725 9.073 -23.772 1.00 91.94 582 ALA A CA 1
ATOM 4321 C C . ALA A 1 582 ? 10.015 7.988 -24.821 1.00 91.94 582 ALA A C 1
ATOM 4323 O O . ALA A 1 582 ? 11.178 7.746 -25.138 1.00 91.94 582 ALA A O 1
ATOM 4324 N N . ALA A 1 583 ? 8.979 7.362 -25.388 1.00 91.38 583 ALA A N 1
ATOM 4325 C CA . ALA A 1 583 ? 9.138 6.386 -26.463 1.00 91.38 583 ALA A CA 1
ATOM 4326 C C . ALA A 1 583 ? 9.728 7.027 -27.732 1.00 91.38 583 ALA A C 1
ATOM 4328 O O . ALA A 1 583 ? 10.628 6.455 -28.342 1.00 91.38 583 ALA A O 1
ATOM 4329 N N . ASP A 1 584 ? 9.280 8.227 -28.102 1.00 89.62 584 ASP A N 1
ATOM 4330 C CA . ASP A 1 584 ? 9.802 8.970 -29.254 1.00 89.62 584 ASP A CA 1
ATOM 4331 C C . ASP A 1 584 ? 11.283 9.348 -29.050 1.00 89.62 584 ASP A C 1
ATOM 4333 O O . ASP A 1 584 ? 12.111 9.122 -29.935 1.00 89.62 584 ASP A O 1
ATOM 4337 N N . ALA A 1 585 ? 11.653 9.821 -27.851 1.00 88.31 585 ALA A N 1
ATOM 4338 C CA . ALA A 1 585 ? 13.038 10.152 -27.498 1.00 88.31 585 ALA A CA 1
ATOM 4339 C C . ALA A 1 585 ? 13.985 8.931 -27.446 1.00 88.31 585 ALA A C 1
ATOM 4341 O O . ALA A 1 585 ? 15.198 9.097 -27.585 1.00 88.31 585 ALA A O 1
ATOM 4342 N N . LEU A 1 586 ? 13.450 7.716 -27.273 1.00 89.69 586 LEU A N 1
ATOM 4343 C CA . LEU A 1 586 ? 14.198 6.461 -27.408 1.00 89.69 586 LEU A CA 1
ATOM 4344 C C . LEU A 1 586 ? 14.321 6.037 -28.885 1.00 89.69 586 LEU A C 1
ATOM 4346 O O . LEU A 1 586 ? 15.427 5.756 -29.351 1.00 89.69 586 LEU A O 1
ATOM 4350 N N . HIS A 1 587 ? 13.223 6.055 -29.650 1.00 81.31 587 HIS A N 1
ATOM 4351 C CA . HIS A 1 587 ? 13.215 5.663 -31.070 1.00 81.31 587 HIS A CA 1
ATOM 4352 C C . HIS A 1 587 ? 14.039 6.594 -31.979 1.00 81.31 587 HIS A C 1
ATOM 4354 O O . HIS A 1 587 ? 14.561 6.153 -33.006 1.00 81.31 587 HIS A O 1
ATOM 4360 N N . GLU A 1 588 ? 14.201 7.871 -31.618 1.00 62.81 588 GLU A N 1
ATOM 4361 C CA . GLU A 1 588 ? 15.033 8.826 -32.367 1.00 62.81 588 GLU A CA 1
ATOM 4362 C C . GLU A 1 588 ? 16.522 8.433 -32.467 1.00 62.81 588 GLU A C 1
ATOM 4364 O O . GLU A 1 588 ? 17.242 9.001 -33.301 1.00 62.81 588 GLU A O 1
ATOM 4369 N N . ALA A 1 589 ? 16.989 7.490 -31.642 1.00 53.00 589 ALA A N 1
ATOM 4370 C CA . ALA A 1 589 ? 18.339 6.936 -31.704 1.00 53.00 589 ALA A CA 1
ATOM 4371 C C . ALA A 1 589 ? 18.447 5.739 -32.663 1.00 53.00 589 ALA A C 1
ATOM 4373 O O . ALA A 1 589 ? 19.356 5.716 -33.494 1.00 53.00 589 ALA A O 1
ATOM 4374 N N . ASP A 1 590 ? 17.494 4.801 -32.620 1.00 49.44 590 ASP A N 1
ATOM 4375 C CA . ASP A 1 590 ? 17.477 3.613 -33.493 1.00 49.44 590 ASP A CA 1
ATOM 4376 C C . ASP A 1 590 ? 17.399 3.989 -34.984 1.00 49.44 590 ASP A C 1
ATOM 4378 O O . ASP A 1 590 ? 17.944 3.299 -35.843 1.00 49.44 590 ASP A O 1
ATOM 4382 N N . ALA A 1 591 ? 16.786 5.133 -35.305 1.00 43.53 591 ALA A N 1
ATOM 4383 C CA . ALA A 1 591 ? 16.712 5.676 -36.664 1.00 43.53 591 ALA A CA 1
ATOM 4384 C C . ALA A 1 591 ? 18.032 6.291 -37.195 1.00 43.53 591 ALA A C 1
ATOM 4386 O O . ALA A 1 591 ? 18.045 6.827 -38.308 1.00 43.53 591 ALA A O 1
ATOM 4387 N N . LYS A 1 592 ? 19.124 6.271 -36.413 1.00 39.22 592 LYS A N 1
ATOM 4388 C CA . LYS A 1 592 ? 20.433 6.867 -36.760 1.00 39.22 592 LYS A CA 1
ATOM 4389 C C . LYS A 1 592 ? 21.609 5.865 -36.706 1.00 39.22 592 LYS A C 1
ATOM 4391 O O . LYS A 1 592 ? 22.755 6.308 -36.811 1.00 39.22 592 LYS A O 1
ATOM 4396 N N . GLY A 1 593 ? 21.333 4.564 -36.545 1.00 35.38 593 GLY A N 1
ATOM 4397 C CA . GLY A 1 593 ? 22.314 3.459 -36.561 1.00 35.38 593 GLY A CA 1
ATOM 4398 C C . GLY A 1 593 ? 22.586 2.878 -37.948 1.00 35.38 593 GLY A C 1
ATOM 4399 O O . GLY A 1 593 ? 21.605 2.661 -38.692 1.00 35.38 593 GLY A O 1
#

Nearest PDB structures (foldseek):
  6fpy-assembly1_A  TM=4.508E-01  e=7.601E-15  Homo sapiens
  6fpy-assembly2_B  TM=4.291E-01  e=6.487E-15  Homo sapiens
  6fpz-assembly2_B  TM=4.331E-01  e=7.210E-15  Homo sapiens
  9c4f-assembly1_I  TM=8.563E-01  e=1.854E-04  Homo sapiens
  6pyx-assembly2_B  TM=8.532E-01  e=2.465E-03  Homo sapiens

Solvent-accessible surface area (backbone atoms only — not comparable to full-atom values): 32979 Å² total; per-residue (Å²): 134,86,85,77,79,90,80,70,60,9,27,35,39,80,84,82,83,88,82,87,86,88,82,89,79,88,90,86,88,78,88,85,90,90,86,81,92,80,86,87,88,89,81,90,90,78,84,88,72,81,82,79,93,69,59,69,25,30,35,27,70,39,65,48,59,89,63,41,37,38,44,88,88,56,59,91,95,56,56,49,53,63,73,37,77,39,41,45,69,43,54,40,34,27,43,72,75,14,37,42,28,33,40,36,44,82,58,38,37,42,37,35,41,47,53,16,34,33,30,41,41,48,50,92,68,36,33,35,39,47,79,29,27,33,39,36,42,38,29,54,81,89,45,75,50,40,35,42,31,43,90,80,30,39,38,37,34,48,22,36,33,38,40,45,37,32,53,99,87,44,34,42,36,33,22,65,36,54,37,34,35,41,32,49,78,96,48,70,49,82,36,45,58,26,27,69,52,64,45,82,78,78,84,92,72,82,85,72,79,56,77,52,61,57,69,56,70,72,38,81,62,45,49,57,54,51,44,53,45,44,54,47,62,78,35,46,39,38,45,60,36,43,36,22,21,52,80,92,57,92,57,72,80,43,77,41,51,41,49,35,37,39,38,44,34,42,36,48,61,56,40,35,41,38,39,38,39,40,30,32,35,32,87,47,88,51,63,29,36,31,45,37,37,36,57,48,60,89,70,47,44,81,74,48,41,31,36,54,56,90,95,42,76,48,72,52,41,88,41,45,40,71,60,26,53,52,53,44,51,51,46,72,71,42,98,54,100,60,60,47,37,37,36,48,81,51,84,83,52,38,41,35,34,38,42,36,81,35,47,39,68,31,68,50,42,40,36,43,27,33,36,31,66,48,52,74,59,94,62,19,35,45,51,72,48,60,27,14,20,40,89,74,77,45,79,20,74,56,28,42,34,36,42,42,37,40,36,37,43,49,88,55,48,60,73,68,27,70,70,60,54,39,41,92,73,52,91,51,56,74,46,78,60,91,63,30,38,39,36,35,47,76,47,66,63,36,57,37,59,47,46,48,52,41,37,37,45,48,57,86,63,56,64,39,49,38,76,52,76,48,73,48,97,88,69,54,77,48,72,52,77,50,72,55,78,90,72,88,68,77,82,76,90,63,71,52,80,45,64,48,77,44,71,29,11,60,86,45,48,74,67,57,48,51,51,54,51,51,50,52,51,59,52,47,71,66,56,55,79,75,21,30,38,28,47,33,48,24,18,74,59,74,47,71,27,78,78,49,64,33,52,58,39,73,67,48,50,53,47,36,50,55,46,60,75,66,62,75,65,40,66,51,77,33,66,69,56,48,54,48,54,40,50,50,56,52,50,66,52,70,80,71,114

Secondary structure (DSSP, 8-state):
--PPPPP-B--B-------------------------------S----PPPPP--EEEEEEEEESSS-BEETTSPTT--B-TT-EEETT-EEEE-TT-EEEEEETTS-EEEE-SSEEEEEPPTTTTEEEEEEEEEEEEE-TTSPPEEEEETTEEEEEEEEEEEEEEETTEEEEEEEEEEEEEEETTEEEEE-TT-EEEES--SS---------HHHHSSTTHHHHHHHHHHHHSS-SSS-EEEEE-TT-SS--EE-EEEEEEEEEEEETTEEEEEEEEEEE--SSS-EEEEEEEEPPTTEEEEEEEEEETTEEEEPBP-BHHHHHHHHHHHHHSSS-----EE-PPSSSEEEEEEEEE-TT-EEEEEEEEEEEPPEETTEEEEEE--TTTTTSSPPPPEEEEEEEEEEEGGGS-HHHHHS-B-TTS--EEEEETTEEEEEEEEEEE--SS-EEEEEE--HHHHHEEEEEEE-TTS-EEEEEEE-----PPP--SPPEEEEEEE-STTS-HHHHHHHHHHHHHHHTTS-SS-EEEEEEESSSEEE-TTSSB---HHHHHHHHHHHTT----S---HHHHHHHHHHHHHHHHTT-

Radius of gyration: 30.24 Å; Cα contacts (8 Å, |Δi|>4): 1252; chains: 1; bounding box: 83×61×85 Å